Protein 7A9X (pdb70)

B-factor: mean 91.06, std 23.78, range [55.22, 206.71]

Foldseek 3Di:
DCPVPVLVVLLVCLVLLVVLLPDDVDPSVVCNLVNLVSNLVSCVVCLQPPVCAQVSLLSNLLSLLSLLVVLVVVQLQDLHHDDPPDDDPSVVSLVVSVSLVVSLVCVLVPSYAHALSSLQSSLVSCVVVVNLVVSVVSLVSLCPDPPVRRSVRSVDLLNVLVCLQSCCVPPVDCPVLVVVLVCPLPDPDDHDLSNLLSSLLSCQLVVVNVSNVSSLVVNVPDDQVGCCSNQSSLLSQQQRHLPLVSNVVSVVCQLVVVDPHDYDPQLVSLLSNLVSCCVPPVDLVVSVVSLLSVLLVPQPVDRPSSVLSNLLSNLLSLCVNCLPPVPVSVVVVVVVVVSNVVRYQDEPSNLLSNLQSCLSVQDCVSLVVSVVVCVVSVYDDDLSNLLSSLLSLLSYDPDAVVVNQVSLQVSQARCQVVQNQAQEPSSLVSLCNNALVSVLVVVVCVVVVCVVHSLLVSLQVCVVRCVRHPDNVVVCCSQVVVCVVRVVSVVVRVCSVVDHHDGDHDHDHD

Sequence (510 aa):
ASPWRHELLSFDEVSSALKYSTTPKNPSFAMFWDSMGRAMELYYSLRESPDFNAYRVSRLIHLLHNGLRSTRDQLVKLSRKPDYDSQSFHKEMMNFLNSLKDISDDILIGKVSVSGYGATHLLTSFKELSFDDDCIRIWEASKNLSDETTSQAFQEPKVVGFMLPLLYAKTRSLTEPNELYNQIIQSKEFIHPNLYSGLIKVFIKAEDYEKALSLFGQLEKAEVRNYGYLIETHLSFIGDSKNLTLAESFFDKIINDEMPYKIILQVSTVNSFLQNIWKAQNDFDHVYRIWEKAVKFYGNTVNPGILSSLNNTFFTIFFENYINDNINGFRKLQEIITFYSGVKKIDEPFFNVMLTRASIWHERSIIDFIDKNYTLYHIPRTIISYRILLKSLGSIDNTNNEEILDRWLELVKKLNELGQQYIANADLSALRDATVVWSQSKRDEKVFSASEDRIELYLKILKRYTPYFRATKQVYRYTTGCAESYPILNEYLSGYSDLSAEDIPVPQLH

Organism: Saccharomyces cerevisiae (strain ATCC 204508 / S288c) (NCBI:txid559292)

InterPro domains:
  IPR011990 Tetratricopeptide-like helical domain superfamily [G3DSA:1.25.40.10] (244-413)

Secondary structure (DSSP, 8-state):
--SSHHHHHHHH--HHHHHHHH----HHHHHHHHHHHHHHHHHHHHTTSTT--HHHHHHHHHHHHHHHHHHHHHHHHSSSPPPTTS--HHHHHHHH--HHHHHHHHHHHTSS---HHHHHHHHHHHHHTT-HHHHHHHHHHTTT-S-HHHHHHTTSHHHHHHHHHHHHHHH---HHHHHHHHHHHT--S---HHHHHHHHHHHHHTT-HHHHHHHHHH-----GGG-HHHHHHHHHHHHT-S-HHHHHHHHHHHHTT-SSS-----HHHHHHHHHHHHHHH--HHHHHHHHHHHHHHHTTSS-HHHHHHHHHHHHHHHHHHTTT-HHHHHHHHHHHHHHHHHHSPPPHHHHHHHHHHGGGT--HHHHHHHHHHHHHTT----HHHHHHHHHHGGG-SS--HHHHHHHHHHHHHHHHHTT--SB-HHHHHHHHHTTHHHHHHHHHHHHHH----HHHHHHHHHHHHGGGBS-THHHHHTTHHHHHH-GGGGGG-TTSTT------------

Nearest PDB structures (foldseek):
  7a9x-assembly1_A  TM=1.002E+00  e=9.799E-63  Saccharomyces cerevisiae S288C
  6epc-assembly1_Q  TM=2.872E-01  e=2.107E-02  Rattus norvegicus
  7z8t-assembly1_D  TM=3.199E-01  e=7.397E-02  Homo sapiens
  6epe-assembly1_Q  TM=2.657E-01  e=6.471E-01  Rattus norvegicus

Radius of gyration: 27.31 Å; Cα contacts (8 Å, |Δi|>4): 560; chains: 1; bounding box: 75×66×57 Å

GO terms:
  GO:0005739 mitochondrion (C, IDA)
  GO:0003730 mRNA 3'-UTR binding (F, IDA)
  GO:1903108 regulation of mitochondrial transcription (P, IDA)
  GO:0090615 mitochondrial mRNA processing (P, IDA)
  GO:0006413 translational initiation (P, IGI)
  GO:0005739 mitochondrion (C, HDA)
  GO:0003729 mRNA binding (F, HDA)
  GO:0043488 regulation of mRNA stability (P, IMP)
  GO:0009060 aerobic respiration (P, IMP)
  GO:0070935 3'-UTR-mediated mRNA stabilization (P, IDA)
  GO:0005743 mitochondrial inner membrane (C, EXP)

Structure (mmCIF, N/CA/C/O backbone):
data_7A9X
#
_entry.id   7A9X
#
_cell.length_a   106.250
_cell.length_b   106.250
_cell.length_c   128.520
_cell.angle_alpha   90.000
_cell.angle_beta   90.000
_cell.angle_gamma   120.000
#
_symmetry.space_group_name_H-M   'P 31 2 1'
#
loop_
_entity.id
_entity.type
_entity.pdbx_description
1 polymer 'Protein RMD9, mitochondrial'
2 polymer "RNA (5'-R(P*AP*AP*AP*UP*AP*AP*CP*AP*UP*UP*CP*UP*U)-3')"
3 non-polymer 'CHLORIDE ION'
4 water water
#
loop_
_atom_site.group_PDB
_atom_site.id
_atom_site.type_symbol
_atom_site.label_atom_id
_atom_site.label_alt_id
_atom_site.label_comp_id
_atom_site.label_asym_id
_atom_site.label_entity_id
_atom_site.label_seq_id
_atom_site.pdbx_PDB_ins_code
_atom_site.Cartn_x
_atom_site.Cartn_y
_atom_site.Cartn_z
_atom_site.occupancy
_atom_site.B_iso_or_equiv
_atom_site.auth_seq_id
_atom_site.auth_comp_id
_atom_site.auth_asym_id
_atom_site.auth_atom_id
_atom_site.pdbx_PDB_model_num
ATOM 1 N N . ALA A 1 37 ? -34.44869 97.62965 -11.98783 1.000 159.92583 80 ALA A N 1
ATOM 2 C CA . ALA A 1 37 ? -33.05623 97.91581 -12.31702 1.000 161.25159 80 ALA A CA 1
ATOM 3 C C . ALA A 1 37 ? -32.32741 96.63710 -12.71454 1.000 167.69427 80 ALA A C 1
ATOM 4 O O . ALA A 1 37 ? -32.13348 96.36064 -13.89944 1.000 160.49507 80 ALA A O 1
ATOM 6 N N . SER A 1 38 ? -31.92475 95.86890 -11.70296 1.000 177.89226 81 SER A N 1
ATOM 7 C CA . SER A 1 38 ? -31.29812 94.55828 -11.84352 1.000 185.69264 81 SER A CA 1
ATOM 8 C C . SER A 1 38 ? -30.02268 94.59665 -12.68184 1.000 188.96232 81 SER A C 1
ATOM 9 O O . SER A 1 38 ? -29.98969 94.02192 -13.77775 1.000 197.78787 81 SER A O 1
ATOM 12 N N . PRO A 1 39 ? -28.95147 95.25614 -12.21366 1.000 163.26358 82 PRO A N 1
ATOM 13 C CA . PRO A 1 39 ? -27.66194 95.13425 -12.90786 1.000 149.55671 82 PRO A CA 1
ATOM 14 C C . PRO A 1 39 ? -26.95994 93.83529 -12.54597 1.000 143.27500 82 PRO A C 1
ATOM 15 O O . PRO A 1 39 ? -26.36262 93.17711 -13.40318 1.000 139.91614 82 PRO A O 1
ATOM 19 N N . TRP A 1 40 ? -27.02889 93.46539 -11.26780 1.000 138.87741 83 TRP A N 1
ATOM 20 C CA . TRP A 1 40 ? -26.48464 92.20963 -10.75356 1.000 136.34577 83 TRP A CA 1
ATOM 21 C C . TRP A 1 40 ? -27.55907 91.13600 -10.63856 1.000 138.56867 83 TRP A C 1
ATOM 22 O O . TRP A 1 40 ? -27.55628 90.35463 -9.68393 1.000 131.98046 83 TRP A O 1
ATOM 33 N N . ARG A 1 41 ? -28.48998 91.06874 -11.59346 1.000 146.58846 84 ARG A N 1
ATOM 34 C CA . ARG A 1 41 ? -29.64188 90.18464 -11.43519 1.000 147.86988 84 ARG A CA 1
ATOM 35 C C . ARG A 1 41 ? -29.23080 88.71713 -11.42888 1.000 145.73662 84 ARG A C 1
ATOM 36 O O . ARG A 1 41 ? -29.63547 87.95666 -10.54210 1.000 142.76115 84 ARG A O 1
ATOM 44 N N . HIS A 1 42 ? -28.43819 88.29563 -12.41867 1.000 145.34657 85 HIS A N 1
ATOM 45 C CA . HIS A 1 42 ? -28.07718 86.88447 -12.51970 1.000 141.74541 85 HIS A CA 1
ATOM 46 C C . HIS A 1 42 ? -27.22940 86.44141 -11.33480 1.000 135.11775 85 HIS A C 1
ATOM 47 O O . HIS A 1 42 ? -27.37489 85.31493 -10.84671 1.000 132.27784 85 HIS A O 1
ATOM 54 N N . GLU A 1 43 ? -26.34022 87.31292 -10.85500 1.000 129.42345 86 GLU A N 1
ATOM 55 C CA . GLU A 1 43 ? -25.51790 86.95764 -9.70397 1.000 120.12878 86 GLU A CA 1
ATOM 56 C C . GLU A 1 43 ? -26.34708 86.91068 -8.42730 1.000 113.42212 86 GLU A C 1
ATOM 57 O O . GLU A 1 43 ? -26.10316 86.06927 -7.55523 1.000 101.83421 86 GLU A O 1
ATOM 63 N N . LEU A 1 44 ? -27.32963 87.80677 -8.29907 1.000 119.49781 87 LEU A N 1
ATOM 64 C CA . LEU A 1 44 ? -28.22954 87.75977 -7.15103 1.000 116.33474 87 LEU A CA 1
ATOM 65 C C . LEU A 1 44 ? -29.12492 86.52879 -7.20203 1.000 114.91645 87 LEU A C 1
ATOM 66 O O . LEU A 1 44 ? -29.37924 85.89682 -6.17002 1.000 111.73246 87 LEU A O 1
ATOM 71 N N . LEU A 1 45 ? -29.61313 86.17390 -8.39278 1.000 117.85831 88 LEU A N 1
ATOM 72 C CA . LEU A 1 45 ? -30.48293 85.00942 -8.51383 1.000 118.05857 88 LEU A CA 1
ATOM 73 C C . LEU A 1 45 ? -29.73010 83.72268 -8.20525 1.000 110.13869 88 LEU A C 1
ATOM 74 O O . LEU A 1 45 ? -30.23673 82.86297 -7.47438 1.000 106.35848 88 LEU A O 1
ATOM 79 N N . SER A 1 46 ? -28.51809 83.57471 -8.74885 1.000 108.06216 89 SER A N 1
ATOM 80 C CA . SER A 1 46 ? -27.73245 82.37478 -8.48541 1.000 110.06554 89 SER A CA 1
ATOM 81 C C . SER A 1 46 ? -27.29584 82.30351 -7.02842 1.000 108.07027 89 SER A C 1
ATOM 82 O O . SER A 1 46 ? -27.19776 81.20665 -6.46755 1.000 106.64000 89 SER A O 1
ATOM 85 N N . PHE A 1 47 ? -27.02665 83.45498 -6.40485 1.000 107.51403 90 PHE A N 1
ATOM 86 C CA . PHE A 1 47 ? -26.66216 83.46814 -4.99167 1.000 102.73180 90 PHE A CA 1
ATOM 87 C C . PHE A 1 47 ? -27.79508 82.92864 -4.13108 1.000 102.04552 90 PHE A C 1
ATOM 88 O O . PHE A 1 47 ? -27.56174 82.14445 -3.20416 1.000 103.43849 90 PHE A O 1
ATOM 96 N N . ASP A 1 48 ? -29.03180 83.33349 -4.42667 1.000 100.02704 91 ASP A N 1
ATOM 97 C CA . ASP A 1 48 ? -30.16625 82.86741 -3.63805 1.000 99.35643 91 ASP A CA 1
ATOM 98 C C . ASP A 1 48 ? -30.37416 81.36758 -3.79987 1.000 102.06527 91 ASP A C 1
ATOM 99 O O . ASP A 1 48 ? -30.66775 80.66967 -2.82356 1.000 103.43643 91 ASP A O 1
ATOM 104 N N . GLU A 1 49 ? -30.21840 80.85287 -5.01486 1.000 102.33445 92 GLU A N 1
ATOM 105 C CA . GLU A 1 49 ? -30.36736 79.42277 -5.25711 1.000 99.72698 92 GLU A CA 1
ATOM 106 C C . GLU A 1 49 ? -29.23914 78.63884 -4.59948 1.000 96.12698 92 GLU A C 1
ATOM 107 O O . GLU A 1 49 ? -29.45806 77.55747 -4.05793 1.000 92.80208 92 GLU A O 1
ATOM 122 N N . VAL A 1 51 ? -27.16622 79.50955 -1.90273 1.000 98.06023 94 VAL A N 1
ATOM 123 C CA . VAL A 1 51 ? -27.24243 79.54413 -0.44806 1.000 90.81443 94 VAL A CA 1
ATOM 124 C C . VAL A 1 51 ? -28.41055 78.71219 0.07555 1.000 89.33353 94 VAL A C 1
ATOM 125 O O . VAL A 1 51 ? -28.25858 77.95432 1.03368 1.000 90.22708 94 VAL A O 1
ATOM 129 N N . SER A 1 52 ? -29.57432 78.84938 -0.56281 1.000 88.97926 95 SER A N 1
ATOM 130 C CA . SER A 1 52 ? -30.74797 78.10543 -0.11695 1.000 92.94153 95 SER A CA 1
ATOM 131 C C . SER A 1 52 ? -30.56747 76.60639 -0.31854 1.000 93.15712 95 SER A C 1
ATOM 132 O O . SER A 1 52 ? -31.02102 75.80603 0.50792 1.000 96.25312 95 SER A O 1
ATOM 135 N N . SER A 1 53 ? -29.91345 76.20566 -1.41119 1.000 87.29337 96 SER A N 1
ATOM 136 C CA . SER A 1 53 ? -29.69891 74.78382 -1.65705 1.000 79.73369 96 SER A CA 1
ATOM 137 C C . SER A 1 53 ? -28.78437 74.17862 -0.60042 1.000 80.66489 96 SER A C 1
ATOM 138 O O . SER A 1 53 ? -29.06628 73.09794 -0.06769 1.000 82.31536 96 SER A O 1
ATOM 141 N N . ALA A 1 54 ? -27.68762 74.86639 -0.27868 1.000 73.12732 97 ALA A N 1
ATOM 142 C CA . ALA A 1 54 ? -26.74766 74.34222 0.70047 1.000 72.43355 97 ALA A CA 1
ATOM 143 C C . ALA A 1 54 ? -27.28112 74.46231 2.12422 1.000 74.90370 97 ALA A C 1
ATOM 144 O O . ALA A 1 54 ? -26.97574 73.61119 2.96704 1.000 65.91157 97 ALA A O 1
ATOM 146 N N . LEU A 1 55 ? -28.06574 75.50400 2.41730 1.000 74.46637 98 LEU A N 1
ATOM 147 C CA . LEU A 1 55 ? -28.67032 75.61024 3.74130 1.000 72.76398 98 LEU A CA 1
ATOM 148 C C . LEU A 1 55 ? -29.70301 74.51316 3.96158 1.000 77.50375 98 LEU A C 1
ATOM 149 O O . LEU A 1 55 ? -29.80777 73.96287 5.06433 1.000 76.33554 98 LEU A O 1
ATOM 154 N N . LYS A 1 56 ? -30.47468 74.18125 2.92480 1.000 76.88562 99 LYS A N 1
ATOM 155 C CA . LYS A 1 56 ? -31.44251 73.09955 3.05331 1.000 80.72789 99 LYS A CA 1
ATOM 156 C C . LYS A 1 56 ? -30.74951 71.75491 3.22307 1.000 79.08653 99 LYS A C 1
ATOM 157 O O . LYS A 1 56 ? -31.25446 70.88473 3.94078 1.000 79.27789 99 LYS A O 1
ATOM 163 N N . TYR A 1 57 ? -29.59275 71.57097 2.58230 1.000 75.71125 100 TYR A N 1
ATOM 164 C CA . TYR A 1 57 ? -28.83852 70.33388 2.75417 1.000 75.52501 100 TYR A CA 1
ATOM 165 C C . TYR A 1 57 ? -28.30876 70.20081 4.17686 1.000 75.52811 100 TYR A C 1
ATOM 166 O O . TYR A 1 57 ? -28.35436 69.11307 4.76275 1.000 76.66437 100 TYR A O 1
ATOM 175 N N . SER A 1 58 ? -27.80393 71.29428 4.74960 1.000 76.02732 101 SER A N 1
ATOM 176 C CA . SER A 1 58 ? -27.14209 71.22583 6.04646 1.000 71.72113 101 SER A CA 1
ATOM 177 C C . SER A 1 58 ? -28.11624 71.18188 7.21437 1.000 73.44385 101 SER A C 1
ATOM 178 O O . SER A 1 58 ? -27.69541 70.88952 8.33814 1.000 73.47634 101 SER A O 1
ATOM 181 N N . THR A 1 59 ? -29.39770 71.45409 6.97967 1.000 78.60390 102 THR A N 1
ATOM 182 C CA . THR A 1 59 ? -30.40536 71.42862 8.03117 1.000 82.64420 102 THR A CA 1
ATOM 183 C C . THR A 1 59 ? -31.33629 70.22859 7.93338 1.000 92.61773 102 THR A C 1
ATOM 184 O O . THR A 1 59 ? -32.22048 70.07695 8.78130 1.000 98.55531 102 THR A O 1
ATOM 188 N N . THR A 1 60 ? -31.16034 69.37409 6.92848 1.000 98.92593 103 THR A N 1
ATOM 189 C CA . THR A 1 60 ? -31.98128 68.18842 6.78322 1.000 106.54451 103 THR A CA 1
ATOM 190 C C . THR A 1 60 ? -31.11893 66.93465 6.85978 1.000 113.15075 103 THR A C 1
ATOM 191 O O . THR A 1 60 ? -30.02283 66.90111 6.29013 1.000 114.18350 103 THR A O 1
ATOM 195 N N . PRO A 1 61 ? -31.58093 65.88873 7.56104 1.000 121.15946 104 PRO A N 1
ATOM 196 C CA . PRO A 1 61 ? -30.81572 64.64843 7.72809 1.000 125.25155 104 PRO A CA 1
ATOM 197 C C . PRO A 1 61 ? -30.67521 63.86396 6.42750 1.000 128.25780 104 PRO A C 1
ATOM 198 O O . PRO A 1 61 ? -29.64860 63.21271 6.23315 1.000 128.46930 104 PRO A O 1
ATOM 202 N N . LYS A 1 76 ? -17.33759 61.83123 -2.45036 1.000 151.53492 119 LYS A N 1
ATOM 203 C CA . LYS A 1 76 ? -18.20413 61.10341 -1.53161 1.000 149.91751 119 LYS A CA 1
ATOM 204 C C . LYS A 1 76 ? -19.58457 60.88562 -2.13961 1.000 154.45955 119 LYS A C 1
ATOM 205 O O . LYS A 1 76 ? -19.93395 59.77254 -2.53272 1.000 157.30297 119 LYS A O 1
ATOM 211 N N . ASN A 1 77 ? -20.36269 61.95968 -2.21552 1.000 152.21372 120 ASN A N 1
ATOM 212 C CA . ASN A 1 77 ? -21.72576 61.91879 -2.71544 1.000 151.86304 120 ASN A CA 1
ATOM 213 C C . ASN A 1 77 ? -22.00352 63.18187 -3.52043 1.000 142.72609 120 ASN A C 1
ATOM 214 O O . ASN A 1 77 ? -21.36626 64.21571 -3.29282 1.000 141.16748 120 ASN A O 1
ATOM 219 N N . PRO A 1 78 ? -22.93548 63.11698 -4.47669 1.000 133.57623 121 PRO A N 1
ATOM 220 C CA . PRO A 1 78 ? -23.25241 64.32783 -5.25572 1.000 125.67775 121 PRO A CA 1
ATOM 221 C C . PRO A 1 78 ? -23.81790 65.45277 -4.40773 1.000 119.98236 121 PRO A C 1
ATOM 222 O O . PRO A 1 78 ? -23.44358 66.61663 -4.60122 1.000 118.66609 121 PRO A O 1
ATOM 226 N N . SER A 1 79 ? -24.71419 65.13878 -3.46797 1.000 116.80352 122 SER A N 1
ATOM 227 C CA . SER A 1 79 ? -25.22004 66.16717 -2.56582 1.000 114.05715 122 SER A CA 1
ATOM 228 C C . SER A 1 79 ? -24.11767 66.69644 -1.65820 1.000 98.25984 122 SER A C 1
ATOM 229 O O . SER A 1 79 ? -24.10042 67.88896 -1.33192 1.000 93.97387 122 SER A O 1
ATOM 232 N N . PHE A 1 80 ? -23.19010 65.82879 -1.24926 1.000 87.36567 123 PHE A N 1
ATOM 233 C CA . PHE A 1 80 ? -22.06015 66.27145 -0.44038 1.000 83.34425 123 PHE A CA 1
ATOM 234 C C . PHE A 1 80 ? -21.15794 67.21202 -1.23039 1.000 83.89824 123 PHE A C 1
ATOM 235 O O . PHE A 1 80 ? -20.71358 68.24210 -0.70930 1.000 81.96567 123 PHE A O 1
ATOM 243 N N . ALA A 1 81 ? -20.88673 66.87926 -2.49435 1.000 86.04117 124 ALA A N 1
ATOM 244 C CA . ALA A 1 81 ? -20.08171 67.75708 -3.33701 1.000 84.64415 124 ALA A CA 1
ATOM 245 C C . ALA A 1 81 ? -20.81767 69.05405 -3.64877 1.000 82.66499 124 ALA A C 1
ATOM 246 O O . ALA A 1 81 ? -20.20587 70.12860 -3.67594 1.000 82.51964 124 ALA A O 1
ATOM 248 N N . MET A 1 82 ? -22.12930 68.97229 -3.89355 1.000 84.24407 125 MET A N 1
ATOM 249 C CA . MET A 1 82 ? -22.91215 70.17640 -4.15764 1.000 86.46206 125 MET A CA 1
ATOM 250 C C . MET A 1 82 ? -22.82957 71.15393 -2.99184 1.000 77.74238 125 MET A C 1
ATOM 251 O O . MET A 1 82 ? -22.61628 72.35536 -3.19397 1.000 75.54950 125 MET A O 1
ATOM 256 N N . PHE A 1 83 ? -22.97514 70.64870 -1.76349 1.000 72.66372 126 PHE A N 1
ATOM 257 C CA . PHE A 1 83 ? -22.95908 71.50394 -0.57836 1.000 73.18393 126 PHE A CA 1
ATOM 258 C C . PHE A 1 83 ? -21.66441 72.30173 -0.48186 1.000 74.81111 126 PHE A C 1
AT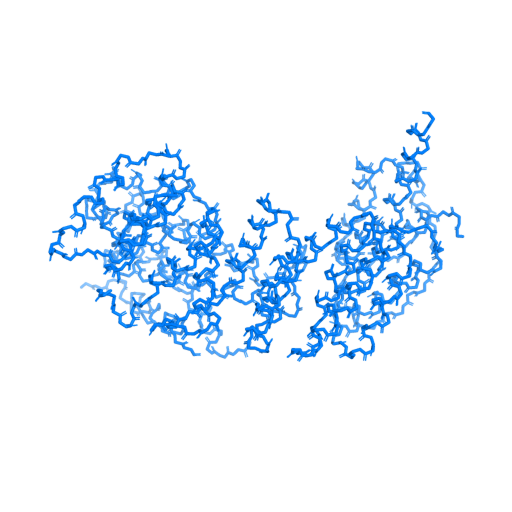OM 259 O O . PHE A 1 83 ? -21.68486 73.51820 -0.25871 1.000 77.25725 126 PHE A O 1
ATOM 267 N N . TRP A 1 84 ? -20.52354 71.63192 -0.64527 1.000 73.33822 127 TRP A N 1
ATOM 268 C CA . TRP A 1 84 ? -19.24683 72.31793 -0.49457 1.000 74.28921 127 TRP A CA 1
ATOM 269 C C . TRP A 1 84 ? -18.92970 73.21044 -1.68559 1.000 78.88516 127 TRP A C 1
ATOM 270 O O . TRP A 1 84 ? -18.29623 74.25837 -1.51683 1.000 86.18631 127 TRP A O 1
ATOM 281 N N . ASP A 1 85 ? -19.35426 72.82357 -2.88947 1.000 75.79719 128 ASP A N 1
ATOM 282 C CA . ASP A 1 85 ? -19.16013 73.70514 -4.03416 1.000 77.68278 128 ASP A CA 1
ATOM 283 C C . ASP A 1 85 ? -20.09650 74.90297 -3.97596 1.000 80.07448 128 ASP A C 1
ATOM 284 O O . ASP A 1 85 ? -19.74641 75.98545 -4.46028 1.000 81.73560 128 ASP A O 1
ATOM 289 N N . SER A 1 86 ? -21.28397 74.73188 -3.38788 1.000 80.24740 129 SER A N 1
ATOM 290 C CA . SER A 1 86 ? -22.20203 75.85494 -3.23738 1.000 82.49194 129 SER A CA 1
ATOM 291 C C . SER A 1 86 ? -21.64046 76.91286 -2.29920 1.000 78.79511 129 SER A C 1
ATOM 292 O O . SER A 1 86 ? -21.99087 78.09260 -2.41453 1.000 79.39157 129 SER A O 1
ATOM 295 N N . MET A 1 87 ? -20.77206 76.51298 -1.37041 1.000 73.98909 130 MET A N 1
ATOM 296 C CA . MET A 1 87 ? -20.19785 77.46991 -0.43331 1.000 75.57180 130 MET A CA 1
ATOM 297 C C . MET A 1 87 ? -19.16366 78.35251 -1.11894 1.000 77.06918 130 MET A C 1
ATOM 298 O O . MET A 1 87 ? -19.21547 79.58342 -1.01208 1.000 79.22674 130 MET A O 1
ATOM 303 N N . GLY A 1 88 ? -18.21461 77.73880 -1.82988 1.000 80.17183 131 GLY A N 1
ATOM 304 C CA . GLY A 1 88 ? -17.23054 78.52120 -2.56013 1.000 78.41531 131 GLY A CA 1
ATOM 305 C C . GLY A 1 88 ? -17.86148 79.41705 -3.60799 1.000 79.12187 131 GLY A C 1
ATOM 306 O O . GLY A 1 88 ? -17.45443 80.56853 -3.77963 1.000 81.82637 131 GLY A O 1
ATOM 307 N N . ARG A 1 89 ? -18.87347 78.90434 -4.31365 1.000 78.30857 132 ARG A N 1
ATOM 308 C CA . ARG A 1 89 ? -19.56646 79.70342 -5.32059 1.000 87.92330 132 ARG A CA 1
ATOM 309 C C . ARG A 1 89 ? -20.30617 80.87297 -4.68256 1.000 91.78826 132 ARG A C 1
ATOM 310 O O . ARG A 1 89 ? -20.23330 82.00687 -5.17076 1.000 95.27804 132 ARG A O 1
ATOM 318 N N . ALA A 1 90 ? -21.02813 80.61569 -3.58867 1.000 93.40524 133 ALA A N 1
ATOM 319 C CA . ALA A 1 90 ? -21.71062 81.69863 -2.88855 1.000 95.38134 133 ALA A CA 1
ATOM 320 C C . ALA A 1 90 ? -20.71494 82.72431 -2.36597 1.000 94.48666 133 ALA A C 1
ATOM 321 O O . ALA A 1 90 ? -20.96335 83.93404 -2.43187 1.000 96.17686 133 ALA A O 1
ATOM 323 N N . MET A 1 91 ? -19.57895 82.25829 -1.84448 1.000 92.60177 134 MET A N 1
ATOM 324 C CA . MET A 1 91 ? -18.55925 83.17923 -1.35826 1.000 92.01726 134 MET A CA 1
ATOM 325 C C . MET A 1 91 ? -17.93562 83.95849 -2.50701 1.000 94.10902 134 MET A C 1
ATOM 326 O O . MET A 1 91 ? -17.60967 85.14155 -2.35852 1.000 94.63874 134 MET A O 1
ATOM 331 N N . GLU A 1 92 ? -17.76168 83.30787 -3.65886 1.000 94.76775 135 GLU A N 1
ATOM 332 C CA . GLU A 1 92 ? -17.27671 84.00481 -4.84365 1.000 104.24601 135 GLU A CA 1
ATOM 333 C C . GLU A 1 92 ? -18.26461 85.07359 -5.29263 1.000 101.02971 135 GLU A C 1
ATOM 334 O O . GLU A 1 92 ? -17.86424 86.19281 -5.63227 1.000 101.25469 135 GLU A O 1
ATOM 340 N N . LEU A 1 93 ? -19.56130 84.75196 -5.28798 1.000 97.35775 136 LEU A N 1
ATOM 341 C CA . LEU A 1 93 ? -20.56915 85.73910 -5.65879 1.000 96.84094 136 LEU A CA 1
ATOM 342 C C . LEU A 1 93 ? -20.64368 86.87486 -4.64671 1.000 102.29990 136 LEU A C 1
ATOM 343 O O . LEU A 1 93 ? -21.03283 87.99259 -5.00151 1.000 106.07593 136 LEU A O 1
ATOM 348 N N . TYR A 1 94 ? -20.27161 86.61114 -3.39150 1.000 106.19670 137 TYR A N 1
ATOM 349 C CA . TYR A 1 94 ? -20.35660 87.63683 -2.35656 1.000 108.10924 137 TYR A CA 1
ATOM 350 C C . TYR A 1 94 ? -19.44600 88.82003 -2.66367 1.000 106.68313 137 TYR A C 1
ATOM 351 O O . TYR A 1 94 ? -19.84893 89.97919 -2.50798 1.000 102.25214 137 TYR A O 1
ATOM 360 N N . TYR A 1 95 ? -18.21138 88.54896 -3.09511 1.000 105.40899 138 TYR A N 1
ATOM 361 C CA . TYR A 1 95 ? -17.26888 89.63092 -3.35707 1.000 108.84805 138 TYR A CA 1
ATOM 362 C C . TYR A 1 95 ? -17.71687 90.49427 -4.52907 1.000 113.57775 138 TYR A C 1
ATOM 363 O O . TYR A 1 95 ? -17.34306 91.67014 -4.60984 1.000 115.20861 138 TYR A O 1
ATOM 372 N N . SER A 1 96 ? -18.51602 89.93546 -5.43783 1.000 112.41903 139 SER A N 1
ATOM 373 C CA . SER A 1 96 ? -19.10341 90.70131 -6.52920 1.000 109.77455 139 SER A CA 1
ATOM 374 C C . SER A 1 96 ? -20.40479 91.37718 -6.11182 1.000 110.35508 139 SER A C 1
ATOM 375 O O . SER A 1 96 ? -20.67379 92.51497 -6.51334 1.000 115.31581 139 SER A O 1
ATOM 378 N N . LEU A 1 97 ? -21.22346 90.69305 -5.31120 1.000 109.37393 140 LEU A N 1
ATOM 379 C CA . LEU A 1 97 ? -22.53338 91.21053 -4.94126 1.000 107.58666 140 LEU A CA 1
ATOM 380 C C . LEU A 1 97 ? -22.49137 92.19097 -3.77805 1.000 109.23563 140 LEU A C 1
ATOM 381 O O . LEU A 1 97 ? -23.51100 92.82901 -3.49757 1.000 112.74134 140 LEU A O 1
ATOM 386 N N . ARG A 1 98 ? -21.35504 92.32702 -3.09129 1.000 110.62853 141 ARG A N 1
ATOM 387 C CA . ARG A 1 98 ? -21.27613 93.29498 -2.00374 1.000 113.49939 141 ARG A CA 1
ATOM 388 C C . ARG A 1 98 ? -21.29783 94.73139 -2.50963 1.000 125.76059 141 ARG A C 1
ATOM 389 O O . ARG A 1 98 ? -21.57079 95.64662 -1.72551 1.000 133.66789 141 ARG A O 1
ATOM 397 N N . GLU A 1 99 ? -21.01684 94.94852 -3.79638 1.000 128.40409 142 GLU A N 1
ATOM 398 C CA . GLU A 1 99 ? -21.15400 96.27131 -4.39122 1.000 130.81072 142 GLU A CA 1
ATOM 399 C C . GLU A 1 99 ? -22.58837 96.57665 -4.79993 1.000 133.35432 142 GLU A C 1
ATOM 400 O O . GLU A 1 99 ? -22.92413 97.74628 -5.01729 1.000 136.04992 142 GLU A O 1
ATOM 406 N N . SER A 1 100 ? -23.43294 95.55666 -4.91007 1.000 130.22483 143 SER A N 1
ATOM 407 C CA . SER A 1 100 ? -24.81618 95.77253 -5.29590 1.000 130.71390 143 SER A CA 1
ATOM 408 C C . SER A 1 100 ? -25.61328 96.32769 -4.11763 1.000 128.67139 143 SER A C 1
ATOM 409 O O . SER A 1 100 ? -25.38233 95.93801 -2.96745 1.000 123.65879 143 SER A O 1
ATOM 412 N N . PRO A 1 101 ? -26.55293 97.24429 -4.36768 1.000 135.07393 144 PRO A N 1
ATOM 413 C CA . PRO A 1 101 ? -27.41744 97.71964 -3.27940 1.000 134.76901 144 PRO A CA 1
ATOM 414 C C . PRO A 1 101 ? -28.50090 96.73140 -2.88887 1.000 132.61148 144 PRO A C 1
ATOM 415 O O . PRO A 1 101 ? -28.97124 96.77938 -1.74423 1.000 135.98817 144 PRO A O 1
ATOM 419 N N . ASP A 1 102 ? -28.90850 95.84064 -3.79187 1.000 124.27697 145 ASP A N 1
ATOM 420 C CA . ASP A 1 102 ? -29.91599 94.83000 -3.49515 1.000 116.00137 145 ASP A CA 1
ATOM 421 C C . ASP A 1 102 ? -29.36453 93.66419 -2.68406 1.000 111.44114 145 ASP A C 1
ATOM 422 O O . ASP A 1 102 ? -30.06601 92.66169 -2.50535 1.000 105.36295 145 ASP A O 1
ATOM 427 N N . PHE A 1 103 ? -28.12735 93.76750 -2.20236 1.000 110.82192 146 PHE A N 1
ATOM 428 C CA . PHE A 1 103 ? -27.53681 92.74071 -1.34610 1.000 107.45910 146 PHE A CA 1
ATOM 429 C C . PHE A 1 103 ? -27.92787 93.02863 0.10422 1.000 101.84753 146 PHE A C 1
ATOM 430 O O . PHE A 1 103 ? -27.12776 93.45861 0.93804 1.000 99.68353 146 PHE A O 1
ATOM 438 N N . ASN A 1 104 ? -29.20436 92.77516 0.38696 1.000 100.29370 147 ASN A N 1
ATOM 439 C CA . ASN A 1 104 ? -29.81826 93.15594 1.64888 1.000 100.41665 147 ASN A CA 1
ATOM 440 C C . ASN A 1 104 ? -29.19081 92.39943 2.82082 1.000 98.03965 147 ASN A C 1
ATOM 441 O O . ASN A 1 104 ? -28.34387 91.51668 2.65626 1.000 94.63426 147 ASN A O 1
ATOM 446 N N . ALA A 1 105 ? -29.62943 92.76261 4.02846 1.000 97.60047 148 ALA A N 1
ATOM 447 C CA . ALA A 1 105 ? -29.13571 92.09333 5.22610 1.000 90.49988 148 ALA A CA 1
ATOM 448 C C . ALA A 1 105 ? -29.54635 90.62848 5.25715 1.000 88.87482 148 ALA A C 1
ATOM 449 O O . ALA A 1 105 ? -28.85967 89.80408 5.87147 1.000 87.52113 148 ALA A O 1
ATOM 451 N N . TYR A 1 106 ? -30.65774 90.28738 4.60203 1.000 88.18536 149 TYR A N 1
ATOM 452 C CA . TYR A 1 106 ? -31.11313 88.90167 4.57088 1.000 86.51163 149 TYR A CA 1
ATOM 453 C C . TYR A 1 106 ? -30.12223 88.01319 3.82851 1.000 92.19564 149 TYR A C 1
ATOM 454 O O . TYR A 1 106 ? -29.73744 86.94823 4.32419 1.000 92.16186 149 TYR A O 1
ATOM 463 N N . ARG A 1 107 ? -29.69595 88.43726 2.63558 1.000 96.00191 150 ARG A N 1
ATOM 464 C CA . ARG A 1 107 ? -28.76808 87.62874 1.84987 1.000 95.88862 150 ARG A CA 1
ATOM 465 C C . ARG A 1 107 ? -27.43790 87.44872 2.57063 1.000 90.63447 150 ARG A C 1
ATOM 466 O O . ARG A 1 107 ? -26.86345 86.35366 2.56312 1.000 87.66530 150 ARG A O 1
ATOM 474 N N . VAL A 1 108 ? -26.93169 88.51211 3.19770 1.000 84.36741 151 VAL A N 1
ATOM 475 C CA . VAL A 1 108 ? -25.68953 88.40183 3.95519 1.000 79.16477 151 VAL A CA 1
ATOM 476 C C . VAL A 1 108 ? -25.87535 87.46795 5.14336 1.000 78.39184 151 VAL A C 1
ATOM 477 O O . VAL A 1 108 ? -25.00628 86.64021 5.44403 1.000 73.66332 151 VAL A O 1
ATOM 481 N N . SER A 1 109 ? -27.01590 87.57749 5.82895 1.000 81.58057 152 SER A N 1
ATOM 482 C CA . SER A 1 109 ? -27.27156 86.73846 6.99509 1.000 77.47699 152 SER A CA 1
ATOM 483 C C . SER A 1 109 ? -27.38247 85.26815 6.61027 1.000 75.06339 152 SER A C 1
ATOM 484 O O . SER A 1 109 ? -26.87913 84.39371 7.32622 1.000 69.11151 152 SER A O 1
ATOM 487 N N . ARG A 1 110 ? -28.04378 84.97473 5.48764 1.000 76.76310 153 ARG A N 1
ATOM 488 C CA . ARG A 1 110 ? -28.13872 83.59299 5.02864 1.000 73.41862 153 ARG A CA 1
ATOM 489 C C . ARG A 1 110 ? -26.76828 83.02937 4.67725 1.000 75.82034 153 ARG A C 1
ATOM 490 O O . ARG A 1 110 ? -26.51758 81.83486 4.87551 1.000 74.94960 153 ARG A O 1
ATOM 498 N N . LEU A 1 111 ? -25.86819 83.87175 4.16372 1.000 76.77517 154 LEU A N 1
ATOM 499 C CA . LEU A 1 111 ? -24.51543 83.41477 3.86319 1.000 74.83934 154 LEU A CA 1
ATOM 500 C C . LEU A 1 111 ? -23.73411 83.12255 5.13774 1.000 72.56232 154 LEU A C 1
ATOM 501 O O . LEU A 1 111 ? -23.03225 82.10733 5.22104 1.000 66.76157 154 LEU A O 1
ATOM 506 N N . ILE A 1 112 ? -23.84064 84.00187 6.13892 1.000 71.38273 155 ILE A N 1
ATOM 507 C CA . ILE A 1 112 ? -23.13572 83.78720 7.40079 1.000 65.10352 155 ILE A CA 1
ATOM 508 C C . ILE A 1 112 ? -23.60529 82.49756 8.06035 1.000 67.39219 155 ILE A C 1
ATOM 509 O O . ILE A 1 112 ? -22.79424 81.69802 8.54479 1.000 66.72222 155 ILE A O 1
ATOM 514 N N . HIS A 1 113 ? -24.92213 82.27911 8.09527 1.000 67.95162 156 HIS A N 1
ATOM 515 C CA . HIS A 1 113 ? -25.45821 81.02778 8.62112 1.000 66.02977 156 HIS A CA 1
ATOM 516 C C . HIS A 1 113 ? -24.88465 79.83293 7.86871 1.000 69.88615 156 HIS A C 1
ATOM 517 O O . HIS A 1 113 ? -24.50211 78.82596 8.47907 1.000 66.13163 156 HIS A O 1
ATOM 524 N N . LEU A 1 114 ? -24.79512 79.93924 6.54081 1.000 68.40546 157 LEU A N 1
ATOM 525 C CA . LEU A 1 114 ? -24.27732 78.83691 5.73699 1.000 66.54066 157 LEU A CA 1
ATOM 526 C C . LEU A 1 114 ? -22.82686 78.53124 6.08638 1.000 66.01876 157 LEU A C 1
ATOM 527 O O . LEU A 1 114 ? -22.45105 77.36343 6.23727 1.000 59.49104 157 LEU A O 1
ATOM 532 N N . LEU A 1 115 ? -21.99563 79.56932 6.21493 1.000 62.62979 158 LEU A N 1
ATOM 533 C CA . LEU A 1 115 ? -20.61560 79.36165 6.63743 1.000 60.31103 158 LEU A CA 1
ATOM 534 C C . LEU A 1 115 ? -20.54892 78.77030 8.03940 1.000 63.84631 158 LEU A C 1
ATOM 535 O O . LEU A 1 115 ? -19.64236 77.98490 8.34089 1.000 62.97621 158 LEU A O 1
ATOM 540 N N . HIS A 1 116 ? -21.49626 79.13279 8.90737 1.000 63.55391 159 HIS A N 1
ATOM 541 C CA . HIS A 1 116 ? -21.55552 78.51830 10.22808 1.000 62.96922 159 HIS A CA 1
ATOM 542 C C . HIS A 1 116 ? -21.82612 77.02376 10.11771 1.000 67.09736 159 HIS A C 1
ATOM 543 O O . HIS A 1 116 ? -21.14633 76.21491 10.75977 1.000 56.06298 159 HIS A O 1
ATOM 550 N N . ASN A 1 117 ? -22.80695 76.63557 9.29885 1.000 56.92642 160 ASN A N 1
ATOM 551 C CA . ASN A 1 117 ? -23.07951 75.21509 9.11050 1.000 61.56573 160 ASN A CA 1
ATOM 552 C C . ASN A 1 117 ? -21.91337 74.50315 8.43820 1.000 66.62640 160 ASN A C 1
ATOM 553 O O . ASN A 1 117 ? -21.73127 73.29679 8.63689 1.000 69.35107 160 ASN A O 1
ATOM 558 N N . GLY A 1 118 ? -21.11570 75.22458 7.64776 1.000 65.46584 161 GLY A N 1
ATOM 559 C CA . GLY A 1 118 ? -19.91006 74.62922 7.09551 1.000 63.53293 161 GLY A CA 1
ATOM 560 C C . GLY A 1 118 ? -18.90492 74.26827 8.17202 1.000 62.61334 161 GLY A C 1
ATOM 561 O O . GLY A 1 118 ? -18.30993 73.18666 8.14265 1.000 61.90310 161 GLY A O 1
ATOM 562 N N . LEU A 1 119 ? -18.69863 75.17067 9.13492 1.000 57.04616 162 LEU A N 1
ATOM 563 C CA . LEU A 1 119 ? -17.85615 74.85128 10.28277 1.000 60.02342 162 LEU A CA 1
ATOM 564 C C . LEU A 1 119 ? -18.38809 73.63401 11.02455 1.000 61.20576 162 LEU A C 1
ATOM 565 O O . LEU A 1 119 ? -17.62579 72.72476 11.37463 1.000 61.02321 162 LEU A O 1
ATOM 570 N N . ARG A 1 120 ? -19.70056 73.59981 11.26503 1.000 61.94174 163 ARG A N 1
ATOM 571 C CA . ARG A 1 120 ? -20.31063 72.46045 11.94150 1.000 62.65096 163 ARG A CA 1
ATOM 572 C C . ARG A 1 120 ? -20.08097 71.16939 11.16652 1.000 61.13564 163 ARG A C 1
ATOM 573 O O . ARG A 1 120 ? -19.72930 70.13912 11.75247 1.000 58.87899 163 ARG A O 1
ATOM 581 N N . SER A 1 121 ? -20.25599 71.21140 9.84370 1.000 63.85887 164 SER A N 1
ATOM 582 C CA . SER A 1 121 ? -20.07552 70.01138 9.03346 1.000 59.81637 164 SER A CA 1
ATOM 583 C C . SER A 1 121 ? -18.60962 69.59920 8.96379 1.000 59.59478 164 SER A C 1
ATOM 584 O O . SER A 1 121 ? -18.29542 68.40342 9.00030 1.000 61.22460 164 SER A O 1
ATOM 587 N N . THR A 1 122 ? -17.69682 70.56932 8.86259 1.000 57.58384 165 THR A N 1
ATOM 588 C CA . THR A 1 122 ? -16.27667 70.23107 8.82478 1.000 63.04346 165 THR A CA 1
ATOM 589 C C . THR A 1 122 ? -15.84863 69.51398 10.10104 1.000 63.56028 165 THR A C 1
ATOM 590 O O . THR A 1 122 ? -15.14730 68.49612 10.04395 1.000 63.83788 165 THR A O 1
ATOM 594 N N . ARG A 1 123 ? -16.26970 70.02364 11.26310 1.000 60.33130 166 ARG A N 1
ATOM 595 C CA . ARG A 1 123 ? -15.95517 69.35026 12.52159 1.000 57.24791 166 ARG A CA 1
ATOM 596 C C . ARG A 1 123 ? -16.54101 67.94429 12.55568 1.000 62.10147 166 ARG A C 1
ATOM 597 O O . ARG A 1 123 ? -15.88481 67.00009 13.01242 1.000 58.37162 166 ARG A O 1
ATOM 605 N N . ASP A 1 124 ? -17.77831 67.78794 12.07756 1.000 57.43020 167 ASP A N 1
ATOM 606 C CA . ASP A 1 124 ? -18.40156 66.46956 12.03725 1.000 66.04735 167 ASP A CA 1
ATOM 607 C C . ASP A 1 124 ? -17.62280 65.51527 11.13894 1.000 69.66336 167 ASP A C 1
ATOM 608 O O . ASP A 1 124 ? -17.46495 64.33329 11.46740 1.000 74.14664 167 ASP A O 1
ATOM 613 N N . GLN A 1 125 ? -17.12482 66.00880 10.00259 1.000 61.07201 168 GLN A N 1
ATOM 614 C CA . GLN A 1 125 ? -16.37225 65.14663 9.09803 1.000 60.21961 168 GLN A CA 1
ATOM 615 C C . GLN A 1 125 ? -15.04757 64.71174 9.70809 1.000 60.72912 168 GLN A C 1
ATOM 616 O O . GLN A 1 125 ? -14.58772 63.59319 9.45523 1.000 69.25808 168 GLN A O 1
ATOM 622 N N . LEU A 1 126 ? -14.42122 65.57925 10.50426 1.000 64.07332 169 LEU A N 1
ATOM 623 C CA . LEU A 1 126 ? -13.16438 65.22222 11.15073 1.000 66.09791 169 LEU A CA 1
ATOM 624 C C . LEU A 1 126 ? -13.35096 64.04936 12.10555 1.000 61.64201 169 LEU A C 1
ATOM 625 O O . LEU A 1 126 ? -12.49070 63.16454 12.18585 1.000 62.88880 169 LEU A O 1
ATOM 630 N N . VAL A 1 127 ? -14.46974 64.01944 12.83260 1.000 63.54754 170 VAL A N 1
ATOM 631 C CA . VAL A 1 127 ? -14.67244 62.96796 13.82323 1.000 66.83105 170 VAL A CA 1
ATOM 632 C C . VAL A 1 127 ? -15.12658 61.65931 13.18538 1.000 72.28743 170 VAL A C 1
ATOM 633 O O . VAL A 1 127 ? -14.94874 60.59324 13.78910 1.000 72.35751 170 VAL A O 1
ATOM 637 N N . LYS A 1 128 ? -15.68417 61.70449 11.97137 1.000 71.13097 171 LYS A N 1
ATOM 638 C CA . LYS A 1 128 ? -16.15585 60.50324 11.29301 1.000 64.59795 171 LYS A CA 1
ATOM 639 C C . LYS A 1 128 ? -15.03972 59.71636 10.61951 1.000 65.77452 171 LYS A C 1
ATOM 640 O O . LYS A 1 128 ? -15.25975 58.55686 10.25305 1.000 68.32411 171 LYS A O 1
ATOM 646 N N . LEU A 1 129 ? -13.86119 60.30819 10.44698 1.000 67.47670 172 LEU A N 1
ATOM 647 C CA . LEU A 1 129 ? -12.74738 59.61229 9.81997 1.000 68.08829 172 LEU A CA 1
ATOM 648 C C . LEU A 1 129 ? -12.26217 58.46100 10.69659 1.000 70.49689 172 LEU A C 1
ATOM 649 O O . LEU A 1 129 ? -12.44655 58.44993 11.91653 1.000 73.63169 172 LEU A O 1
ATOM 654 N N . SER A 1 130 ? -11.62002 57.48320 10.05200 1.000 71.44924 173 SER A N 1
ATOM 655 C CA . SER A 1 130 ? -11.04204 56.36515 10.79116 1.000 77.40802 173 SER A CA 1
ATOM 656 C C . SER A 1 130 ? -9.91890 56.82338 11.71160 1.000 78.29242 173 SER A C 1
ATOM 657 O O . SER A 1 130 ? -9.63461 56.16572 12.71893 1.000 89.26984 173 SER A O 1
ATOM 660 N N . ARG A 1 131 ? -9.27471 57.93826 11.38334 1.000 72.09913 174 ARG A N 1
ATOM 661 C CA . ARG A 1 131 ? -8.24908 58.52214 12.23138 1.000 71.04223 174 ARG A CA 1
ATOM 662 C C . ARG A 1 131 ? -8.12475 59.99408 11.87552 1.000 73.57041 174 ARG A C 1
ATOM 663 O O . ARG A 1 131 ? -8.52882 60.42496 10.79275 1.000 68.47374 174 ARG A O 1
ATOM 671 N N . LYS A 1 132 ? -7.57485 60.76277 12.80723 1.000 80.32907 175 LYS A N 1
ATOM 672 C CA . LYS A 1 132 ? -7.27607 62.15425 12.51523 1.000 72.85644 175 LYS A CA 1
ATOM 673 C C . LYS A 1 132 ? -6.15563 62.23129 11.48121 1.000 70.71115 175 LYS A C 1
ATOM 674 O O . LYS A 1 132 ? -5.20839 61.43910 11.53039 1.000 71.79835 175 LYS A O 1
ATOM 680 N N . PRO A 1 133 ? -6.24293 63.15015 10.52489 1.000 70.85096 176 PRO A N 1
ATOM 681 C CA . PRO A 1 133 ? -5.14584 63.31111 9.56808 1.000 69.69306 176 PRO A CA 1
ATOM 682 C C . PRO A 1 133 ? -3.90843 63.87788 10.24134 1.000 70.92742 176 PRO A C 1
ATOM 683 O O . PRO A 1 133 ? -3.98710 64.59935 11.23918 1.000 75.89981 176 PRO A O 1
ATOM 687 N N . ASP A 1 134 ? -2.75327 63.52834 9.68208 1.000 72.83941 177 ASP A N 1
ATOM 688 C CA . ASP A 1 134 ? -1.48849 64.04726 10.18002 1.000 74.51798 177 ASP A CA 1
ATOM 689 C C . ASP A 1 134 ? -1.43137 65.56205 10.01980 1.000 80.01794 177 ASP A C 1
ATOM 690 O O . ASP A 1 134 ? -1.92778 66.12720 9.04192 1.000 85.89703 177 ASP A O 1
ATOM 695 N N . TYR A 1 135 ? -0.80992 66.22067 11.00001 1.000 78.43947 178 TYR A N 1
ATOM 696 C CA . TYR A 1 135 ? -0.74790 67.67886 10.99836 1.000 78.05009 178 TYR A CA 1
ATOM 697 C C . TYR A 1 135 ? 0.09730 68.21685 9.85184 1.000 83.97755 178 TYR A C 1
ATOM 698 O O . TYR A 1 135 ? -0.14126 69.33527 9.38330 1.000 85.48445 178 TYR A O 1
ATOM 707 N N . ASP A 1 136 ? 1.09001 67.45470 9.40216 1.000 78.35055 179 ASP A N 1
ATOM 708 C CA . ASP A 1 136 ? 2.02832 67.93037 8.39708 1.000 89.03035 179 ASP A CA 1
ATOM 709 C C . ASP A 1 136 ? 1.59828 67.61129 6.97011 1.000 86.94832 179 ASP A C 1
ATOM 710 O O . ASP A 1 136 ? 2.28770 68.01927 6.02869 1.000 89.24911 179 ASP A O 1
ATOM 715 N N . SER A 1 137 ? 0.49091 66.89846 6.78322 1.000 78.60270 180 SER A N 1
ATOM 716 C CA . SER A 1 137 ? 0.01182 66.52171 5.46233 1.000 78.11443 180 SER A CA 1
ATOM 717 C C . SER A 1 137 ? -1.23389 67.32347 5.10652 1.000 75.62460 180 SER A C 1
ATOM 718 O O . SER A 1 137 ? -1.87191 67.93508 5.96674 1.000 74.07431 180 SER A O 1
ATOM 721 N N . GLN A 1 138 ? -1.56408 67.32418 3.81606 1.000 75.91057 181 GLN A N 1
ATOM 722 C CA . GLN A 1 138 ? -2.75222 68.02221 3.34321 1.000 74.37756 181 GLN A CA 1
ATOM 723 C C . GLN A 1 138 ? -4.00640 67.32088 3.84509 1.000 72.19875 181 GLN A C 1
ATOM 724 O O . GLN A 1 138 ? -4.08458 66.08964 3.86385 1.000 77.83395 181 GLN A O 1
ATOM 730 N N . SER A 1 139 ? -4.99991 68.11060 4.24120 1.000 70.48903 182 SER A N 1
ATOM 731 C CA . SER A 1 139 ? -6.24585 67.54626 4.73433 1.000 73.74446 182 SER A CA 1
ATOM 732 C C . SER A 1 139 ? -7.40003 68.46641 4.37245 1.000 73.41105 182 SER A C 1
ATOM 733 O O . SER A 1 139 ? -7.27375 69.69184 4.44750 1.000 72.34619 182 SER A O 1
ATOM 736 N N . PHE A 1 140 ? -8.52146 67.85989 3.97522 1.000 72.99990 183 PHE A N 1
ATOM 737 C CA . PHE A 1 140 ? -9.74104 68.62427 3.73610 1.000 77.33063 183 PHE A CA 1
ATOM 738 C C . PHE A 1 140 ? -10.13404 69.43570 4.96562 1.000 73.86249 183 PHE A C 1
ATOM 739 O O . PHE A 1 140 ? -10.55050 70.59361 4.84679 1.000 67.05859 183 PHE A O 1
ATOM 747 N N . HIS A 1 141 ? -9.99455 68.84451 6.15526 1.000 78.73791 184 HIS A N 1
ATOM 748 C CA . HIS A 1 141 ? -10.42110 69.50347 7.38735 1.000 78.68604 184 HIS A CA 1
ATOM 749 C C . HIS A 1 141 ? -9.69538 70.82535 7.59915 1.000 73.43529 184 HIS A C 1
ATOM 750 O O . HIS A 1 141 ? -10.32206 71.84063 7.92362 1.000 68.27241 184 HIS A O 1
ATOM 757 N N . LYS A 1 142 ? -8.37570 70.83498 7.41370 1.000 75.70644 185 LYS A N 1
ATOM 758 C CA . LYS A 1 142 ? -7.59819 72.03174 7.70901 1.000 76.55159 185 LYS A CA 1
ATOM 759 C C . LYS A 1 142 ? -7.88895 73.14555 6.70826 1.000 80.57798 185 LYS A C 1
ATOM 760 O O . LYS A 1 142 ? -8.12399 74.29501 7.09840 1.000 85.73940 185 LYS A O 1
ATOM 766 N N . GLU A 1 143 ? -7.87814 72.82624 5.41008 1.000 71.99254 186 GLU A N 1
ATOM 767 C CA . GLU A 1 143 ? -8.07591 73.86522 4.40325 1.000 72.94238 186 GLU A CA 1
ATOM 768 C C . GLU A 1 143 ? -9.50325 74.39494 4.41864 1.000 71.33744 186 GLU A C 1
ATOM 769 O O . GLU A 1 143 ? -9.71863 75.60514 4.28585 1.000 71.63843 186 GLU A O 1
ATOM 775 N N . MET A 1 144 ? -10.49451 73.51190 4.56748 1.000 68.32154 187 MET A N 1
ATOM 776 C CA . MET A 1 144 ? -11.87601 73.98357 4.59556 1.000 69.36651 187 MET A CA 1
ATOM 777 C C . MET A 1 144 ? -12.12782 74.86313 5.81178 1.000 69.62946 187 MET A C 1
ATOM 778 O O . MET A 1 144 ? -12.86609 75.85107 5.73058 1.000 67.54177 187 MET A O 1
ATOM 783 N N . MET A 1 145 ? -11.51266 74.52630 6.94669 1.000 67.54063 188 MET A N 1
ATOM 784 C CA . MET A 1 145 ? -11.66948 75.35349 8.13664 1.000 71.86705 188 MET A CA 1
ATOM 785 C C . MET A 1 145 ? -11.07758 76.74045 7.91973 1.000 72.46452 188 MET A C 1
ATOM 786 O O . MET A 1 145 ? -11.68828 77.74862 8.29448 1.000 70.12006 188 MET A O 1
ATOM 791 N N . ASN A 1 146 ? -9.89364 76.81145 7.30591 1.000 70.15876 189 ASN A N 1
ATOM 792 C CA . ASN A 1 146 ? -9.27744 78.10670 7.03724 1.000 75.94343 189 ASN A CA 1
ATOM 793 C C . ASN A 1 146 ? -10.10460 78.91766 6.04896 1.000 73.36253 189 ASN A C 1
ATOM 794 O O . ASN A 1 146 ? -10.21728 80.14133 6.18536 1.000 71.50336 189 ASN A O 1
ATOM 799 N N . PHE A 1 147 ? -10.69972 78.25360 5.05532 1.000 67.01220 190 PHE A N 1
ATOM 800 C CA . PHE A 1 147 ? -11.49610 78.96653 4.06185 1.000 69.53346 190 PHE A CA 1
ATOM 801 C C . PHE A 1 147 ? -12.72922 79.60127 4.69385 1.000 70.77267 190 PHE A C 1
ATOM 802 O O . PHE A 1 147 ? -13.05584 80.76023 4.41297 1.000 67.68532 190 PHE A O 1
ATOM 810 N N . LEU A 1 148 ? -13.42771 78.85440 5.54293 1.000 67.84106 191 LEU A N 1
ATOM 811 C CA . LEU A 1 148 ? -14.62354 79.34942 6.21317 1.000 67.32298 191 LEU A CA 1
ATOM 812 C C . LEU A 1 148 ? -14.28199 80.48548 7.16307 1.000 71.06763 191 LEU A C 1
ATOM 813 O O . LEU A 1 148 ? -14.97530 81.49896 7.21297 1.000 69.42997 191 LEU A O 1
ATOM 827 N N . ASN A 1 150 ? -11.62753 82.49381 7.07882 1.000 79.94256 193 ASN A N 1
ATOM 828 C CA . ASN A 1 150 ? -11.22065 83.67112 6.31947 1.000 83.41366 193 ASN A CA 1
ATOM 829 C C . ASN A 1 150 ? -12.42283 84.32248 5.64612 1.000 81.73638 193 ASN A C 1
ATOM 830 O O . ASN A 1 150 ? -12.50770 85.54991 5.55554 1.000 83.36817 193 ASN A O 1
ATOM 835 N N . SER A 1 151 ? -13.35202 83.48799 5.17396 1.000 75.31598 194 SER A N 1
ATOM 836 C CA . SER A 1 151 ? -14.58294 84.01205 4.59323 1.000 76.83027 194 SER A CA 1
ATOM 837 C C . SER A 1 151 ? -15.39126 84.77892 5.63087 1.000 78.77120 194 SER A C 1
ATOM 838 O O . SER A 1 151 ? -15.97086 85.82855 5.32803 1.000 82.93846 194 SER A O 1
ATOM 841 N N . LEU A 1 152 ? -15.43163 84.27342 6.86596 1.000 82.07828 195 LEU A N 1
ATOM 842 C CA . LEU A 1 152 ? -16.14454 84.96932 7.93037 1.000 81.35611 195 LEU A CA 1
ATOM 843 C C . LEU A 1 152 ? -15.43309 86.25240 8.33915 1.000 86.83285 195 LEU A C 1
ATOM 844 O O . LEU A 1 152 ? -16.09063 87.22197 8.73362 1.000 90.81073 195 LEU A O 1
ATOM 849 N N . LYS A 1 153 ? -14.10019 86.28218 8.25512 1.000 86.31781 196 LYS A N 1
ATOM 850 C CA . LYS A 1 153 ? -13.38078 87.51553 8.55492 1.000 88.13599 196 LYS A CA 1
ATOM 851 C C . LYS A 1 153 ? -13.70863 88.60223 7.53917 1.000 86.03454 196 LYS A C 1
ATOM 852 O O . LYS A 1 153 ? -13.91900 89.76304 7.91004 1.000 86.50430 196 LYS A O 1
ATOM 858 N N . ASP A 1 154 ? -13.76411 88.24334 6.25400 1.000 82.92127 197 ASP A N 1
ATOM 859 C CA . ASP A 1 154 ? -14.05439 89.23314 5.22164 1.000 87.00529 197 ASP A CA 1
ATOM 860 C C . ASP A 1 154 ? -15.44979 89.82014 5.39209 1.000 90.35603 197 ASP A C 1
ATOM 861 O O . ASP A 1 154 ? -15.66302 91.01405 5.15027 1.000 95.10353 197 ASP A O 1
ATOM 866 N N . ILE A 1 155 ? -16.41488 88.99793 5.80679 1.000 86.24759 198 ILE A N 1
ATOM 867 C CA . ILE A 1 155 ? -17.77445 89.49604 5.98595 1.000 88.40110 198 ILE A CA 1
ATOM 868 C C . ILE A 1 155 ? -17.85892 90.38410 7.22035 1.000 86.51308 198 ILE A C 1
ATOM 869 O O . ILE A 1 155 ? -18.51413 91.43292 7.20194 1.000 81.88637 198 ILE A O 1
ATOM 874 N N . SER A 1 156 ? -17.19232 89.98590 8.30771 1.000 86.57775 199 SER A N 1
ATOM 875 C CA . SER A 1 156 ? -17.20000 90.79737 9.52087 1.000 92.26732 199 SER A CA 1
ATOM 876 C C . SER A 1 156 ? -16.57282 92.16361 9.27419 1.000 97.29344 199 SER A C 1
ATOM 877 O O . SER A 1 156 ? -17.04803 93.17743 9.79846 1.000 101.47952 199 SER A O 1
ATOM 880 N N . ASP A 1 157 ? -15.50535 92.21146 8.47416 1.000 96.53620 200 ASP A N 1
ATOM 881 C CA . ASP A 1 157 ? -14.85072 93.48596 8.19731 1.000 100.16978 200 ASP A CA 1
ATOM 882 C C . ASP A 1 157 ? -15.70004 94.35878 7.28096 1.000 102.07537 200 ASP A C 1
ATOM 883 O O . ASP A 1 157 ? -15.72377 95.58572 7.43191 1.000 105.42465 200 ASP A O 1
ATOM 888 N N . ASP A 1 158 ? -16.40401 93.74675 6.32500 1.000 98.41348 201 ASP A N 1
ATOM 889 C CA . ASP A 1 158 ? -17.28653 94.51550 5.45337 1.000 101.60465 201 ASP A CA 1
ATOM 890 C C . ASP A 1 158 ? -18.46518 95.10109 6.21900 1.000 99.85539 201 ASP A C 1
ATOM 891 O O . ASP A 1 158 ? -18.97860 96.16182 5.84574 1.000 96.17794 201 ASP A O 1
ATOM 896 N N . ILE A 1 159 ? -18.90836 94.42787 7.28111 1.000 97.74230 202 ILE A N 1
ATOM 897 C CA . ILE A 1 159 ? -19.97722 94.96595 8.11452 1.000 97.93357 202 ILE A CA 1
ATOM 898 C C . ILE A 1 159 ? -19.45188 96.07817 9.01198 1.000 102.37020 202 ILE A C 1
ATOM 899 O O . ILE A 1 159 ? -20.10235 97.11611 9.17684 1.000 108.99817 202 ILE A O 1
ATOM 904 N N . LEU A 1 160 ? -18.27085 95.88497 9.60526 1.000 99.39328 203 LEU A N 1
ATOM 905 C CA . LEU A 1 160 ? -17.69564 96.91984 10.45565 1.000 99.15777 203 LEU A CA 1
ATOM 906 C C . LEU A 1 160 ? -17.30886 98.15966 9.66101 1.000 106.85154 203 LEU A C 1
ATOM 907 O O . LEU A 1 160 ? -17.22914 99.25154 10.23397 1.000 112.64898 203 LEU A O 1
ATOM 912 N N . ILE A 1 161 ? -17.07019 98.01608 8.36062 1.000 109.18613 204 ILE A N 1
ATOM 913 C CA . ILE A 1 161 ? -16.81460 99.16253 7.49468 1.000 116.93241 204 ILE A CA 1
ATOM 914 C C . ILE A 1 161 ? -18.11611 99.77274 6.98884 1.000 114.94483 204 ILE A C 1
ATOM 915 O O . ILE A 1 161 ? -18.27591 100.99616 6.99163 1.000 121.31812 204 ILE A O 1
ATOM 920 N N . GLY A 1 162 ? -19.06407 98.93885 6.56321 1.000 108.17808 205 GLY A N 1
ATOM 921 C CA . GLY A 1 162 ? -20.36305 99.42941 6.14584 1.000 103.35082 205 GLY A CA 1
ATOM 922 C C . GLY A 1 162 ? -20.73634 99.06956 4.72310 1.000 108.60365 205 GLY A C 1
ATOM 923 O O . GLY A 1 162 ? -21.69596 99.61755 4.16834 1.000 112.95373 205 GLY A O 1
ATOM 924 N N . LYS A 1 163 ? -19.98138 98.14709 4.12082 1.000 107.30384 206 LYS A N 1
ATOM 925 C CA . LYS A 1 163 ? -20.27189 97.73329 2.75177 1.000 106.64283 206 LYS A CA 1
ATOM 926 C C . LYS A 1 163 ? -21.58753 96.97080 2.67604 1.000 102.15773 206 LYS A C 1
ATOM 927 O O . LYS A 1 163 ? -22.40574 97.21219 1.78091 1.000 98.46286 206 LYS A O 1
ATOM 933 N N . VAL A 1 164 ? -21.80860 96.04667 3.60735 1.000 102.69283 207 VAL A N 1
ATOM 934 C CA . VAL A 1 164 ? -23.00144 95.21207 3.61927 1.000 101.69819 207 VAL A CA 1
ATOM 935 C C . VAL A 1 164 ? -23.66701 95.32591 4.98145 1.000 99.53617 207 VAL A C 1
ATOM 936 O O . VAL A 1 164 ? -23.01977 95.62739 5.98935 1.000 94.58288 207 VAL A O 1
ATOM 940 N N . SER A 1 165 ? -24.97316 95.09122 5.00236 1.000 104.41754 208 SER A N 1
ATOM 941 C CA . SER A 1 165 ? -25.75938 95.11260 6.22490 1.000 108.58067 208 SER A CA 1
ATOM 942 C C . SER A 1 165 ? -26.04937 93.69174 6.69171 1.000 109.74375 208 SER A C 1
ATOM 943 O O . SER A 1 165 ? -25.95955 92.72924 5.92740 1.000 112.56798 208 SER A O 1
ATOM 946 N N . VAL A 1 166 ? -26.40625 93.57029 7.96853 1.000 104.01577 209 VAL A N 1
ATOM 947 C CA . VAL A 1 166 ? -26.71832 92.27468 8.55671 1.000 93.74378 209 VAL A CA 1
ATOM 948 C C . VAL A 1 166 ? -27.81790 92.46156 9.59318 1.000 85.40570 209 VAL A C 1
ATOM 949 O O . VAL A 1 166 ? -27.96943 93.53601 10.18235 1.000 89.99119 209 VAL A O 1
ATOM 953 N N . SER A 1 167 ? -28.60026 91.40647 9.79793 1.000 78.62112 210 SER A N 1
ATOM 954 C CA . SER A 1 167 ? -29.68326 91.39966 10.76487 1.000 75.14678 210 SER A CA 1
ATOM 955 C C . SER A 1 167 ? -29.20867 90.76020 12.06749 1.000 76.27521 210 SER A C 1
ATOM 956 O O . SER A 1 167 ? -28.06780 90.30891 12.19065 1.000 81.00063 210 SER A O 1
ATOM 959 N N . GLY A 1 168 ? -30.10308 90.72219 13.05810 1.000 78.55885 211 GLY A N 1
ATOM 960 C CA . GLY A 1 168 ? -29.77977 90.04809 14.30408 1.000 78.22514 211 GLY A CA 1
ATOM 961 C C . GLY A 1 168 ? -29.61136 88.55260 14.13718 1.000 76.44650 211 GLY A C 1
ATOM 962 O O . GLY A 1 168 ? -28.84343 87.92335 14.87213 1.000 67.57920 211 GLY A O 1
ATOM 963 N N . TYR A 1 169 ? -30.32682 87.96446 13.17708 1.000 75.90339 212 TYR A N 1
ATOM 964 C CA . TYR A 1 169 ? -30.14153 86.55331 12.85929 1.000 68.34823 212 TYR A CA 1
ATOM 965 C C . TYR A 1 169 ? -28.75616 86.303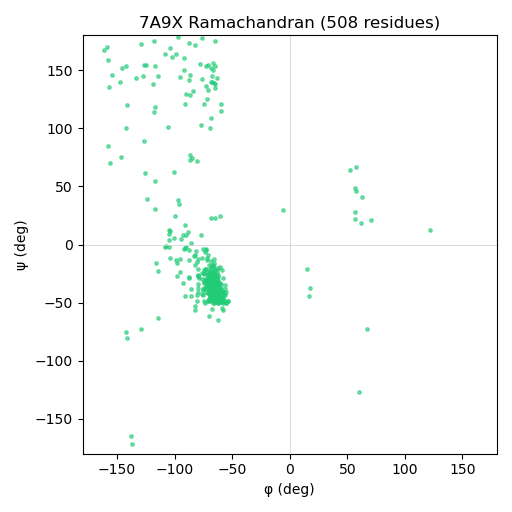29 12.27220 1.000 70.91762 212 TYR A C 1
ATOM 966 O O . TYR A 1 169 ? -28.06947 85.35298 12.66724 1.000 71.82188 212 TYR A O 1
ATOM 975 N N . GLY A 1 170 ? -28.31129 87.16656 11.35576 1.000 74.97178 213 GLY A N 1
ATOM 976 C CA . GLY A 1 170 ? -26.96515 87.04095 10.82469 1.000 71.42422 213 GLY A CA 1
ATOM 977 C C . GLY A 1 170 ? -25.88527 87.41442 11.81710 1.000 73.94283 213 GLY A C 1
ATOM 978 O O . GLY A 1 170 ? -24.78008 86.86295 11.77129 1.000 70.95349 213 GLY A O 1
ATOM 979 N N . ALA A 1 171 ? -26.18190 88.34494 12.72680 1.000 75.29272 214 ALA A N 1
ATOM 980 C CA . ALA A 1 171 ? -25.19662 88.74539 13.72539 1.000 73.14609 214 ALA A CA 1
ATOM 981 C C . ALA A 1 171 ? -24.89026 87.60663 14.68979 1.000 72.07796 214 ALA A C 1
ATOM 982 O O . ALA A 1 171 ? -23.73742 87.43027 15.10145 1.000 75.35902 214 ALA A O 1
ATOM 984 N N . THR A 1 172 ? -25.90710 86.82009 15.05814 1.000 62.16839 215 THR A N 1
ATOM 985 C CA . THR A 1 172 ? -25.68771 85.72303 15.99669 1.000 71.53981 215 THR A CA 1
ATOM 986 C C . THR A 1 172 ? -24.84364 84.61729 15.37555 1.000 70.12159 215 THR A C 1
ATOM 987 O O . THR A 1 172 ? -23.96079 84.05959 16.03781 1.000 68.54296 215 THR A O 1
ATOM 991 N N . HIS A 1 173 ? -25.11121 84.26698 14.11530 1.000 59.64443 216 HIS A N 1
ATOM 992 C CA . HIS A 1 173 ? -24.30826 83.23261 13.47265 1.000 60.06782 216 HIS A CA 1
ATOM 993 C C . HIS A 1 173 ? -22.87322 83.69494 13.24819 1.000 64.85908 216 HIS A C 1
ATOM 994 O O . HIS A 1 173 ? -21.95087 82.87240 13.27572 1.000 67.76237 216 HIS A O 1
ATOM 1001 N N . LEU A 1 174 ? -22.66144 84.99627 13.03417 1.000 66.61700 217 LEU A N 1
ATOM 1002 C CA . LEU A 1 174 ? -21.30377 85.50372 12.85552 1.000 68.72817 217 LEU A CA 1
ATOM 1003 C C . LEU A 1 174 ? -20.50280 85.37630 14.14363 1.000 72.15823 217 LEU A C 1
ATOM 1004 O O . LEU A 1 174 ? -19.38173 84.85212 14.14347 1.000 68.97528 217 LEU A O 1
ATOM 1009 N N . LEU A 1 175 ? -21.07304 85.85247 15.25510 1.000 72.81632 218 LEU A N 1
ATOM 1010 C CA . LEU A 1 175 ? -20.40832 85.80522 16.55059 1.000 70.77749 218 LEU A CA 1
ATOM 1011 C C . LEU A 1 175 ? -20.30889 84.38963 17.10167 1.000 70.04924 218 LEU A C 1
ATOM 1012 O O . LEU A 1 175 ? -19.30843 84.05889 17.74660 1.000 68.92389 218 LEU A O 1
ATOM 1017 N N . THR A 1 176 ? -21.32600 83.55163 16.88092 1.000 61.74148 219 THR A N 1
ATOM 1018 C CA . THR A 1 176 ? -21.23044 82.16106 17.31081 1.000 59.17015 219 THR A CA 1
ATOM 1019 C C . THR A 1 176 ? -20.12421 81.43564 16.56057 1.000 61.56139 219 THR A C 1
ATOM 1020 O O . THR A 1 176 ? -19.39594 80.62502 17.14490 1.000 63.11983 219 THR A O 1
ATOM 1024 N N . SER A 1 177 ? -19.96856 81.73314 15.26834 1.000 63.64077 220 SER A N 1
ATOM 1025 C CA . SER A 1 177 ? -18.90428 81.11384 14.48668 1.000 65.61580 220 SER A CA 1
ATOM 1026 C C . SER A 1 177 ? -17.53885 81.48205 15.04469 1.000 64.28726 220 SER A C 1
ATOM 1027 O O . SER A 1 177 ? -16.69206 80.61015 15.26609 1.000 65.71744 220 SER A O 1
ATOM 1030 N N . PHE A 1 178 ? -17.31282 82.77511 15.29467 1.000 66.03046 221 PHE A N 1
ATOM 1031 C CA . PHE A 1 178 ? -16.03635 83.20367 15.85722 1.000 69.04640 221 PHE A CA 1
ATOM 1032 C C . PHE A 1 178 ? -15.81086 82.62053 17.24563 1.000 64.00092 221 PHE A C 1
ATOM 1033 O O . PHE A 1 178 ? -14.66348 82.37466 17.63540 1.000 68.60602 221 PHE A O 1
ATOM 1041 N N . LYS A 1 179 ? -16.88537 82.39005 18.00440 1.000 66.37146 222 LYS A N 1
ATOM 1042 C CA . LYS A 1 179 ? -16.74202 81.71412 19.29044 1.000 67.00304 222 LYS A CA 1
ATOM 1043 C C . LYS A 1 179 ? -16.30721 80.26604 19.10076 1.000 68.85773 222 LYS A C 1
ATOM 1044 O O . LYS A 1 179 ? -15.39714 79.78991 19.78958 1.000 71.79360 222 LYS A O 1
ATOM 1050 N N . GLU A 1 180 ? -16.93719 79.55430 18.16186 1.000 63.72924 223 GLU A N 1
ATOM 1051 C CA . GLU A 1 180 ? -16.54557 78.17880 17.87542 1.000 68.46982 223 GLU A CA 1
ATOM 1052 C C . GLU A 1 180 ? -15.12496 78.08182 17.33610 1.000 71.03658 223 GLU A C 1
ATOM 1053 O O . GLU A 1 180 ? -14.51294 77.01257 17.42495 1.000 73.04549 223 GLU A O 1
ATOM 1059 N N . LEU A 1 181 ? -14.59114 79.16620 16.78131 1.000 66.85785 224 LEU A N 1
ATOM 1060 C CA . LEU A 1 181 ? -13.20277 79.22545 16.35066 1.000 71.23044 224 LEU A CA 1
ATOM 1061 C C . LEU A 1 181 ? -12.26690 79.68360 17.46329 1.000 73.64965 224 LEU A C 1
ATOM 1062 O O . LEU A 1 181 ? -11.09716 79.97645 17.18948 1.000 74.94306 224 LEU A O 1
ATOM 1067 N N . SER A 1 182 ? -12.76356 79.75967 18.70325 1.000 72.48853 225 SER A N 1
ATOM 1068 C CA . SER A 1 182 ? -11.97148 80.16216 19.87068 1.000 75.41868 225 SER A CA 1
ATOM 1069 C C . SER A 1 182 ? -11.46140 81.59800 19.74450 1.000 77.93096 225 SER A C 1
ATOM 1070 O O . SER A 1 182 ? -10.32125 81.90435 20.09792 1.000 81.70592 225 SER A O 1
ATOM 1073 N N . PHE A 1 183 ? -12.31601 82.49195 19.24759 1.000 73.57850 226 PHE A N 1
ATOM 1074 C CA . PHE A 1 183 ? -11.95621 83.90101 19.13534 1.000 75.58914 226 PHE A CA 1
ATOM 1075 C C . PHE A 1 183 ? -12.87043 84.74998 20.00673 1.000 79.49270 226 PHE A C 1
ATOM 1076 O O . PHE A 1 183 ? -13.49483 85.69942 19.52050 1.000 80.64513 226 PHE A O 1
ATOM 1084 N N . ASP A 1 184 ? -12.94454 84.41216 21.29836 1.000 82.82296 227 ASP A N 1
ATOM 1085 C CA . ASP A 1 184 ? -13.88224 85.07904 22.19773 1.000 85.34485 227 ASP A CA 1
ATOM 1086 C C . ASP A 1 184 ? -13.61537 86.57711 22.27577 1.000 83.98439 227 ASP A C 1
ATOM 1087 O O . ASP A 1 184 ? -14.55038 87.38379 22.21117 1.000 80.08138 227 ASP A O 1
ATOM 1092 N N . ASP A 1 185 ? -12.34589 86.97074 22.41179 1.000 81.82527 228 ASP A N 1
ATOM 1093 C CA . ASP A 1 185 ? -12.02717 88.39166 22.51354 1.000 88.36945 228 ASP A CA 1
ATOM 1094 C C . ASP A 1 185 ? -12.40615 89.14387 21.24556 1.000 91.15456 228 ASP A C 1
ATOM 1095 O O . ASP A 1 185 ? -12.84828 90.29697 21.31669 1.000 94.55126 228 ASP A O 1
ATOM 1100 N N . ASP A 1 186 ? -12.25479 88.50869 20.08195 1.000 86.30613 229 ASP A N 1
ATOM 1101 C CA . ASP A 1 186 ? -12.67392 89.14586 18.83971 1.000 91.85160 229 ASP A CA 1
ATOM 1102 C C . ASP A 1 186 ? -14.18666 89.30860 18.77792 1.000 90.04387 229 ASP A C 1
ATOM 1103 O O . ASP A 1 186 ? -14.67899 90.27255 18.17959 1.000 90.82804 229 ASP A O 1
ATOM 1108 N N . CYS A 1 187 ? -14.93506 88.38705 19.39303 1.000 81.75940 230 CYS A N 1
ATOM 1109 C CA . CYS A 1 187 ? -16.38806 88.52008 19.43645 1.000 84.39296 230 CYS A CA 1
ATOM 1110 C C . CYS A 1 187 ? -16.80626 89.77432 20.19245 1.000 86.34700 230 CYS A C 1
ATOM 1111 O O . CYS A 1 187 ? -17.76160 90.45333 19.79976 1.000 86.02338 230 CYS A O 1
ATOM 1114 N N . ILE A 1 188 ? -16.10612 90.09357 21.28199 1.000 87.03343 231 ILE A N 1
ATOM 1115 C CA . ILE A 1 188 ? -16.44689 91.27635 22.06321 1.000 85.52299 231 ILE A CA 1
ATOM 1116 C C . ILE A 1 188 ? -16.09846 92.54266 21.29182 1.000 87.42935 231 ILE A C 1
ATOM 1117 O O . ILE A 1 188 ? -16.85412 93.52123 21.30743 1.000 91.26411 231 ILE A O 1
ATOM 1122 N N . ARG A 1 189 ? -14.96081 92.54024 20.59195 1.000 85.10415 232 ARG A N 1
ATOM 1123 C CA . ARG A 1 189 ? -14.56802 93.70643 19.80575 1.000 86.63188 232 ARG A CA 1
ATOM 1124 C C . ARG A 1 189 ? -15.56965 93.97880 18.69068 1.000 93.31803 232 ARG A C 1
ATOM 1125 O O . ARG A 1 189 ? -16.00935 95.11807 18.50068 1.000 98.61408 232 ARG A O 1
ATOM 1133 N N . ILE A 1 190 ? -15.93644 92.93928 17.93561 1.000 92.70072 233 ILE A N 1
ATOM 1134 C CA . ILE A 1 190 ? -16.88855 93.10937 16.83979 1.000 92.49842 233 ILE A CA 1
ATOM 1135 C C . ILE A 1 190 ? -18.23113 93.59773 17.36694 1.000 96.73229 233 ILE A C 1
ATOM 1136 O O . ILE A 1 190 ? -18.85661 94.49296 16.78414 1.000 99.07359 233 ILE A O 1
ATOM 1141 N N . TRP A 1 191 ? -18.69179 93.02375 18.47991 1.000 93.00895 234 TRP A N 1
ATOM 1142 C CA . TRP A 1 191 ? -19.99251 93.39827 19.02276 1.000 88.17361 234 TRP A CA 1
ATOM 1143 C C . TRP A 1 191 ? -19.99057 94.84550 19.49766 1.000 91.69245 234 TRP A C 1
ATOM 1144 O O . TRP A 1 191 ? -20.89489 95.62103 19.16463 1.000 93.55192 234 TRP A O 1
ATOM 1155 N N . GLU A 1 192 ? -18.97260 95.23287 20.26749 1.000 91.80560 235 GLU A N 1
ATOM 1156 C CA . GLU A 1 192 ? -18.93837 96.58723 20.79972 1.000 96.78264 235 GLU A CA 1
ATOM 1157 C C . GLU A 1 192 ? -18.57935 97.60828 19.72770 1.000 99.95141 235 GLU A C 1
ATOM 1158 O O . GLU A 1 192 ? -18.94742 98.78218 19.85072 1.000 107.23765 235 GLU A O 1
ATOM 1164 N N . ALA A 1 193 ? -17.87133 97.19246 18.67354 1.000 98.16020 236 ALA A N 1
ATOM 1165 C CA . ALA A 1 193 ? -17.63010 98.10416 17.56244 1.000 98.90505 236 ALA A CA 1
ATOM 1166 C C . ALA A 1 193 ? -18.88838 98.33220 16.73747 1.000 101.67395 236 ALA A C 1
ATOM 1167 O O . ALA A 1 193 ? -18.98108 99.34331 16.03214 1.000 109.25455 236 ALA A O 1
ATOM 1169 N N . SER A 1 194 ? -19.85745 97.41620 16.81175 1.000 96.68029 237 SER A N 1
ATOM 1170 C CA . SER A 1 194 ? -21.12416 97.61234 16.12008 1.000 104.93166 237 SER A CA 1
ATOM 1171 C C . SER A 1 194 ? -21.93551 98.74970 16.72275 1.000 115.58769 237 SER A C 1
ATOM 1172 O O . SER A 1 194 ? -22.83430 99.27126 16.05633 1.000 119.70791 237 SER A O 1
ATOM 1175 N N . LYS A 1 195 ? -21.64544 99.13984 17.96648 1.000 119.79395 238 LYS A N 1
ATOM 1176 C CA . LYS A 1 195 ? -22.35918 100.25872 18.57261 1.000 123.55834 238 LYS A CA 1
ATOM 1177 C C . LYS A 1 195 ? -22.09646 101.55321 17.81252 1.000 123.09070 238 LYS A C 1
ATOM 1178 O O . LYS A 1 195 ? -23.01857 102.34318 17.57585 1.000 127.52625 238 LYS A O 1
ATOM 1184 N N . ASN A 1 196 ? -20.85022 101.78099 17.41113 1.000 121.36076 239 ASN A N 1
ATOM 1185 C CA . ASN A 1 196 ? -20.46921 103.00901 16.71389 1.000 128.28390 239 ASN A CA 1
ATOM 1186 C C . ASN A 1 196 ? -20.37229 102.76891 15.20819 1.000 127.38389 239 ASN A C 1
ATOM 1187 O O . ASN A 1 196 ? -19.31874 102.91541 14.58922 1.000 130.53442 239 ASN A O 1
ATOM 1192 N N . LEU A 1 197 ? -21.50457 102.39854 14.61924 1.000 120.81868 240 LEU A N 1
ATOM 1193 C CA . LEU A 1 197 ? -21.61624 102.20515 13.18234 1.000 117.65193 240 LEU A CA 1
ATOM 1194 C C . LEU A 1 197 ? -22.55673 103.24616 12.59105 1.000 123.62804 240 LEU A C 1
ATOM 1195 O O . LEU A 1 197 ? -23.54673 103.63456 13.21764 1.000 122.19779 240 LEU A O 1
ATOM 1200 N N . SER A 1 198 ? -22.24290 103.68512 11.36823 1.000 130.32092 241 SER A N 1
ATOM 1201 C CA . SER A 1 198 ? -23.07147 104.68623 10.70229 1.000 134.65413 241 SER A CA 1
ATOM 1202 C C . SER A 1 198 ? -24.46932 104.14711 10.42466 1.000 135.78161 241 SER A C 1
ATOM 1203 O O . SER A 1 198 ? -25.47396 104.80105 10.73152 1.000 138.16738 241 SER A O 1
ATOM 1206 N N . ASP A 1 199 ? -24.55202 102.95305 9.84399 1.000 132.92628 242 ASP A N 1
ATOM 1207 C CA . ASP A 1 199 ? -25.83588 102.31821 9.56192 1.000 130.07744 242 ASP A CA 1
ATOM 1208 C C . ASP A 1 199 ? -26.47009 101.91033 10.88305 1.000 132.62562 242 ASP A C 1
ATOM 1209 O O . ASP A 1 199 ? -26.10806 100.88997 11.47180 1.000 132.69143 242 ASP A O 1
ATOM 1214 N N . GLU A 1 200 ? -27.42084 102.71864 11.35777 1.000 134.17995 243 GLU A N 1
ATOM 1215 C CA . GLU A 1 200 ? -28.04014 102.45400 12.65158 1.000 132.05487 243 GLU A CA 1
ATOM 1216 C C . GLU A 1 200 ? -28.80511 101.13704 12.64995 1.000 118.21796 243 GLU A C 1
ATOM 1217 O O . GLU A 1 200 ? -28.94995 100.50206 13.70071 1.000 106.80921 243 GLU A O 1
ATOM 1223 N N . THR A 1 201 ? -29.28635 100.70611 11.48204 1.000 113.85452 244 THR A N 1
ATOM 1224 C CA . THR A 1 201 ? -30.06704 99.47578 11.40059 1.000 106.85143 244 THR A CA 1
ATOM 1225 C C . THR A 1 201 ? -29.23746 98.26620 11.81828 1.000 107.92804 244 THR A C 1
ATOM 1226 O O . THR A 1 201 ? -29.66977 97.46139 12.65198 1.000 109.41983 244 THR A O 1
ATOM 1230 N N . THR A 1 202 ? -28.03764 98.11941 11.24766 1.000 105.67167 245 THR A N 1
ATOM 1231 C CA . THR A 1 202 ? -27.16878 97.01882 11.65396 1.000 107.05512 245 THR A CA 1
ATOM 1232 C C . THR A 1 202 ? -26.68077 97.19549 13.08391 1.000 107.51681 245 THR A C 1
ATOM 1233 O O . THR A 1 202 ? -26.46980 96.20465 13.79311 1.000 109.12266 245 THR A O 1
ATOM 1237 N N . SER A 1 203 ? -26.48754 98.44215 13.51972 1.000 105.75569 246 SER A N 1
ATOM 1238 C CA . SER A 1 203 ? -26.09383 98.68532 14.90224 1.000 99.96463 246 SER A CA 1
ATOM 1239 C C . SER A 1 203 ? -27.19023 98.25108 15.86477 1.000 93.94513 246 SER A C 1
ATOM 1240 O O . SER A 1 203 ? -26.90359 97.72274 16.94547 1.000 91.10412 246 SER A O 1
ATOM 1243 N N . GLN A 1 204 ? -28.45271 98.45838 15.48377 1.000 94.77380 247 GLN A N 1
ATOM 1244 C CA . GLN A 1 204 ? -29.56207 97.99686 16.30969 1.000 98.48676 247 GLN A CA 1
ATOM 1245 C C . GLN A 1 204 ? -29.69455 96.48218 16.27767 1.000 94.77875 247 GLN A C 1
ATOM 1246 O O . GLN A 1 204 ? -30.14231 95.88122 17.26069 1.000 98.67683 247 GLN A O 1
ATOM 1252 N N . ALA A 1 205 ? -29.32258 95.85094 15.16177 1.000 88.88873 248 ALA A N 1
ATOM 1253 C CA . ALA A 1 205 ? -29.42415 94.39862 15.07115 1.000 88.75476 248 ALA A CA 1
ATOM 1254 C C . ALA A 1 205 ? -28.48328 93.71881 16.05697 1.000 86.22518 248 ALA A C 1
ATOM 1255 O O . ALA A 1 205 ? -28.83765 92.69912 16.65924 1.000 81.97788 248 ALA A O 1
ATOM 1257 N N . PHE A 1 206 ? -27.28340 94.27434 16.24279 1.000 86.00377 249 PHE A N 1
ATOM 1258 C CA . PHE A 1 206 ? -26.32711 93.71294 17.18998 1.000 83.00364 249 PHE A CA 1
ATOM 1259 C C . PHE A 1 206 ? -26.73302 93.92689 18.64232 1.000 84.01254 249 PHE A C 1
ATOM 1260 O O . PHE A 1 206 ? -26.09402 93.35756 19.53333 1.000 84.64956 249 PHE A O 1
ATOM 1268 N N . GLN A 1 207 ? -27.76446 94.72764 18.90324 1.000 83.06434 250 GLN A N 1
ATOM 1269 C CA . GLN A 1 207 ? -28.26236 94.95266 20.25299 1.000 83.82455 250 GLN A CA 1
ATOM 1270 C C . GLN A 1 207 ? -29.56605 94.21544 20.52582 1.000 80.70924 250 GLN A C 1
ATOM 1271 O O . GLN A 1 207 ? -30.14339 94.37690 21.60558 1.000 88.64203 250 GLN A O 1
ATOM 1277 N N . GLU A 1 208 ? -30.03835 93.41486 19.57418 1.000 74.13199 251 GLU A N 1
ATOM 1278 C CA . GLU A 1 208 ? -31.25752 92.65012 19.76720 1.000 76.45387 251 GLU A CA 1
ATOM 1279 C C . GLU A 1 208 ? -31.07020 91.61420 20.87729 1.000 81.60371 251 GLU A C 1
ATOM 1280 O O . GLU A 1 208 ? -29.94813 91.17422 21.14188 1.000 81.74508 251 GLU A O 1
ATOM 1286 N N . PRO A 1 209 ? -32.16082 91.21384 21.54437 1.000 82.54563 252 PRO A N 1
ATOM 1287 C CA . PRO A 1 209 ? -32.02642 90.30356 22.69775 1.000 83.70353 252 PRO A CA 1
ATOM 1288 C C . PRO A 1 209 ? -31.29647 89.00506 22.39612 1.000 79.33387 252 PRO A C 1
ATOM 1289 O O . PRO A 1 209 ? -30.53147 88.52749 23.24423 1.000 75.66739 252 PRO A O 1
ATOM 1293 N N . LYS A 1 210 ? -31.50669 88.41068 21.21880 1.000 78.02406 253 LYS A N 1
ATOM 1294 C CA . LYS A 1 210 ? -30.84958 87.13809 20.93707 1.000 78.48146 253 LYS A CA 1
ATOM 1295 C C . LYS A 1 210 ? -29.35036 87.31219 20.73835 1.000 76.35535 253 LYS A C 1
ATOM 1296 O O . LYS A 1 210 ? -28.58231 86.37807 20.99468 1.000 72.55589 253 LYS A O 1
ATOM 1302 N N . VAL A 1 211 ? -28.91517 88.49227 20.29278 1.000 75.30954 254 VAL A N 1
ATOM 1303 C CA . VAL A 1 211 ? -27.48434 88.76283 20.20672 1.000 74.74719 254 VAL A CA 1
ATOM 1304 C C . VAL A 1 211 ? -26.91245 89.02538 21.59434 1.000 75.46980 254 VAL A C 1
ATOM 1305 O O . VAL A 1 211 ? -25.79717 88.59504 21.91393 1.000 76.35976 254 VAL A O 1
ATOM 1309 N N . VAL A 1 212 ? -27.66271 89.73792 22.43897 1.000 76.07300 255 VAL A N 1
ATOM 1310 C CA . VAL A 1 212 ? -27.23094 89.95102 23.81812 1.000 76.30748 255 VAL A CA 1
ATOM 1311 C C . VAL A 1 212 ? -27.11717 88.62030 24.54820 1.000 73.78979 255 VAL A C 1
ATOM 1312 O O . VAL A 1 212 ? -26.18994 88.40664 25.33916 1.000 71.22748 255 VAL A O 1
ATOM 1316 N N . GLY A 1 213 ? -28.05304 87.70354 24.28683 1.000 71.99962 256 GLY A N 1
ATOM 1317 C CA . GLY A 1 213 ? -27.99562 86.39557 24.91636 1.000 72.96645 256 GLY A CA 1
ATOM 1318 C C . GLY A 1 213 ? -26.70780 85.65495 24.61533 1.000 73.81158 256 GLY A C 1
ATOM 1319 O O . GLY A 1 213 ? -26.10941 85.05056 25.50668 1.000 73.25090 256 GLY A O 1
ATOM 1320 N N . PHE A 1 214 ? -26.25994 85.69074 23.35702 1.000 72.66462 257 PHE A N 1
ATOM 1321 C CA . PHE A 1 214 ? -24.97195 85.08538 23.03862 1.000 70.15686 257 PHE A CA 1
ATOM 1322 C C . PHE A 1 214 ? -23.83823 85.78546 23.76733 1.000 70.46274 257 PHE A C 1
ATOM 1323 O O . PHE A 1 214 ? -22.85528 85.13901 24.14759 1.000 71.98022 257 PHE A O 1
ATOM 1331 N N . MET A 1 215 ? -23.95220 87.10133 23.96054 1.000 75.15412 258 MET A N 1
ATOM 1332 C CA . MET A 1 215 ? -22.83380 87.87766 24.48108 1.000 74.34877 258 MET A CA 1
ATOM 1333 C C . MET A 1 215 ? -22.67475 87.74206 25.98860 1.000 73.16531 258 MET A C 1
ATOM 1334 O O . MET A 1 215 ? -21.55162 87.85187 26.49432 1.000 74.66767 258 MET A O 1
ATOM 1339 N N . LEU A 1 216 ? -23.77018 87.49662 26.71102 1.000 74.00564 259 LEU A N 1
ATOM 1340 C CA . LEU A 1 216 ? -23.71286 87.45562 28.17072 1.000 77.87748 259 LEU A CA 1
ATOM 1341 C C . LEU A 1 216 ? -22.65937 86.49146 28.70732 1.000 79.10930 259 LEU A C 1
ATOM 1342 O O . LEU A 1 216 ? -21.88327 86.89784 29.58623 1.000 85.94481 259 LEU A O 1
ATOM 1347 N N . PRO A 1 217 ? -22.56738 85.23561 28.24826 1.000 76.93558 260 PRO A N 1
ATOM 1348 C CA . PRO A 1 217 ? -21.50681 84.36122 28.78070 1.000 79.02507 260 PRO A CA 1
ATOM 1349 C C . PRO A 1 217 ? -20.10265 84.87718 28.51898 1.000 80.98894 260 PRO A C 1
ATOM 1350 O O . PRO A 1 217 ? -19.21016 84.65925 29.34827 1.000 82.36684 260 PRO A O 1
ATOM 1354 N N . LEU A 1 218 ? -19.87450 85.55445 27.39146 1.000 84.73965 261 LEU A N 1
ATOM 1355 C CA . LEU A 1 218 ? -18.55206 86.11384 27.12910 1.000 83.66515 261 LEU A CA 1
ATOM 1356 C C . LEU A 1 218 ? -18.27741 87.31813 28.01980 1.000 87.61486 261 LEU A C 1
ATOM 1357 O O . LEU A 1 218 ? -17.14171 87.52208 28.46476 1.000 88.20310 261 LEU A O 1
ATOM 1362 N N . LEU A 1 219 ? -19.30500 88.12708 28.29054 1.000 88.13855 262 LEU A N 1
ATOM 1363 C CA . LEU A 1 219 ? -19.11915 89.30135 29.13708 1.000 84.75730 262 LEU A CA 1
ATOM 1364 C C . LEU A 1 219 ? -18.88339 88.90525 30.58871 1.000 87.28036 262 LEU A C 1
ATOM 1365 O O . LEU A 1 219 ? -18.07021 89.52694 31.28301 1.000 96.58247 262 LEU A O 1
ATOM 1370 N N . TYR A 1 220 ? -19.58594 87.87611 31.06825 1.000 80.15605 263 TYR A N 1
ATOM 1371 C CA . TYR A 1 220 ? -19.36625 87.42385 32.43662 1.000 88.44982 263 TYR A CA 1
ATOM 1372 C C . TYR A 1 220 ? -17.99232 86.79056 32.60268 1.000 94.16367 263 TYR A C 1
ATOM 1373 O O . TYR A 1 220 ? -17.39039 86.89272 33.67757 1.000 97.50253 263 TYR A O 1
ATOM 1382 N N . ALA A 1 221 ? -17.48674 86.12837 31.56042 1.000 92.04547 264 ALA A N 1
ATOM 1383 C CA . ALA A 1 221 ? -16.13707 85.58017 31.62055 1.000 88.18783 264 ALA A CA 1
ATOM 1384 C C . ALA A 1 221 ? -15.10526 86.68643 31.79134 1.000 97.87111 264 ALA A C 1
ATOM 1385 O O . ALA A 1 221 ? -14.12652 86.52692 32.53087 1.000 103.29897 264 ALA A O 1
ATOM 1387 N N . LYS A 1 222 ? -15.31567 87.82219 31.12463 1.000 98.50131 265 LYS A N 1
ATOM 1388 C CA . LYS A 1 222 ? -14.35421 88.91601 31.18634 1.000 102.10691 265 LYS A CA 1
ATOM 1389 C C . LYS A 1 222 ? -14.55506 89.76736 32.43455 1.000 104.13974 265 LYS A C 1
ATOM 1390 O O . LYS A 1 222 ? -13.61076 89.99289 33.19943 1.000 108.40638 265 LYS A O 1
ATOM 1396 N N . THR A 1 223 ? -15.77896 90.24489 32.65914 1.000 97.89393 266 THR A N 1
ATOM 1397 C CA . THR A 1 223 ? -16.02502 91.21151 33.72031 1.000 96.60189 266 THR A CA 1
ATOM 1398 C C . THR A 1 223 ? -16.30119 90.56459 35.07057 1.000 97.27967 266 THR A C 1
ATOM 1399 O O . THR A 1 223 ? -16.02110 91.17821 36.10620 1.000 107.09730 266 THR A O 1
ATOM 1403 N N . ARG A 1 224 ? -16.83834 89.34381 35.08456 1.000 99.35557 267 ARG A N 1
ATOM 1404 C CA . ARG A 1 224 ? -17.31651 88.67991 36.29783 1.000 99.48986 267 ARG A CA 1
ATOM 1405 C C . ARG A 1 224 ? -18.37545 89.50165 37.02440 1.000 100.10219 267 ARG A C 1
ATOM 1406 O O . ARG A 1 224 ? -18.60189 89.30694 38.22273 1.000 95.97126 267 ARG A O 1
ATOM 1414 N N . SER A 1 225 ? -19.03568 90.41411 36.31532 1.000 102.90310 268 SER A N 1
ATOM 1415 C CA . SER A 1 225 ? -20.04997 91.27444 36.90580 1.000 105.54219 268 SER A CA 1
ATOM 1416 C C . SER A 1 225 ? -21.41730 90.61300 36.81013 1.000 103.21071 268 SER A C 1
ATOM 1417 O O . SER A 1 225 ? -21.82213 90.15984 35.73494 1.000 101.68250 268 SER A O 1
ATOM 1420 N N . LEU A 1 226 ? -22.12194 90.55748 37.93727 1.000 103.72036 269 LEU A N 1
ATOM 1421 C CA . LEU A 1 226 ? -23.48878 90.06186 37.98018 1.000 102.45400 269 LEU A CA 1
ATOM 1422 C C . LEU A 1 226 ? -24.50904 91.18946 38.01960 1.000 107.01338 269 LEU A C 1
ATOM 1423 O O . LEU A 1 226 ? -25.70678 90.92266 38.15009 1.000 108.26466 269 LEU A O 1
ATOM 1428 N N . THR A 1 227 ? -24.06197 92.43972 37.90275 1.000 108.56874 270 THR A N 1
ATOM 1429 C CA . THR A 1 227 ? -24.95191 93.59279 37.96342 1.000 105.52284 270 THR A CA 1
ATOM 1430 C C . THR A 1 227 ? -25.95808 93.57150 36.82054 1.000 104.72756 270 THR A C 1
ATOM 1431 O O . THR A 1 227 ? -27.16509 93.44667 37.05057 1.000 102.15948 270 THR A O 1
ATOM 1435 N N . GLU A 1 228 ? -25.46773 93.69863 35.58860 1.000 106.04901 271 GLU A N 1
ATOM 1436 C CA . GLU A 1 228 ? -26.35372 93.62715 34.43019 1.000 108.23282 271 GLU A CA 1
ATOM 1437 C C . GLU A 1 228 ? -27.10986 92.30436 34.33405 1.000 104.90673 271 GLU A C 1
ATOM 1438 O O . GLU A 1 228 ? -28.30305 92.33825 33.98622 1.000 103.95025 271 GLU A O 1
ATOM 1444 N N . PRO A 1 229 ? -26.51128 91.13490 34.60486 1.000 103.13259 272 PRO A N 1
ATOM 1445 C CA . PRO A 1 229 ? -27.32662 89.90412 34.62661 1.000 95.53440 272 PRO A CA 1
ATOM 1446 C C . PRO A 1 229 ? -28.47051 89.94016 35.63027 1.000 98.52198 272 PRO A C 1
ATOM 1447 O O . PRO A 1 229 ? -29.61163 89.62096 35.26977 1.000 95.45114 272 PRO A O 1
ATOM 1451 N N . ASN A 1 230 ? -28.20157 90.31487 36.88689 1.000 101.55774 273 ASN A N 1
ATOM 1452 C CA . ASN A 1 230 ? -29.25815 90.30818 37.89763 1.000 98.35442 273 ASN A CA 1
ATOM 1453 C C . ASN A 1 230 ? -30.36192 91.30639 37.57256 1.000 95.24057 273 ASN A C 1
ATOM 1454 O O . ASN A 1 230 ? -31.53249 91.05779 37.88407 1.000 94.12775 273 ASN A O 1
ATOM 1459 N N . GLU A 1 231 ? -30.01493 92.43912 36.95719 1.000 96.43873 274 GLU A N 1
ATOM 1460 C CA . GLU A 1 231 ? -31.04287 93.37420 36.51230 1.000 101.40717 274 GLU A CA 1
ATOM 1461 C C . GLU A 1 231 ? -31.89646 92.75892 35.41088 1.000 99.18943 274 GLU A C 1
ATOM 1462 O O . GLU A 1 231 ? -33.12668 92.88883 35.42083 1.000 94.67375 274 GLU A O 1
ATOM 1468 N N . LEU A 1 232 ? -31.25942 92.07943 34.45256 1.000 99.42363 275 LEU A N 1
ATOM 1469 C CA . LEU A 1 232 ? -32.01167 91.36518 33.42640 1.000 95.76659 275 LEU A CA 1
ATOM 1470 C C . LEU A 1 232 ? -32.84366 90.23655 34.02191 1.000 88.73779 275 LEU A C 1
ATOM 1471 O O . LEU A 1 232 ? -33.94535 89.95917 33.53440 1.000 80.18654 275 LEU A O 1
ATOM 1476 N N . TYR A 1 233 ? -32.34252 89.57880 35.07099 1.000 91.04105 276 TYR A N 1
ATOM 1477 C CA . TYR A 1 233 ? -33.12232 88.52653 35.71451 1.000 95.01181 276 TYR A CA 1
ATOM 1478 C C . TYR A 1 233 ? -34.41256 89.08264 36.30678 1.000 99.78622 276 TYR A C 1
ATOM 1479 O O . TYR A 1 233 ? -35.47281 88.45450 36.19941 1.000 101.70758 276 TYR A O 1
ATOM 1488 N N . ASN A 1 234 ? -34.34611 90.26572 36.92789 1.000 98.11021 277 ASN A N 1
ATOM 1489 C CA . ASN A 1 234 ? -35.54361 90.85053 37.52364 1.000 99.46539 277 ASN A CA 1
ATOM 1490 C C . ASN A 1 234 ? -36.57449 91.22325 36.46433 1.000 101.71377 277 ASN A C 1
ATOM 1491 O O . ASN A 1 234 ? -37.78137 91.10932 36.70633 1.000 102.82705 277 ASN A O 1
ATOM 1496 N N . GLN A 1 235 ? -36.12402 91.66629 35.28956 1.000 101.90282 278 GLN A N 1
ATOM 1497 C CA . GLN A 1 235 ? -37.06266 92.04913 34.24088 1.000 106.91078 278 GLN A CA 1
ATOM 1498 C C . GLN A 1 235 ? -37.69285 90.82598 33.58845 1.000 109.96178 278 GLN A C 1
ATOM 1499 O O . GLN A 1 235 ? -38.88252 90.83766 33.25501 1.000 113.49087 278 GLN A O 1
ATOM 1505 N N . ILE A 1 236 ? -36.91527 89.75797 33.41263 1.000 109.69872 279 ILE A N 1
ATOM 1506 C CA . ILE A 1 236 ? -37.36508 88.62544 32.61099 1.000 105.28770 279 ILE A CA 1
ATOM 1507 C C . ILE A 1 236 ? -38.30770 87.72585 33.40242 1.000 99.77377 279 ILE A C 1
ATOM 1508 O O . ILE A 1 236 ? -39.28833 87.20844 32.85529 1.000 101.58980 279 ILE A O 1
ATOM 1513 N N . ILE A 1 237 ? -38.03961 87.53873 34.69777 1.000 97.23626 280 ILE A N 1
ATOM 1514 C CA . ILE A 1 237 ? -38.81110 86.58930 35.49983 1.000 101.09908 280 ILE A CA 1
ATOM 1515 C C . ILE A 1 237 ? -40.29214 86.94970 35.50207 1.000 101.38694 280 ILE A C 1
ATOM 1516 O O . ILE A 1 237 ? -41.15922 86.07409 35.39016 1.000 101.80274 280 ILE A O 1
ATOM 1521 N N . GLN A 1 238 ? -40.60832 88.23739 35.61131 1.000 102.01265 281 GLN A N 1
ATOM 1522 C CA . GLN A 1 238 ? -41.98918 88.68595 35.73071 1.000 109.72835 281 GLN A CA 1
ATOM 1523 C C . GLN A 1 238 ? -42.53119 89.30311 34.44715 1.000 108.39822 281 GLN A C 1
ATOM 1524 O O . GLN A 1 238 ? -43.60517 89.91316 34.47315 1.000 111.68836 281 GLN A O 1
ATOM 1530 N N . SER A 1 239 ? -41.82775 89.15345 33.32749 1.000 101.13948 282 SER A N 1
ATOM 1531 C CA . SER A 1 239 ? -42.24118 89.78512 32.08216 1.000 98.69367 282 SER A CA 1
ATOM 1532 C C . SER A 1 239 ? -43.28305 88.93569 31.36714 1.000 101.57124 282 SER A C 1
ATOM 1533 O O . SER A 1 239 ? -43.11171 87.72224 31.21353 1.000 105.84292 282 SER A O 1
ATOM 1536 N N . LYS A 1 240 ? -44.36206 89.57813 30.92956 1.000 101.93580 283 LYS A N 1
ATOM 1537 C CA . LYS A 1 240 ? -45.35921 88.93985 30.08290 1.000 101.23666 283 LYS A CA 1
ATOM 1538 C C . LYS A 1 240 ? -45.07171 89.12539 28.60046 1.000 101.54567 283 LYS A C 1
ATOM 1539 O O . LYS A 1 240 ? -45.80314 88.57918 27.76811 1.000 104.10048 283 LYS A O 1
ATOM 1545 N N . GLU A 1 241 ? -44.03451 89.88205 28.25422 1.000 101.86946 284 GLU A N 1
ATOM 1546 C CA . GLU A 1 241 ? -43.67829 90.10552 26.86452 1.000 104.59723 284 GLU A CA 1
ATOM 1547 C C . GLU A 1 241 ? -42.84400 88.94101 26.33527 1.000 97.07492 284 GLU A C 1
ATOM 1548 O O . GLU A 1 241 ? -42.43262 88.04481 27.07717 1.000 89.79214 284 GLU A O 1
ATOM 1554 N N . PHE A 1 242 ? -42.59901 88.95927 25.02693 1.000 94.28948 285 PHE A N 1
ATOM 1555 C CA . PHE A 1 242 ? -41.80793 87.91013 24.39680 1.000 88.94914 285 PHE A CA 1
ATOM 1556 C C . PHE A 1 242 ? -40.34404 88.05495 24.79337 1.000 94.07797 285 PHE A C 1
ATOM 1557 O O . PHE A 1 242 ? -39.74557 89.12121 24.61581 1.000 96.02914 285 PHE A O 1
ATOM 1565 N N . ILE A 1 243 ? -39.77088 86.98204 25.33002 1.000 90.89156 286 ILE A N 1
ATOM 1566 C CA . ILE A 1 243 ? -38.37398 86.94358 25.74575 1.000 86.68016 286 ILE A CA 1
ATOM 1567 C C . ILE A 1 243 ? -37.66770 85.89997 24.89373 1.000 80.11323 286 ILE A C 1
ATOM 1568 O O . ILE A 1 243 ? -38.02274 84.71520 24.93194 1.000 77.26685 286 ILE A O 1
ATOM 1573 N N . HIS A 1 244 ? -36.67152 86.33513 24.12939 1.000 78.83140 287 HIS A N 1
ATOM 1574 C CA . HIS A 1 244 ? -36.05393 85.44266 23.16285 1.000 79.59881 287 HIS A CA 1
ATOM 1575 C C . HIS A 1 244 ? -35.35797 84.28861 23.87872 1.000 75.41404 287 HIS A C 1
ATOM 1576 O O . HIS A 1 244 ? -34.65150 84.50680 24.87080 1.000 74.37084 287 HIS A O 1
ATOM 1583 N N . PRO A 1 245 ? -35.53754 83.05280 23.40562 1.000 71.44975 288 PRO A N 1
ATOM 1584 C CA . PRO A 1 245 ? -34.90518 81.90384 24.07464 1.000 69.39945 288 PRO A CA 1
ATOM 1585 C C . PRO A 1 245 ? -33.39846 82.02415 24.21216 1.000 71.05645 288 PRO A C 1
ATOM 1586 O O . PRO A 1 245 ? -32.84033 81.55716 25.21190 1.000 74.37349 288 PRO A O 1
ATOM 1590 N N . ASN A 1 246 ? -32.71737 82.63416 23.24082 1.000 69.19360 289 ASN A N 1
ATOM 1591 C CA . ASN A 1 246 ? -31.26972 82.77504 23.34775 1.000 65.40710 289 ASN A CA 1
ATOM 1592 C C . ASN A 1 246 ? -30.88296 83.74539 24.45743 1.000 73.22878 289 ASN A C 1
ATOM 1593 O O . ASN A 1 246 ? -29.76846 83.66509 24.98691 1.000 70.84726 289 ASN A O 1
ATOM 1598 N N . LEU A 1 247 ? -31.77717 84.67194 24.81505 1.000 75.27519 290 LEU A N 1
ATOM 1599 C CA . LEU A 1 247 ? -31.53116 85.51489 25.98058 1.000 71.98289 290 LEU A CA 1
ATOM 1600 C C . LEU A 1 247 ? -31.65648 84.70646 27.26565 1.000 74.21391 290 LEU A C 1
ATOM 1601 O O . LEU A 1 247 ? -30.84807 84.86511 28.18780 1.000 72.69375 290 LEU A O 1
ATOM 1606 N N . TYR A 1 248 ? -32.66521 83.83462 27.34199 1.000 72.31024 291 TYR A N 1
ATOM 1607 C CA . TYR A 1 248 ? -32.72709 82.85978 28.42648 1.000 74.44261 291 TYR A CA 1
ATOM 1608 C C . TYR A 1 248 ? -31.43719 82.05431 28.51032 1.000 76.75628 291 TYR A C 1
ATOM 1609 O O . TYR A 1 248 ? -30.84710 81.91388 29.58742 1.000 81.60596 291 TYR A O 1
ATOM 1618 N N . SER A 1 249 ? -30.97994 81.52765 27.37051 1.000 77.40505 292 SER A N 1
ATOM 1619 C CA . SER A 1 249 ? -29.86557 80.58454 27.36752 1.000 73.68352 292 SER A CA 1
ATOM 1620 C C . SER A 1 249 ? -28.59271 81.22658 27.90362 1.000 74.63914 292 SER A C 1
ATOM 1621 O O . SER A 1 249 ? -27.92277 80.66814 28.78000 1.000 75.13931 292 SER A O 1
ATOM 1624 N N . GLY A 1 250 ? -28.23813 82.40151 27.38221 1.000 63.52014 293 GLY A N 1
ATOM 1625 C CA . GLY A 1 250 ? -27.04202 83.07679 27.86103 1.000 75.07291 293 GLY A CA 1
ATOM 1626 C C . GLY A 1 250 ? -27.12102 83.43432 29.33323 1.000 79.47193 293 GLY A C 1
ATOM 1627 O O . GLY A 1 250 ? -26.13278 83.32668 30.06515 1.000 80.24134 293 GLY A O 1
ATOM 1628 N N . LEU A 1 251 ? -28.30129 83.85553 29.78914 1.000 79.20231 294 LEU A N 1
ATOM 1629 C CA . LEU A 1 251 ? -28.45951 84.22277 31.19274 1.000 81.74251 294 LEU A CA 1
ATOM 1630 C C . LEU A 1 251 ? -28.37442 82.99856 32.09900 1.000 80.28808 294 LEU A C 1
ATOM 1631 O O . LEU A 1 251 ? -27.80657 83.06842 33.19610 1.000 78.05870 294 LEU A O 1
ATOM 1636 N N . ILE A 1 252 ? -28.92441 81.86594 31.65517 1.000 76.81860 295 ILE A N 1
ATOM 1637 C CA . ILE A 1 252 ? -28.79238 80.62879 32.41932 1.000 72.40357 295 ILE A CA 1
ATOM 1638 C C . ILE A 1 252 ? -27.32904 80.21853 32.52555 1.000 70.49465 295 ILE A C 1
ATOM 1639 O O . ILE A 1 252 ? -26.85601 79.83475 33.60203 1.000 77.55465 295 ILE A O 1
ATOM 1644 N N . LYS A 1 253 ? -26.58735 80.30275 31.41747 1.000 67.60494 296 LYS A N 1
ATOM 1645 C CA . LYS A 1 253 ? -25.18441 79.89909 31.43033 1.000 74.72479 296 LYS A CA 1
ATOM 1646 C C . LYS A 1 253 ? -24.36659 80.76059 32.38462 1.000 78.26289 296 LYS A C 1
ATOM 1647 O O . LYS A 1 253 ? -23.49966 80.24944 33.10405 1.000 81.11750 296 LYS A O 1
ATOM 1653 N N . VAL A 1 254 ? -24.62454 82.07094 32.40060 1.000 77.95417 297 VAL A N 1
ATOM 1654 C CA . VAL A 1 254 ? -23.92211 82.96058 33.32237 1.000 77.90795 297 VAL A CA 1
ATOM 1655 C C . VAL A 1 254 ? -24.16977 82.52933 34.76218 1.000 81.37493 297 VAL A C 1
ATOM 1656 O O . VAL A 1 254 ? -23.23494 82.39208 35.56068 1.000 90.15721 297 VAL A O 1
ATOM 1660 N N . PHE A 1 255 ? -25.43693 82.29456 35.10891 1.000 77.78861 298 PHE A N 1
ATOM 1661 C CA . PHE A 1 255 ? -25.79054 81.92850 36.47439 1.000 82.59026 298 PHE A CA 1
ATOM 1662 C C . PHE A 1 255 ? -25.28095 80.54493 36.85762 1.000 86.79833 298 PHE A C 1
ATOM 1663 O O . PHE A 1 255 ? -25.06160 80.28652 38.04619 1.000 90.57091 298 PHE A O 1
ATOM 1671 N N . ILE A 1 256 ? -25.09001 79.65388 35.88402 1.000 83.00035 299 ILE A N 1
ATOM 1672 C CA . ILE A 1 256 ? -24.46947 78.36321 36.16691 1.000 81.68705 299 ILE A CA 1
ATOM 1673 C C . ILE A 1 256 ? -23.00663 78.55509 36.54612 1.000 84.64271 299 ILE A C 1
ATOM 1674 O O . ILE A 1 256 ? -22.52654 77.99950 37.54148 1.000 81.18125 299 ILE A O 1
ATOM 1679 N N . LYS A 1 257 ? -22.27606 79.34411 35.75266 1.000 84.04532 300 LYS A N 1
ATOM 1680 C CA . LYS A 1 257 ? -20.89628 79.67353 36.09553 1.000 84.62586 300 LYS A CA 1
ATOM 1681 C C . LYS A 1 257 ? -20.81900 80.41278 37.42547 1.000 89.07760 300 LYS A C 1
ATOM 1682 O O . LYS A 1 257 ? -19.92256 80.15362 38.23597 1.000 86.78500 300 LYS A O 1
ATOM 1688 N N . ALA A 1 258 ? -21.74760 81.33983 37.66916 1.000 83.28715 301 ALA A N 1
ATOM 1689 C CA . ALA A 1 258 ? -21.75684 82.06237 38.93495 1.000 86.52595 301 ALA A CA 1
ATOM 1690 C C . ALA A 1 258 ? -22.28092 81.21973 40.08819 1.000 91.96004 301 ALA A C 1
ATOM 1691 O O . ALA A 1 258 ? -22.26906 81.69134 41.22992 1.000 95.53154 301 ALA A O 1
ATOM 1693 N N . GLU A 1 259 ? -22.73643 79.99809 39.81402 1.000 90.43506 302 GLU A N 1
ATOM 1694 C CA . GLU A 1 259 ? -23.25852 79.06839 40.81238 1.000 91.18992 302 GLU A CA 1
ATOM 1695 C C . GLU A 1 259 ? -24.50045 79.60330 41.51572 1.000 91.72931 302 GLU A C 1
ATOM 1696 O O . GLU A 1 259 ? -24.85913 79.12427 42.59717 1.000 93.02925 302 GLU A O 1
ATOM 1702 N N . ASP A 1 260 ? -25.16721 80.59514 40.92122 1.000 86.81776 303 ASP A N 1
ATOM 1703 C CA . ASP A 1 260 ? -26.49968 81.00463 41.36308 1.000 86.89745 303 ASP A CA 1
ATOM 1704 C C . ASP A 1 260 ? -27.51275 80.09059 40.67333 1.000 88.91468 303 ASP A C 1
ATOM 1705 O O . ASP A 1 260 ? -28.23590 80.47012 39.74922 1.000 89.67945 303 ASP A O 1
ATOM 1710 N N . TYR A 1 261 ? -27.56217 78.85255 41.16702 1.000 87.71473 304 TYR A N 1
ATOM 1711 C CA . TYR A 1 261 ? -28.30744 77.80487 40.47932 1.000 88.67435 304 TYR A CA 1
ATOM 1712 C C . TYR A 1 261 ? -29.81372 78.02661 40.54410 1.000 94.97169 304 TYR A C 1
ATOM 1713 O O . TYR A 1 261 ? -30.52973 77.64480 39.61105 1.000 94.05666 304 TYR A O 1
ATOM 1722 N N . GLU A 1 262 ? -30.31493 78.63346 41.62375 1.000 102.02861 305 GLU A N 1
ATOM 1723 C CA . GLU A 1 262 ? -31.75255 78.86496 41.72726 1.000 104.93902 305 GLU A CA 1
ATOM 1724 C C . GLU A 1 262 ? -32.23880 79.80821 40.63527 1.000 98.94219 305 GLU A C 1
ATOM 1725 O O . GLU A 1 262 ? -33.31708 79.60524 40.06642 1.000 92.41026 305 GLU A O 1
ATOM 1731 N N . LYS A 1 263 ? -31.45776 80.84487 40.32509 1.000 97.78461 306 LYS A N 1
ATOM 1732 C CA . LYS A 1 263 ? -31.81469 81.71652 39.21213 1.000 97.76300 306 LYS A CA 1
ATOM 1733 C C . LYS A 1 263 ? -31.61715 81.01837 37.87280 1.000 91.20607 306 LYS A C 1
ATOM 1734 O O . LYS A 1 263 ? -32.36044 81.28318 36.92104 1.000 86.47978 306 LYS A O 1
ATOM 1740 N N . ALA A 1 264 ? -30.62889 80.12546 37.78033 1.000 87.57980 307 ALA A N 1
ATOM 1741 C CA . ALA A 1 264 ? -30.42042 79.37891 36.54402 1.000 84.64320 307 ALA A CA 1
ATOM 1742 C C . ALA A 1 264 ? -31.54986 78.38531 36.30101 1.000 86.78159 307 ALA A C 1
ATOM 1743 O O . ALA A 1 264 ? -32.02454 78.24116 35.16853 1.000 86.66897 307 ALA A O 1
ATOM 1745 N N . LEU A 1 265 ? -31.99562 77.69310 37.35177 1.000 85.64309 308 LEU A N 1
ATOM 1746 C CA . LEU A 1 265 ? -33.08059 76.72919 37.19787 1.000 81.83037 308 LEU A CA 1
ATOM 1747 C C . LEU A 1 265 ? -34.42646 77.41593 37.00744 1.000 82.81998 308 LEU A C 1
ATOM 1748 O O . LEU A 1 265 ? -35.30472 76.87603 36.32428 1.000 83.90756 308 LEU A O 1
ATOM 1753 N N . SER A 1 266 ? -34.61057 78.59566 37.60216 1.000 84.57498 309 SER A N 1
ATOM 1754 C CA . SER A 1 266 ? -35.86827 79.31795 37.43815 1.000 88.80335 309 SER A CA 1
ATOM 1755 C C . SER A 1 266 ? -36.04609 79.78705 35.99971 1.000 89.21372 309 SER A C 1
ATOM 1756 O O . SER A 1 266 ? -37.11948 79.61840 35.40881 1.000 91.14761 309 SER A O 1
ATOM 1759 N N . LEU A 1 267 ? -35.00113 80.38413 35.41982 1.000 84.93040 310 LEU A N 1
ATOM 1760 C CA . LEU A 1 267 ? -35.06197 80.77421 34.01590 1.000 82.89792 310 LEU A CA 1
ATOM 1761 C C . LEU A 1 267 ? -35.16869 79.55900 33.10436 1.000 79.58725 310 LEU A C 1
ATOM 1762 O O . LEU A 1 267 ? -35.80902 79.63193 32.04874 1.000 78.39868 310 LEU A O 1
ATOM 1767 N N . PHE A 1 268 ? -34.55143 78.43962 33.49345 1.000 76.05290 311 PHE A N 1
ATOM 1768 C CA . PHE A 1 268 ? -34.62353 77.22959 32.68155 1.000 77.90885 311 PHE A CA 1
ATOM 1769 C C . PHE A 1 268 ? -36.05253 76.71084 32.59273 1.000 77.69533 311 PHE A C 1
ATOM 1770 O O . PHE A 1 268 ? -36.48732 76.25230 31.52957 1.000 77.11935 311 PHE A O 1
ATOM 1778 N N . GLY A 1 269 ? -36.79976 76.78658 33.69577 1.000 80.56622 312 GLY A N 1
ATOM 1779 C CA . GLY A 1 269 ? -38.19163 76.36994 33.66530 1.000 77.90939 312 GLY A CA 1
ATOM 1780 C C . GLY A 1 269 ? -39.04183 77.23156 32.75171 1.000 83.59949 312 GLY A C 1
ATOM 1781 O O . GLY A 1 269 ? -39.89681 76.71983 32.02373 1.000 83.10809 312 GLY A O 1
ATOM 1782 N N . GLN A 1 270 ? -38.82100 78.54973 32.77414 1.000 83.59604 313 GLN A N 1
ATOM 1783 C CA . GLN A 1 270 ? -39.56478 79.43372 31.88164 1.000 88.53886 313 GLN A CA 1
ATOM 1784 C C . GLN A 1 270 ? -39.18787 79.19031 30.42612 1.000 84.81534 313 GLN A C 1
ATOM 1785 O O . GLN A 1 270 ? -40.04603 79.25042 29.53762 1.000 86.16460 313 GLN A O 1
ATOM 1791 N N . LEU A 1 271 ? -37.91291 78.92353 30.16314 1.000 81.74396 314 LEU A N 1
ATOM 1792 C CA . LEU A 1 271 ? -37.45270 78.63933 28.81045 1.000 82.61369 314 LEU A CA 1
ATOM 1793 C C . LEU A 1 271 ? -38.14774 77.40200 28.25492 1.000 84.69182 314 LEU A C 1
ATOM 1794 O O . LEU A 1 271 ? -38.51602 77.35701 27.08280 1.000 84.60074 314 LEU A O 1
ATOM 1808 N N . GLU A 1 273 ? -41.18529 75.98013 29.10939 1.000 88.15770 316 GLU A N 1
ATOM 1809 C CA . GLU A 1 273 ? -42.62377 76.08658 28.87052 1.000 93.70721 316 GLU A CA 1
ATOM 1810 C C . GLU A 1 273 ? -42.94350 76.95366 27.65650 1.000 95.11805 316 GLU A C 1
ATOM 1811 O O . GLU A 1 273 ? -44.02267 76.84521 27.07298 1.000 101.75092 316 GLU A O 1
ATOM 1817 N N . LYS A 1 274 ? -41.99764 77.81283 27.27863 1.000 89.57784 317 LYS A N 1
ATOM 1818 C CA . LYS A 1 274 ? -42.16892 78.71310 26.14709 1.000 89.07023 317 LYS A CA 1
ATOM 1819 C C . LYS A 1 274 ? -41.53383 78.19597 24.86404 1.000 86.27011 317 LYS A C 1
ATOM 1820 O O . LYS A 1 274 ? -41.85935 78.70512 23.78581 1.000 84.87588 317 LYS A O 1
ATOM 1826 N N . ALA A 1 275 ? -40.64653 77.20697 24.95350 1.000 85.37272 318 ALA A N 1
ATOM 1827 C CA . ALA A 1 275 ? -39.86539 76.78004 23.79988 1.000 81.58585 318 ALA A CA 1
ATOM 1828 C C . ALA A 1 275 ? -40.74506 76.12497 22.74087 1.000 85.17853 318 ALA A C 1
ATOM 1829 O O . ALA A 1 275 ? -41.71860 75.43294 23.05359 1.000 89.54172 318 ALA A O 1
ATOM 1831 N N . GLU A 1 276 ? -40.38749 76.34410 21.47891 1.000 83.63466 319 GLU A N 1
ATOM 1832 C CA . GLU A 1 276 ? -41.10058 75.75863 20.35395 1.000 92.37614 319 GLU A CA 1
ATOM 1833 C C . GLU A 1 276 ? -40.42681 74.46675 19.90914 1.000 82.47536 319 GLU A C 1
ATOM 1834 O O . GLU A 1 276 ? -39.19932 74.34327 19.93507 1.000 78.12577 319 GLU A O 1
ATOM 1840 N N . VAL A 1 277 ? -41.25185 73.50397 19.48837 1.000 78.89115 320 VAL A N 1
ATOM 1841 C CA . VAL A 1 277 ? -40.74842 72.17733 19.13719 1.000 79.06751 320 VAL A CA 1
ATOM 1842 C C . VAL A 1 277 ? -39.72606 72.26296 18.01069 1.000 83.76104 320 VAL A C 1
ATOM 1843 O O . VAL A 1 277 ? -38.68049 71.60282 18.05096 1.000 86.87847 320 VAL A O 1
ATOM 1847 N N . ARG A 1 278 ? -40.00234 73.08031 16.99297 1.000 86.28918 321 ARG A N 1
ATOM 1848 C CA . ARG A 1 278 ? -39.11472 73.13066 15.83560 1.000 99.36475 321 ARG A CA 1
ATOM 1849 C C . ARG A 1 278 ? -37.75995 73.73702 16.18007 1.000 97.21304 321 ARG A C 1
ATOM 1850 O O . ARG A 1 278 ? -36.75450 73.40315 15.54277 1.000 93.81687 321 ARG A O 1
ATOM 1858 N N . ASN A 1 279 ? -37.70629 74.61382 17.18309 1.000 92.59850 322 ASN A N 1
ATOM 1859 C CA . ASN A 1 279 ? -36.47700 75.30370 17.56666 1.000 85.19591 322 ASN A CA 1
ATOM 1860 C C . ASN A 1 279 ? -36.22261 75.06725 19.05870 1.000 84.79261 322 ASN A C 1
ATOM 1861 O O . ASN A 1 279 ? -36.18394 76.00587 19.85755 1.000 86.86841 322 ASN A O 1
ATOM 1866 N N . TYR A 1 280 ? -36.03708 73.79973 19.42383 1.000 80.53145 323 TYR A N 1
ATOM 1867 C CA . TYR A 1 280 ? -35.83278 73.39339 20.80811 1.000 74.93369 323 TYR A CA 1
ATOM 1868 C C . TYR A 1 280 ? -34.36720 73.38389 21.22279 1.000 73.41613 323 TYR A C 1
ATOM 1869 O O . TYR A 1 280 ? -34.07361 73.09345 22.38774 1.000 75.14662 323 TYR A O 1
ATOM 1878 N N . GLY A 1 281 ? -33.44637 73.69211 20.30601 1.000 69.31299 324 GLY A N 1
ATOM 1879 C CA . GLY A 1 281 ? -32.02566 73.56247 20.58911 1.000 61.72492 324 GLY A CA 1
ATOM 1880 C C . GLY A 1 281 ? -31.53824 74.39325 21.75854 1.000 64.57987 324 GLY A C 1
ATOM 1881 O O . GLY A 1 281 ? -30.49169 74.08001 22.33841 1.000 60.36069 324 GLY A O 1
ATOM 1882 N N . TYR A 1 282 ? -32.26860 75.45146 22.11578 1.000 61.93669 325 TYR A N 1
ATOM 1883 C CA . TYR A 1 282 ? -31.89601 76.25190 23.27573 1.000 61.86373 325 TYR A CA 1
ATOM 1884 C C . TYR A 1 282 ? -31.93546 75.42802 24.55660 1.000 69.55628 325 TYR A C 1
ATOM 1885 O O . TYR A 1 282 ? -31.12979 75.65362 25.46670 1.000 69.68310 325 TYR A O 1
ATOM 1894 N N . LEU A 1 283 ? -32.86053 74.46938 24.64182 1.000 63.29749 326 LEU A N 1
ATOM 1895 C CA . LEU A 1 283 ? -32.92412 73.58911 25.80164 1.000 63.94654 326 LEU A CA 1
ATOM 1896 C C . LEU A 1 283 ? -31.76480 72.60468 25.82716 1.000 69.79978 326 LEU A C 1
ATOM 1897 O O . LEU A 1 283 ? -31.38120 72.13468 26.90356 1.000 68.92970 326 LEU A O 1
ATOM 1902 N N . ILE A 1 284 ? -31.19823 72.27898 24.66381 1.000 66.57304 327 ILE A N 1
ATOM 1903 C CA . ILE A 1 284 ? -30.05945 71.36710 24.62689 1.000 67.27775 327 ILE A CA 1
ATOM 1904 C C . ILE A 1 284 ? -28.81673 72.04810 25.18341 1.000 64.62015 327 ILE A C 1
ATOM 1905 O O . ILE A 1 284 ? -28.10292 71.48193 26.01955 1.000 69.45532 327 ILE A O 1
ATOM 1910 N N . GLU A 1 285 ? -28.53435 73.26942 24.71731 1.000 61.30054 328 GLU A N 1
ATOM 1911 C CA . GLU A 1 285 ? -27.35496 73.99345 25.18463 1.000 63.69678 328 GLU A CA 1
ATOM 1912 C C . GLU A 1 285 ? -27.39965 74.20577 26.69164 1.000 62.70786 328 GLU A C 1
ATOM 1913 O O . GLU A 1 285 ? -26.41236 73.95896 27.39227 1.000 64.52196 328 GLU A O 1
ATOM 1919 N N . THR A 1 286 ? -28.54190 74.66567 27.21082 1.000 62.78358 329 THR A N 1
ATOM 1920 C CA . THR A 1 286 ? -28.63858 74.92366 28.64368 1.000 71.57293 329 THR A CA 1
ATOM 1921 C C . THR A 1 286 ? -28.53544 73.63198 29.44407 1.000 67.48916 329 THR A C 1
ATOM 1922 O O . THR A 1 286 ? -27.78271 73.56561 30.42265 1.000 62.23462 329 THR A O 1
ATOM 1926 N N . HIS A 1 287 ? -29.27068 72.59323 29.03525 1.000 62.41626 330 HIS A N 1
ATOM 1927 C CA . HIS A 1 287 ? -29.19548 71.30846 29.72597 1.000 67.14097 330 HIS A CA 1
ATOM 1928 C C . HIS A 1 287 ? -27.75760 70.80863 29.79175 1.000 65.50074 330 HIS A C 1
ATOM 1929 O O . HIS A 1 287 ? -27.26406 70.44492 30.86555 1.000 62.08586 330 HIS A O 1
ATOM 1936 N N . LEU A 1 288 ? -27.06348 70.79701 28.64976 1.000 60.23628 331 LEU A N 1
ATOM 1937 C CA . LEU A 1 288 ? -25.66625 70.37549 28.64271 1.000 65.33543 331 LEU A CA 1
ATOM 1938 C C . LEU A 1 288 ? -24.79735 71.29604 29.48969 1.000 66.77621 331 LEU A C 1
ATOM 1939 O O . LEU A 1 288 ? -23.80515 70.84630 30.07252 1.000 69.91543 331 LEU A O 1
ATOM 1944 N N . SER A 1 289 ? -25.15079 72.58084 29.57439 1.000 65.78916 332 SER A N 1
ATOM 1945 C CA . SER A 1 289 ? -24.39528 73.49600 30.42353 1.000 69.86765 332 SER A CA 1
ATOM 1946 C C . SER A 1 289 ? -24.49415 73.09795 31.89373 1.000 69.41725 332 SER A C 1
ATOM 1947 O O . SER A 1 289 ? -23.51147 73.20737 32.63750 1.000 62.22760 332 SER A O 1
ATOM 1950 N N . PHE A 1 290 ? -25.66633 72.62335 32.33090 1.000 62.39655 333 PHE A N 1
ATOM 1951 C CA . PHE A 1 290 ? -25.79394 72.14935 33.70711 1.000 72.44462 333 PHE A CA 1
ATOM 1952 C C . PHE A 1 290 ? -24.88930 70.95433 33.97247 1.000 73.77886 333 PHE A C 1
ATOM 1953 O O . PHE A 1 290 ? -24.43823 70.75509 35.10626 1.000 75.82874 333 PHE A O 1
ATOM 1961 N N . ILE A 1 291 ? -24.61368 70.15315 32.94546 1.000 64.94616 334 ILE A N 1
ATOM 1962 C CA . ILE A 1 291 ? -23.81226 68.94966 33.12688 1.000 67.79978 334 ILE A CA 1
ATOM 1963 C C . ILE A 1 291 ? -22.32843 69.28604 33.15305 1.000 72.20289 334 ILE A C 1
ATOM 1964 O O . ILE A 1 291 ? -21.59325 68.84704 34.04445 1.000 75.58964 334 ILE A O 1
ATOM 1969 N N . GLY A 1 292 ? -21.86765 70.07069 32.18234 1.000 69.02086 335 GLY A N 1
ATOM 1970 C CA . GLY A 1 292 ? -20.44668 70.29920 32.01142 1.000 64.70478 335 GLY A CA 1
ATOM 1971 C C . GLY A 1 292 ? -19.89924 71.55518 32.65867 1.000 68.27156 335 GLY A C 1
ATOM 1972 O O . GLY A 1 292 ? -18.67911 71.70807 32.76944 1.000 72.65825 335 GLY A O 1
ATOM 1973 N N . ASP A 1 293 ? -20.77472 72.46434 33.09580 1.000 69.11143 336 ASP A N 1
ATOM 1974 C CA . ASP A 1 293 ? -20.33020 73.73331 33.65566 1.000 72.24092 336 ASP A CA 1
ATOM 1975 C C . ASP A 1 293 ? -20.68803 73.94412 35.11887 1.000 83.76245 336 ASP A C 1
ATOM 1976 O O . ASP A 1 293 ? -20.10801 74.83577 35.74862 1.000 87.88293 336 ASP A O 1
ATOM 1981 N N . SER A 1 294 ? -21.61436 73.16884 35.67614 1.000 86.65964 337 SER A N 1
ATOM 1982 C CA . SER A 1 294 ? -21.98896 73.34207 37.07458 1.000 85.51145 337 SER A CA 1
ATOM 1983 C C . SER A 1 294 ? -20.89192 72.78805 37.97346 1.000 84.62254 337 SER A C 1
ATOM 1984 O O . SER A 1 294 ? -20.54375 71.60461 37.88587 1.000 79.66233 337 SER A O 1
ATOM 1987 N N . LYS A 1 295 ? -20.34112 73.64909 38.83291 1.000 83.21178 338 LYS A N 1
ATOM 1988 C CA . LYS A 1 295 ? -19.37793 73.18511 39.81973 1.000 81.29962 338 LYS A CA 1
ATOM 1989 C C . LYS A 1 295 ? -20.03335 72.31780 40.88505 1.000 76.94295 338 LYS A C 1
ATOM 1990 O O . LYS A 1 295 ? -19.33955 71.52764 41.53245 1.000 79.57113 338 LYS A O 1
ATOM 1996 N N . ASN A 1 296 ? -21.34376 72.44929 41.08691 1.000 76.93123 339 ASN A N 1
ATOM 1997 C CA . ASN A 1 296 ? -22.07658 71.55493 41.97947 1.000 80.19886 339 ASN A CA 1
ATOM 1998 C C . ASN A 1 296 ? -22.29779 70.23823 41.24858 1.000 80.27687 339 ASN A C 1
ATOM 1999 O O . ASN A 1 296 ? -23.16023 70.13160 40.37345 1.000 81.15801 339 ASN A O 1
ATOM 2004 N N . LEU A 1 297 ? -21.50140 69.23070 41.60587 1.000 84.22049 340 LEU A N 1
ATOM 2005 C CA . LEU A 1 297 ? -21.52687 67.96219 40.88810 1.000 81.03466 340 LEU A CA 1
ATOM 2006 C C . LEU A 1 297 ? -22.83981 67.21649 41.08545 1.000 81.49262 340 LEU A C 1
ATOM 2007 O O . LEU A 1 297 ? -23.22088 66.40439 40.23440 1.000 90.51153 340 LEU A O 1
ATOM 2012 N N . THR A 1 298 ? -23.53973 67.46554 42.19355 1.000 79.92223 341 THR A N 1
ATOM 2013 C CA . THR A 1 298 ? -24.81669 66.79456 42.41694 1.000 84.34822 341 THR A CA 1
ATOM 2014 C C . THR A 1 298 ? -25.87858 67.29115 41.44227 1.000 82.60301 341 THR A C 1
ATOM 2015 O O . THR A 1 298 ? -26.70030 66.50508 40.95622 1.000 79.82872 341 THR A O 1
ATOM 2019 N N . LEU A 1 299 ? -25.87928 68.59314 41.14735 1.000 84.73178 342 LEU A N 1
ATOM 2020 C CA . LEU A 1 299 ? -26.79088 69.12374 40.13885 1.000 80.34454 342 LEU A CA 1
ATOM 2021 C C . LEU A 1 299 ? -26.37910 68.68272 38.74009 1.000 83.09019 342 LEU A C 1
ATOM 2022 O O . LEU A 1 299 ? -27.23453 68.41597 37.88738 1.000 79.27626 342 LEU A O 1
ATOM 2027 N N . ALA A 1 300 ? -25.07257 68.59976 38.48643 1.000 80.77996 343 ALA A N 1
ATOM 2028 C CA . ALA A 1 300 ? -24.60277 68.16882 37.17582 1.000 77.21526 343 ALA A CA 1
ATOM 2029 C C . ALA A 1 300 ? -24.97871 66.71766 36.90518 1.000 80.98580 343 ALA A C 1
ATOM 2030 O O . ALA A 1 300 ? -25.38369 66.37314 35.78781 1.000 70.12501 343 ALA A O 1
ATOM 2032 N N . GLU A 1 301 ? -24.86060 65.85305 37.91764 1.000 83.96823 344 GLU A N 1
ATOM 2033 C CA . GLU A 1 301 ? -25.16782 64.44189 37.71120 1.000 76.72949 344 GLU A CA 1
ATOM 2034 C C . GLU A 1 301 ? -26.66269 64.20702 37.53510 1.000 73.87343 344 GLU A C 1
ATOM 2035 O O . GLU A 1 301 ? -27.05889 63.30036 36.79252 1.000 72.83209 344 GLU A O 1
ATOM 2041 N N . SER A 1 302 ? -27.50572 65.00146 38.19945 1.000 71.66219 345 SER A N 1
ATOM 2042 C CA . SER A 1 302 ? -28.94542 64.85026 38.01444 1.000 84.12838 345 SER A CA 1
ATOM 2043 C C . SER A 1 302 ? -29.33363 65.12098 36.56628 1.000 76.62494 345 SER A C 1
ATOM 2044 O O . SER A 1 302 ? -30.08209 64.34813 35.95660 1.000 85.12391 345 SER A O 1
ATOM 2047 N N . PHE A 1 303 ? -28.81303 66.20788 35.99110 1.000 70.70425 346 PHE A N 1
ATOM 2048 C CA . PHE A 1 303 ? -29.06561 66.48641 34.58224 1.000 75.86457 346 PHE A CA 1
ATOM 2049 C C . PHE A 1 303 ? -28.43405 65.43554 33.67949 1.000 75.09829 346 PHE A C 1
ATOM 2050 O O . PHE A 1 303 ? -28.96990 65.14215 32.60363 1.000 72.96793 346 PHE A O 1
ATOM 2058 N N . PHE A 1 304 ? -27.30400 64.86016 34.09722 1.000 73.20240 347 PHE A N 1
ATOM 2059 C CA . PHE A 1 304 ? -26.69674 63.77908 33.32869 1.000 70.69635 347 PHE A CA 1
ATOM 2060 C C . PHE A 1 304 ? -27.58725 62.54339 33.32521 1.000 77.21714 347 PHE A C 1
ATOM 2061 O O . PHE A 1 304 ? -27.72146 61.87011 32.29645 1.000 76.95920 347 PHE A O 1
ATOM 2069 N N . ASP A 1 305 ? -28.20330 62.22991 34.46825 1.000 77.75148 348 ASP A N 1
ATOM 2070 C CA . ASP A 1 305 ? -29.11966 61.09686 34.52839 1.000 79.67839 348 ASP A CA 1
ATOM 2071 C C . ASP A 1 305 ? -30.38082 61.35470 33.71631 1.000 76.32207 348 ASP A C 1
ATOM 2072 O O . ASP A 1 305 ? -30.97750 60.41076 33.18534 1.000 72.31784 348 ASP A O 1
ATOM 2077 N N . LYS A 1 306 ? -30.80155 62.61814 33.61005 1.000 76.45648 349 LYS A N 1
ATOM 2078 C CA . LYS A 1 306 ? -31.97606 62.94622 32.81096 1.000 77.80235 349 LYS A CA 1
ATOM 2079 C C . LYS A 1 306 ? -31.78047 62.60330 31.33998 1.000 75.47340 349 LYS A C 1
ATOM 2080 O O . LYS A 1 306 ? -32.76159 62.31809 30.64461 1.000 79.51151 349 LYS A O 1
ATOM 2086 N N . ILE A 1 307 ? -30.53921 62.61450 30.85397 1.000 71.41040 350 ILE A N 1
ATOM 2087 C CA . ILE A 1 307 ? -30.26973 62.14218 29.50088 1.000 72.45018 350 ILE A CA 1
ATOM 2088 C C . ILE A 1 307 ? -30.19755 60.62124 29.46956 1.000 81.41681 350 ILE A C 1
ATOM 2089 O O . ILE A 1 307 ? -30.74730 59.98162 28.56596 1.000 86.86663 350 ILE A O 1
ATOM 2094 N N . ILE A 1 308 ? -29.52522 60.02151 30.45658 1.000 79.01431 351 ILE A N 1
ATOM 2095 C CA . ILE A 1 308 ? -29.36667 58.56940 30.48821 1.000 74.97449 351 ILE A CA 1
ATOM 2096 C C . ILE A 1 308 ? -30.72077 57.88368 30.61756 1.000 77.14207 351 ILE A C 1
ATOM 2097 O O . ILE A 1 308 ? -30.99957 56.89202 29.93147 1.000 80.55913 351 ILE A O 1
ATOM 2102 N N . ASN A 1 309 ? -31.58286 58.39752 31.49212 1.000 79.77158 352 ASN A N 1
ATOM 2103 C CA . ASN A 1 309 ? -32.89763 57.81105 31.71946 1.000 87.54987 352 ASN A CA 1
ATOM 2104 C C . ASN A 1 309 ? -33.95359 58.30226 30.73719 1.000 92.93067 352 ASN A C 1
ATOM 2105 O O . ASN A 1 309 ? -35.11531 57.89838 30.85315 1.000 96.16401 352 ASN A O 1
ATOM 2110 N N . ASP A 1 310 ? -33.58326 59.16289 29.78641 1.000 96.44239 353 ASP A N 1
ATOM 2111 C CA . ASP A 1 310 ? -34.49964 59.64756 28.75156 1.000 100.18767 353 ASP A CA 1
ATOM 2112 C C . ASP A 1 310 ? -35.72227 60.32480 29.37410 1.000 92.71392 353 ASP A C 1
ATOM 2113 O O . ASP A 1 310 ? -36.86649 60.08471 28.98118 1.000 90.47303 353 ASP A O 1
ATOM 2118 N N . GLU A 1 311 ? -35.46481 61.18737 30.35856 1.000 88.13665 354 GLU A N 1
ATOM 2119 C CA . GLU A 1 311 ? -36.51820 61.83839 31.12695 1.000 86.05097 354 GLU A CA 1
ATOM 2120 C C . GLU A 1 311 ? -37.01691 63.13649 30.50589 1.000 83.20211 354 GLU A C 1
ATOM 2121 O O . GLU A 1 311 ? -38.06397 63.64114 30.92667 1.000 85.89941 354 GLU A O 1
ATOM 2127 N N . MET A 1 312 ? -36.31455 63.68172 29.54282 1.000 81.86703 355 MET A N 1
ATOM 2128 C CA . MET A 1 312 ? -36.74657 65.00226 29.11456 1.000 82.75254 355 MET A CA 1
ATOM 2129 C C . MET A 1 312 ? -37.73080 64.90484 27.95540 1.000 83.48479 355 MET A C 1
ATOM 2130 O O . MET A 1 312 ? -37.67351 63.96135 27.16309 1.000 87.48563 355 MET A O 1
ATOM 2135 N N . PRO A 1 313 ? -38.65558 65.86435 27.84492 1.000 83.16725 356 PRO A N 1
ATOM 2136 C CA . PRO A 1 313 ? -39.60409 65.85300 26.72148 1.000 80.95136 356 PRO A CA 1
ATOM 2137 C C . PRO A 1 313 ? -38.99030 66.24108 25.38572 1.000 79.12044 356 PRO A C 1
ATOM 2138 O O . PRO A 1 313 ? -39.68675 66.17793 24.36628 1.000 80.82853 356 PRO A O 1
ATOM 2142 N N . TYR A 1 314 ? -37.72065 66.63572 25.35152 1.000 73.14878 357 TYR A N 1
ATOM 2143 C CA . TYR A 1 314 ? -37.03690 66.99225 24.11877 1.000 73.97747 357 TYR A CA 1
ATOM 2144 C C . TYR A 1 314 ? -35.87340 66.04058 23.88008 1.000 75.11799 357 TYR A C 1
ATOM 2145 O O . TYR A 1 314 ? -35.31319 65.47086 24.82218 1.000 78.01597 357 TYR A O 1
ATOM 2154 N N . LYS A 1 315 ? -35.51643 65.87286 22.60948 1.000 73.80202 358 LYS A N 1
ATOM 2155 C CA . LYS A 1 315 ? -34.32832 65.10814 22.26401 1.000 70.13598 358 LYS A CA 1
ATOM 2156 C C . LYS A 1 315 ? -33.08175 65.83411 22.75012 1.000 69.65986 358 LYS A C 1
ATOM 2157 O O . LYS A 1 315 ? -33.04436 67.06449 22.83522 1.000 78.79921 358 LYS A O 1
ATOM 2163 N N . ILE A 1 316 ? -32.05174 65.06029 23.07274 1.000 68.67337 359 ILE A N 1
ATOM 2164 C CA . ILE A 1 316 ? -30.79072 65.64062 23.51124 1.000 69.00129 359 ILE A CA 1
ATOM 2165 C C . ILE A 1 316 ? -29.68411 64.62965 23.25644 1.000 71.52825 359 ILE A C 1
ATOM 2166 O O . ILE A 1 316 ? -29.83797 63.43339 23.51967 1.000 81.69198 359 ILE A O 1
ATOM 2171 N N . ILE A 1 317 ? -28.58160 65.11739 22.72327 1.000 70.41928 360 ILE A N 1
ATOM 2172 C CA . ILE A 1 317 ? -27.38838 64.31048 22.51459 1.000 70.82463 360 ILE A CA 1
ATOM 2173 C C . ILE A 1 317 ? -26.56171 64.33393 23.78991 1.000 71.48190 360 ILE A C 1
ATOM 2174 O O . ILE A 1 317 ? -26.53944 65.32716 24.52520 1.000 71.66432 360 ILE A O 1
ATOM 2179 N N . LEU A 1 318 ? -25.88866 63.21978 24.07166 1.000 72.05973 361 LEU A N 1
ATOM 2180 C CA . LEU A 1 318 ? -24.91873 63.17083 25.16236 1.000 70.51280 361 LEU A CA 1
ATOM 2181 C C . LEU A 1 318 ? -23.58278 63.63662 24.59317 1.000 63.31064 361 LEU A C 1
ATOM 2182 O O . LEU A 1 318 ? -22.68959 62.84567 24.28382 1.000 62.86187 361 LEU A O 1
ATOM 2187 N N . GLN A 1 319 ? -23.46889 64.95563 24.42839 1.000 58.02048 362 GLN A N 1
ATOM 2188 C CA . GLN A 1 319 ? -22.30111 65.55382 23.78976 1.000 59.89177 362 GLN A CA 1
ATOM 2189 C C . GLN A 1 319 ? -21.04101 65.19765 24.56601 1.000 64.67883 362 GLN A C 1
ATOM 2190 O O . GLN A 1 319 ? -20.92998 65.50586 25.75634 1.000 57.48960 362 GLN A O 1
ATOM 2196 N N . VAL A 1 320 ? -20.09186 64.54237 23.89006 1.000 55.74147 363 VAL A N 1
ATOM 2197 C CA . VAL A 1 320 ? -18.94364 63.98185 24.59669 1.000 64.59055 363 VAL A CA 1
ATOM 2198 C C . VAL A 1 320 ? -18.09338 65.08160 25.22318 1.000 60.76653 363 VAL A C 1
ATOM 2199 O O . VAL A 1 320 ? -17.50490 64.87937 26.29154 1.000 59.13800 363 VAL A O 1
ATOM 2203 N N . SER A 1 321 ? -18.02493 66.25963 24.59480 1.000 61.03305 364 SER A N 1
ATOM 2204 C CA . SER A 1 321 ? -17.32219 67.38074 25.21196 1.000 62.99322 364 SER A CA 1
ATOM 2205 C C . SER A 1 321 ? -17.93789 67.73068 26.56021 1.000 65.83953 364 SER A C 1
ATOM 2206 O O . SER A 1 321 ? -17.22208 68.02999 27.52291 1.000 55.44503 364 SER A O 1
ATOM 2209 N N . THR A 1 322 ? -19.26886 67.68633 26.64557 1.000 62.74135 365 THR A N 1
ATOM 2210 C CA . THR A 1 322 ? -19.95459 67.91457 27.91160 1.000 56.35326 365 THR A CA 1
ATOM 2211 C C . THR A 1 322 ? -19.64213 66.81197 28.91643 1.000 68.60657 365 THR A C 1
ATOM 2212 O O . THR A 1 322 ? -19.44328 67.08451 30.10732 1.000 64.16884 365 THR A O 1
ATOM 2216 N N . VAL A 1 323 ? -19.59243 65.56089 28.45421 1.000 56.53198 366 VAL A N 1
ATOM 2217 C CA . VAL A 1 323 ? -19.27871 64.45057 29.34719 1.000 65.73212 366 VAL A CA 1
ATOM 2218 C C . VAL A 1 323 ? -17.83619 64.54171 29.83304 1.000 70.32470 366 VAL A C 1
ATOM 2219 O O . VAL A 1 323 ? -17.55431 64.34020 31.02151 1.000 69.52302 366 VAL A O 1
ATOM 2223 N N . ASN A 1 324 ? -16.90340 64.85311 28.92663 1.000 63.63440 367 ASN A N 1
ATOM 2224 C CA . ASN A 1 324 ? -15.49752 64.96786 29.30718 1.000 61.56519 367 ASN A CA 1
ATOM 2225 C C . ASN A 1 324 ? -15.29676 66.03616 30.37396 1.000 64.84547 367 ASN A C 1
ATOM 2226 O O . ASN A 1 324 ? -14.56094 65.82389 31.34524 1.000 65.88258 367 ASN A O 1
ATOM 2231 N N . SER A 1 325 ? -15.93568 67.19604 30.20438 1.000 59.02747 368 SER A N 1
ATOM 2232 C CA . SER A 1 325 ? -15.82201 68.25587 31.20024 1.000 62.02909 368 SER A CA 1
ATOM 2233 C C . SER A 1 325 ? -16.40854 67.81970 32.53678 1.000 65.65023 368 SER A C 1
ATOM 2234 O O . SER A 1 325 ? -15.86591 68.14992 33.59743 1.000 63.98147 368 SER A O 1
ATOM 2237 N N . PHE A 1 326 ? -17.51674 67.07638 32.50233 1.000 69.58876 369 PHE A N 1
ATOM 2238 C CA . PHE A 1 326 ? -18.12044 66.57085 33.73117 1.000 64.53620 369 PHE A CA 1
ATOM 2239 C C . PHE A 1 326 ? -17.20024 65.57491 34.42877 1.000 66.72281 369 PHE A C 1
ATOM 2240 O O . PHE A 1 326 ? -17.02802 65.63244 35.65235 1.000 66.90859 369 PHE A O 1
ATOM 2248 N N . LEU A 1 327 ? -16.59348 64.66259 33.66464 1.000 63.25973 370 LEU A N 1
ATOM 2249 C CA . LEU A 1 327 ? -15.64252 63.71854 34.24229 1.000 63.59114 370 LEU A CA 1
ATOM 2250 C C . LEU A 1 327 ? -14.44614 64.43844 34.85068 1.000 71.11009 370 LEU A C 1
ATOM 2251 O O . LEU A 1 327 ? -13.95855 64.05547 35.91990 1.000 75.03000 370 LEU A O 1
ATOM 2256 N N . GLN A 1 328 ? -13.95522 65.48106 34.18052 1.000 70.06682 371 GLN A N 1
ATOM 2257 C CA . GLN A 1 328 ? -12.78743 66.19612 34.68193 1.000 69.02894 371 GLN A CA 1
ATOM 2258 C C . GLN A 1 328 ? -13.11460 66.97162 35.95158 1.000 68.42971 371 GLN A C 1
ATOM 2259 O O . GLN A 1 328 ? -12.28208 67.05762 36.86165 1.000 68.88912 371 GLN A O 1
ATOM 2265 N N . ASN A 1 329 ? -14.32439 67.53272 36.03609 1.000 67.19936 372 ASN A N 1
ATOM 2266 C CA . ASN A 1 329 ? -14.72030 68.26305 37.23584 1.000 65.87306 372 ASN A CA 1
ATOM 2267 C C . ASN A 1 329 ? -14.85537 67.33150 38.43364 1.000 71.23312 372 ASN A C 1
ATOM 2268 O O . ASN A 1 329 ? -14.50910 67.70691 39.55990 1.000 74.62180 372 ASN A O 1
ATOM 2273 N N . ILE A 1 330 ? -15.36791 66.11877 38.21278 1.000 70.29692 373 ILE A N 1
ATOM 2274 C CA . ILE A 1 330 ? -15.45100 65.13696 39.29090 1.000 71.99541 373 ILE A CA 1
ATOM 2275 C C . ILE A 1 330 ? -14.05758 64.77447 39.78703 1.000 70.75912 373 ILE A C 1
ATOM 2276 O O . ILE A 1 330 ? -13.81462 64.68200 40.99667 1.000 71.70722 373 ILE A O 1
ATOM 2281 N N . TRP A 1 331 ? -13.11943 64.56851 38.86063 1.000 70.65079 374 TRP A N 1
ATOM 2282 C CA . TRP A 1 331 ? -11.76701 64.18148 39.24610 1.000 75.72239 374 TRP A CA 1
ATOM 2283 C C . TRP A 1 331 ? -11.04745 65.31799 39.96307 1.000 80.97007 374 TRP A C 1
ATOM 2284 O O . TRP A 1 331 ? -10.34733 65.08869 40.95675 1.000 87.28498 374 TRP A O 1
ATOM 2295 N N . LYS A 1 332 ? -11.21238 66.55186 39.48175 1.000 79.01725 375 LYS A N 1
ATOM 2296 C CA . LYS A 1 332 ? -10.55378 67.68241 40.12859 1.000 83.46991 375 LYS A CA 1
ATOM 2297 C C . LYS A 1 332 ? -11.12950 67.96188 41.51120 1.000 82.94939 375 LYS A C 1
ATOM 2298 O O . LYS A 1 332 ? -10.38668 68.34061 42.42437 1.000 82.68700 375 LYS A O 1
ATOM 2304 N N . ALA A 1 333 ? -12.43354 67.76734 41.69349 1.000 81.08430 376 ALA A N 1
ATOM 2305 C CA . ALA A 1 333 ? -13.08076 68.16044 42.93808 1.000 84.01017 376 ALA A CA 1
ATOM 2306 C C . ALA A 1 333 ? -13.14012 67.04761 43.97411 1.000 93.28469 376 ALA A C 1
ATOM 2307 O O . ALA A 1 333 ? -13.06229 67.32958 45.17670 1.000 95.02467 376 ALA A O 1
ATOM 2309 N N . GLN A 1 334 ? -13.26992 65.79298 43.54330 1.000 92.21561 377 GLN A N 1
ATOM 2310 C CA . GLN A 1 334 ? -13.51236 64.68900 44.45869 1.000 88.02574 377 GLN A CA 1
ATOM 2311 C C . GLN A 1 334 ? -12.37968 63.67947 44.54625 1.000 89.11085 377 GLN A C 1
ATOM 2312 O O . GLN A 1 334 ? -12.29354 62.97505 45.55843 1.000 91.93702 377 GLN A O 1
ATOM 2318 N N . ASN A 1 335 ? -11.52241 63.57946 43.52706 1.000 91.04333 378 ASN A N 1
ATOM 2319 C CA . ASN A 1 335 ? -10.44096 62.59251 43.49706 1.000 93.81498 378 ASN A CA 1
ATOM 2320 C C . ASN A 1 335 ? -10.98334 61.17183 43.65400 1.000 89.06201 378 ASN A C 1
ATOM 2321 O O . ASN A 1 335 ? -10.29782 60.27578 44.15072 1.000 92.21861 378 ASN A O 1
ATOM 2326 N N . ASP A 1 336 ? -12.22388 60.95955 43.22799 1.000 82.69469 379 ASP A N 1
ATOM 2327 C CA . ASP A 1 336 ? -12.92962 59.69211 43.39395 1.000 80.06112 379 ASP A CA 1
ATOM 2328 C C . ASP A 1 336 ? -12.96672 58.99869 42.03511 1.000 82.49259 379 ASP A C 1
ATOM 2329 O O . ASP A 1 336 ? -13.78763 59.33760 41.17802 1.000 79.69008 379 ASP A O 1
ATOM 2334 N N . PHE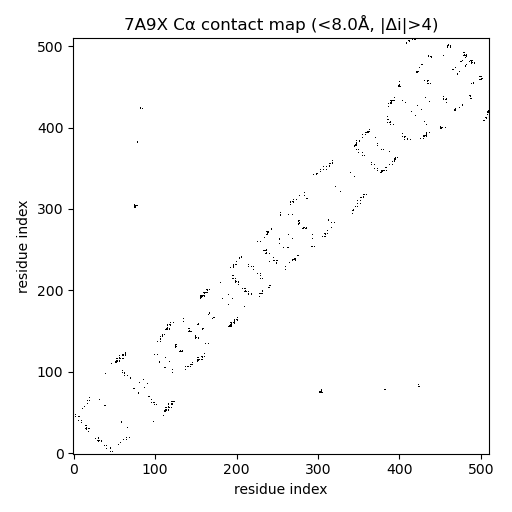 A 1 337 ? -12.08116 58.01769 41.84540 1.000 69.77052 380 PHE A N 1
ATOM 2335 C CA . PHE A 1 337 ? -12.02276 57.32922 40.56159 1.000 70.78607 380 PHE A CA 1
ATOM 2336 C C . PHE A 1 337 ? -13.27766 56.50331 40.31372 1.000 74.22291 380 PHE A C 1
ATOM 2337 O O . PHE A 1 337 ? -13.73794 56.39494 39.17069 1.000 73.39818 380 PHE A O 1
ATOM 2345 N N . ASP A 1 338 ? -13.83706 55.90083 41.36545 1.000 76.85199 381 ASP A N 1
ATOM 2346 C CA . ASP A 1 338 ? -15.05774 55.11986 41.19496 1.000 82.36680 381 ASP A CA 1
ATOM 2347 C C . ASP A 1 338 ? -16.19713 55.98458 40.67365 1.000 79.07382 381 ASP A C 1
ATOM 2348 O O . ASP A 1 338 ? -16.99243 55.53453 39.84193 1.000 75.57258 381 ASP A O 1
ATOM 2353 N N . HIS A 1 339 ? -16.28926 57.23205 41.14216 1.000 77.73010 382 HIS A N 1
ATOM 2354 C CA . HIS A 1 339 ? -17.31036 58.13193 40.61777 1.000 76.48535 382 HIS A CA 1
ATOM 2355 C C . HIS A 1 339 ? -17.06454 58.43563 39.14509 1.000 78.13177 382 HIS A C 1
ATOM 2356 O O . HIS A 1 339 ? -18.00507 58.44957 38.34296 1.000 66.59307 382 HIS A O 1
ATOM 2363 N N . VAL A 1 340 ? -15.80561 58.67903 38.77444 1.000 72.93097 383 VAL A N 1
ATOM 2364 C CA . VAL A 1 340 ? -15.45621 58.85980 37.36931 1.000 68.61526 383 VAL A CA 1
ATOM 2365 C C . VAL A 1 340 ? -15.74115 57.58732 36.58235 1.000 68.74042 383 VAL A C 1
ATOM 2366 O O . VAL A 1 340 ? -16.23791 57.63726 35.45056 1.000 68.57720 383 VAL A O 1
ATOM 2370 N N . TYR A 1 341 ? -15.44235 56.42806 37.17397 1.000 70.20926 384 TYR A N 1
ATOM 2371 C CA . TYR A 1 341 ? -15.63797 55.16011 36.48024 1.000 68.90753 384 TYR A CA 1
ATOM 2372 C C . TYR A 1 341 ? -17.11873 54.85853 36.28012 1.000 73.29500 384 TYR A C 1
ATOM 2373 O O . TYR A 1 341 ? -17.51121 54.31702 35.23975 1.000 76.51469 384 TYR A O 1
ATOM 2382 N N . ARG A 1 342 ? -17.95762 55.21239 37.25711 1.000 66.95838 385 ARG A N 1
ATOM 2383 C CA . ARG A 1 342 ? -19.38776 54.94706 37.13160 1.000 70.03518 385 ARG A CA 1
ATOM 2384 C C . ARG A 1 342 ? -20.02430 55.81543 36.05249 1.000 71.63979 385 ARG A C 1
ATOM 2385 O O . ARG A 1 342 ? -20.89167 55.34801 35.30514 1.000 74.41277 385 ARG A O 1
ATOM 2393 N N . ILE A 1 343 ? -19.61421 57.08149 35.95563 1.000 72.89851 386 ILE A N 1
ATOM 2394 C CA . ILE A 1 343 ? -20.16017 57.94964 34.91656 1.000 70.07584 386 ILE A CA 1
ATOM 2395 C C . ILE A 1 343 ? -19.68446 57.49494 33.54228 1.000 68.10588 386 ILE A C 1
ATOM 2396 O O . ILE A 1 343 ? -20.45357 57.48806 32.57261 1.000 67.83059 386 ILE A O 1
ATOM 2401 N N . TRP A 1 344 ? -18.41474 57.09435 33.44098 1.000 67.52881 387 TRP A N 1
ATOM 2402 C CA . TRP A 1 344 ? -17.88932 56.59406 32.17572 1.000 66.63466 387 TRP A CA 1
ATOM 2403 C C . TRP A 1 344 ? -18.63636 55.34677 31.72106 1.000 72.94284 387 TRP A C 1
ATOM 2404 O O . TRP A 1 344 ? -18.90417 55.17711 30.52589 1.000 77.41324 387 TRP A O 1
ATOM 2415 N N . GLU A 1 345 ? -18.98487 54.46333 32.66125 1.000 70.21908 388 GLU A N 1
ATOM 2416 C CA . GLU A 1 345 ? -19.73305 53.26122 32.30440 1.000 72.69674 388 GLU A CA 1
ATOM 2417 C C . GLU A 1 345 ? -21.10275 53.61126 31.74002 1.000 73.22909 388 GLU A C 1
ATOM 2418 O O . GLU A 1 345 ? -21.54689 53.01228 30.75383 1.000 72.40423 388 GLU A O 1
ATOM 2424 N N . LYS A 1 346 ? -21.78867 54.57871 32.35260 1.000 67.82812 389 LYS A N 1
ATOM 2425 C CA . LYS A 1 346 ? -23.09891 54.97917 31.85211 1.000 71.44153 389 LYS A CA 1
ATOM 2426 C C . LYS A 1 346 ? -22.98848 55.63906 30.48298 1.000 71.61755 389 LYS A C 1
ATOM 2427 O O . LYS A 1 346 ? -23.85404 55.44276 29.62218 1.000 73.71030 389 LYS A O 1
ATOM 2433 N N . ALA A 1 347 ? -21.92944 56.41888 30.25915 1.000 66.61692 390 ALA A N 1
ATOM 2434 C CA . ALA A 1 347 ? -21.75251 57.05578 28.95839 1.000 65.44336 390 ALA A CA 1
ATOM 2435 C C . ALA A 1 347 ? -21.46891 56.02442 27.87204 1.000 69.84570 390 ALA A C 1
ATOM 2436 O O . ALA A 1 347 ? -21.99802 56.12656 26.75877 1.000 70.25796 390 ALA A O 1
ATOM 2438 N N . VAL A 1 348 ? -20.64382 55.02006 28.17960 1.000 67.92505 391 VAL A N 1
ATOM 2439 C CA . VAL A 1 348 ? -20.32490 53.98654 27.19852 1.000 67.00387 391 VAL A CA 1
ATOM 2440 C C . VAL A 1 348 ? -21.57148 53.19111 26.83058 1.000 73.55959 391 VAL A C 1
ATOM 2441 O O . VAL A 1 348 ? -21.80124 52.88221 25.65438 1.000 76.14583 391 VAL A O 1
ATOM 2445 N N . LYS A 1 349 ? -22.39869 52.84980 27.82276 1.000 74.23618 392 LYS A N 1
ATOM 2446 C CA . LYS A 1 349 ? -23.63187 52.12866 27.52586 1.000 72.79473 392 LYS A CA 1
ATOM 2447 C C . LYS A 1 349 ? -24.61264 52.99116 26.74310 1.000 69.54092 392 LYS A C 1
ATOM 2448 O O . LYS A 1 349 ? -25.32736 52.47865 25.87478 1.000 71.69560 392 LYS A O 1
ATOM 2454 N N . PHE A 1 350 ? -24.66036 54.29445 27.03084 1.000 70.03544 393 PHE A N 1
ATOM 2455 C CA . PHE A 1 350 ? -25.53816 55.18470 26.27807 1.000 68.60358 393 PHE A CA 1
ATOM 2456 C C . PHE A 1 350 ? -25.11486 55.26769 24.81764 1.000 72.82127 393 PHE A C 1
ATOM 2457 O O . PHE A 1 350 ? -25.95657 55.18950 23.91539 1.000 77.99676 393 PHE A O 1
ATOM 2465 N N . TYR A 1 351 ? -23.81552 55.42647 24.56511 1.000 72.76242 394 TYR A N 1
ATOM 2466 C CA . TYR A 1 351 ? -23.33754 55.54887 23.19246 1.000 75.23466 394 TYR A CA 1
ATOM 2467 C C . TYR A 1 351 ? -23.52254 54.24336 22.42825 1.000 82.51957 394 TYR A C 1
ATOM 2468 O O . TYR A 1 351 ? -24.15797 54.21635 21.36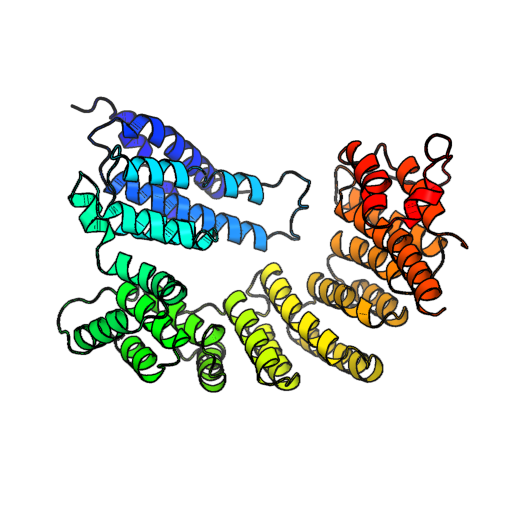781 1.000 85.01317 394 TYR A O 1
ATOM 2477 N N . GLY A 1 352 ? -22.97763 53.14912 22.95597 1.000 83.82129 395 GLY A N 1
ATOM 2478 C CA . GLY A 1 352 ? -23.08072 51.87201 22.26687 1.000 81.26397 395 GLY A CA 1
ATOM 2479 C C . GLY A 1 352 ? -22.44385 51.94202 20.89397 1.000 83.72838 395 GLY A C 1
ATOM 2480 O O . GLY A 1 352 ? -21.28693 52.34915 20.74043 1.000 83.40442 395 GLY A O 1
ATOM 2481 N N . ASN A 1 353 ? -23.21047 51.54999 19.87580 1.000 94.41815 396 ASN A N 1
ATOM 2482 C CA . ASN A 1 353 ? -22.77857 51.62202 18.48587 1.000 101.23509 396 ASN A CA 1
ATOM 2483 C C . ASN A 1 353 ? -23.44834 52.76354 17.73217 1.000 94.35873 396 ASN A C 1
ATOM 2484 O O . ASN A 1 353 ? -23.30920 52.85136 16.50826 1.000 97.53302 396 ASN A O 1
ATOM 2489 N N . THR A 1 354 ? -24.17300 53.63719 18.43488 1.000 92.97151 397 THR A N 1
ATOM 2490 C CA . THR A 1 354 ? -24.94869 54.68370 17.77968 1.000 100.23861 397 THR A CA 1
ATOM 2491 C C . THR A 1 354 ? -24.07104 55.82455 17.27827 1.000 98.13492 397 THR A C 1
ATOM 2492 O O . THR A 1 354 ? -24.41147 56.46767 16.27813 1.000 98.97470 397 THR A O 1
ATOM 2496 N N . VAL A 1 355 ? -22.95012 56.08349 17.94060 1.000 93.69854 398 VAL A N 1
ATOM 2497 C CA . VAL A 1 355 ? -22.13700 57.24721 17.65499 1.000 87.13293 398 VAL A CA 1
ATOM 2498 C C . VAL A 1 355 ? -20.90625 56.83593 16.85780 1.000 89.11866 398 VAL A C 1
ATOM 2499 O O . VAL A 1 355 ? -20.58728 55.65603 16.71866 1.000 85.83242 398 VAL A O 1
ATOM 2503 N N . ASN A 1 356 ? -20.19607 57.83151 16.33336 1.000 97.00492 399 ASN A N 1
ATOM 2504 C CA . ASN A 1 356 ? -18.98657 57.57775 15.57934 1.000 102.26198 399 ASN A CA 1
ATOM 2505 C C . ASN A 1 356 ? -17.87172 57.09941 16.50945 1.000 102.23356 399 ASN A C 1
ATOM 2506 O O . ASN A 1 356 ? -17.87972 57.39182 17.70875 1.000 101.71071 399 ASN A O 1
ATOM 2511 N N . PRO A 1 357 ? -16.90353 56.35109 15.97953 1.000 97.07862 400 PRO A N 1
ATOM 2512 C CA . PRO A 1 357 ? -15.77233 55.92512 16.81907 1.000 89.18485 400 PRO A CA 1
ATOM 2513 C C . PRO A 1 357 ? -14.93219 57.08073 17.33741 1.00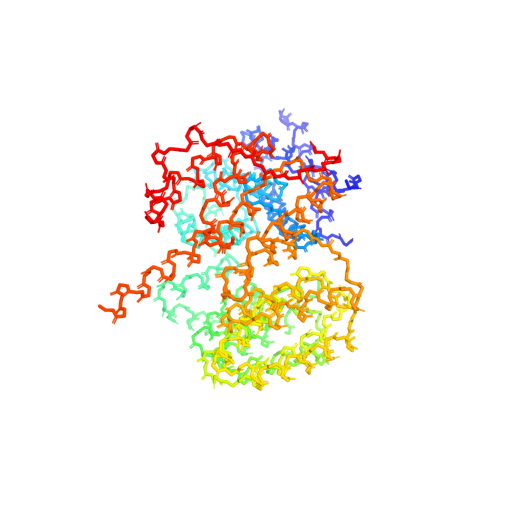0 79.77715 400 PRO A C 1
ATOM 2514 O O . PRO A 1 357 ? -14.26649 56.93545 18.37001 1.000 76.57804 400 PRO A O 1
ATOM 2518 N N . GLY A 1 358 ? -14.93623 58.22622 16.65225 1.000 78.49091 401 GLY A N 1
ATOM 2519 C CA . GLY A 1 358 ? -14.21518 59.38481 17.14769 1.000 59.17689 401 GLY A CA 1
ATOM 2520 C C . GLY A 1 358 ? -14.79751 59.96375 18.42040 1.000 71.27442 401 GLY A C 1
ATOM 2521 O O . GLY A 1 358 ? -14.07780 60.62445 19.17506 1.000 66.12170 401 GLY A O 1
ATOM 2522 N N . ILE A 1 359 ? -16.08495 59.72737 18.67583 1.000 67.17428 402 ILE A N 1
ATOM 2523 C CA . ILE A 1 359 ? -16.71902 60.21775 19.89491 1.000 64.14885 402 ILE A CA 1
ATOM 2524 C C . ILE A 1 359 ? -16.27455 59.39625 21.09791 1.000 66.85378 402 ILE A C 1
ATOM 2525 O O . ILE A 1 359 ? -15.87666 59.94538 22.13168 1.000 66.09124 402 ILE A O 1
ATOM 2530 N N . LEU A 1 360 ? -16.33311 58.06712 20.98120 1.000 62.66134 403 LEU A N 1
ATOM 2531 C CA . LEU A 1 360 ? -15.86133 57.20662 22.06037 1.000 64.81703 403 LEU A CA 1
ATOM 2532 C C . LEU A 1 360 ? -14.36172 57.35265 22.27647 1.000 68.99122 403 LEU A C 1
ATOM 2533 O O . LEU A 1 360 ? -13.88008 57.20057 23.40550 1.000 64.70797 403 LEU A O 1
ATOM 2538 N N . SER A 1 361 ? -13.61402 57.64641 21.21107 1.000 65.87250 404 SER A N 1
ATOM 2539 C CA . SER A 1 361 ? -12.18646 57.90968 21.35140 1.000 65.49761 404 SER A CA 1
ATOM 2540 C C . SER A 1 361 ? -11.93421 59.11175 22.25183 1.000 64.48963 404 SER A C 1
ATOM 2541 O O . SER A 1 361 ? -11.04900 59.07588 23.11506 1.000 64.69252 404 SER A O 1
ATOM 2544 N N . SER A 1 362 ? -12.70416 60.18683 22.06604 1.000 58.84705 405 SER A N 1
ATOM 2545 C CA . SER A 1 362 ? -12.54588 61.36278 22.91444 1.000 60.84342 405 SER A CA 1
ATOM 2546 C C . SER A 1 362 ? -12.93362 61.05778 24.35684 1.000 64.67292 405 SER A C 1
ATOM 2547 O O . SER A 1 362 ? -12.28517 61.53933 25.29366 1.000 62.74773 405 SER A O 1
ATOM 2550 N N . LEU A 1 363 ? -13.98735 60.25887 24.55395 1.000 62.95253 406 LEU A N 1
ATOM 2551 C CA . LEU A 1 363 ? -14.39237 59.87586 25.90375 1.000 59.71603 406 LEU A CA 1
ATOM 2552 C C . LEU A 1 363 ? -13.32450 59.01961 26.57072 1.000 63.45951 406 LEU A C 1
ATOM 2553 O O . LEU A 1 363 ? -12.94067 59.26927 27.71988 1.000 56.82579 406 LEU A O 1
ATOM 2558 N N . ASN A 1 364 ? -12.83228 58.00177 25.86049 1.000 59.54602 407 ASN A N 1
ATOM 2559 C CA . ASN A 1 364 ? -11.81793 57.12245 26.42930 1.000 63.60475 407 ASN A CA 1
ATOM 2560 C C . ASN A 1 364 ? -10.51598 57.86561 26.69945 1.000 71.16810 407 ASN A C 1
ATOM 2561 O O . ASN A 1 364 ? -9.77486 57.49866 27.61937 1.000 68.54438 407 ASN A O 1
ATOM 2566 N N . ASN A 1 365 ? -10.22703 58.91158 25.92170 1.000 70.55075 408 ASN A N 1
ATOM 2567 C CA . ASN A 1 365 ? -9.05084 59.73272 26.19032 1.000 65.26171 408 ASN A CA 1
ATOM 2568 C C . ASN A 1 365 ? -9.13562 60.36633 27.57266 1.000 60.88077 408 ASN A C 1
ATOM 2569 O O . ASN A 1 365 ? -8.18861 60.29159 28.36444 1.000 59.76324 408 ASN A O 1
ATOM 2574 N N . THR A 1 366 ? -10.27225 60.99532 27.87918 1.000 60.14142 409 THR A N 1
ATOM 2575 C CA . THR A 1 366 ? -10.46285 61.59587 29.19471 1.000 56.98938 409 THR A CA 1
ATOM 2576 C C . THR A 1 366 ? -10.42015 60.54275 30.29586 1.000 60.10013 409 THR A C 1
ATOM 2577 O O . THR A 1 366 ? -9.80854 60.76127 31.34758 1.000 69.02814 409 THR A O 1
ATOM 2581 N N . PHE A 1 367 ? -11.04588 59.38692 30.06005 1.000 58.90531 410 PHE A N 1
ATOM 2582 C CA . PHE A 1 367 ? -11.16826 58.36893 31.09865 1.000 59.49813 410 PHE A CA 1
ATOM 2583 C C . PHE A 1 367 ? -9.82078 57.73295 31.42384 1.000 63.48530 410 PHE A C 1
ATOM 2584 O O . PHE A 1 367 ? -9.45279 57.60247 32.59708 1.000 60.71236 410 PHE A O 1
ATOM 2592 N N . PHE A 1 368 ? -9.07098 57.32122 30.39958 1.000 61.12966 411 PHE A N 1
ATOM 2593 C CA . PHE A 1 368 ? -7.80223 56.64998 30.65476 1.000 62.37597 411 PHE A CA 1
ATOM 2594 C C . PHE A 1 368 ? -6.71897 57.61552 31.11396 1.000 67.61079 411 PHE A C 1
ATOM 2595 O O . PHE A 1 368 ? -5.77105 57.19012 31.78369 1.000 64.00597 411 PHE A O 1
ATOM 2603 N N . THR A 1 369 ? -6.83608 58.90018 30.77305 1.000 69.55664 412 THR A N 1
ATOM 2604 C CA . THR A 1 369 ? -5.94542 59.89585 31.35703 1.000 66.20226 412 THR A CA 1
ATOM 2605 C C . THR A 1 369 ? -6.15490 59.97694 32.86223 1.000 68.01133 412 THR A C 1
ATOM 2606 O O . THR A 1 369 ? -5.18945 60.00303 33.63558 1.000 66.35003 412 THR A O 1
ATOM 2610 N N . ILE A 1 370 ? -7.41645 59.98944 33.29499 1.000 66.72603 413 ILE A N 1
ATOM 2611 C CA . ILE A 1 370 ? -7.72261 59.95504 34.72013 1.000 64.68520 413 ILE A CA 1
ATOM 2612 C C . ILE A 1 370 ? -7.31587 58.61460 35.32367 1.000 62.29621 413 ILE A C 1
ATOM 2613 O O . ILE A 1 370 ? -6.81331 58.55714 36.45276 1.000 63.54504 413 ILE A O 1
ATOM 2618 N N . PHE A 1 371 ? -7.50905 57.51904 34.58204 1.000 61.80512 414 PHE A N 1
ATOM 2619 C CA . PHE A 1 371 ? -7.15575 56.19860 35.09909 1.000 64.69231 414 PHE A CA 1
ATOM 2620 C C . PHE A 1 371 ? -5.68032 56.13109 35.47537 1.000 67.32625 414 PHE A C 1
ATOM 2621 O O . PHE A 1 371 ? -5.32757 55.80745 36.61558 1.000 70.96113 414 PHE A O 1
ATOM 2629 N N . PHE A 1 372 ? -4.79890 56.43140 34.52184 1.000 65.86450 415 PHE A N 1
ATOM 2630 C CA . PHE A 1 372 ? -3.37210 56.26975 34.76502 1.000 64.02300 415 PHE A CA 1
ATOM 2631 C C . PHE A 1 372 ? -2.78726 57.36921 35.64315 1.000 66.55307 415 PHE A C 1
ATOM 2632 O O . PHE A 1 372 ? -1.64981 57.22670 36.10289 1.000 66.14672 415 PHE A O 1
ATOM 2640 N N . GLU A 1 373 ? -3.52557 58.44993 35.89774 1.000 64.64416 416 GLU A N 1
ATOM 2641 C CA . GLU A 1 373 ? -3.12334 59.34900 36.97282 1.000 65.94649 416 GLU A CA 1
ATOM 2642 C C . GLU A 1 373 ? -3.45081 58.74468 38.33049 1.000 70.85258 416 GLU A C 1
ATOM 2643 O O . GLU A 1 373 ? -2.66988 58.87646 39.27908 1.000 72.78464 416 GLU A O 1
ATOM 2649 N N . ASN A 1 374 ? -4.59337 58.06388 38.42975 1.000 73.14076 417 ASN A N 1
ATOM 2650 C CA . ASN A 1 374 ? -4.98073 57.42681 39.68231 1.000 72.39286 417 ASN A CA 1
ATOM 2651 C C . ASN A 1 374 ? -4.05729 56.25823 40.01244 1.000 76.29568 417 ASN A C 1
ATOM 2652 O O . ASN A 1 374 ? -3.57872 56.13219 41.14600 1.000 70.71552 417 ASN A O 1
ATOM 2657 N N . TYR A 1 375 ? -3.78485 55.39865 39.03213 1.000 71.73245 418 TYR A N 1
ATOM 2658 C CA . TYR A 1 375 ? -2.92896 54.23003 39.22968 1.000 76.30780 418 TYR A CA 1
ATOM 2659 C C . TYR A 1 375 ? -1.48909 54.49241 38.80586 1.000 76.04412 418 TYR A C 1
ATOM 2660 O O . TYR A 1 375 ? -0.80289 53.59131 38.31616 1.000 78.27023 418 TYR A O 1
ATOM 2669 N N . ILE A 1 376 ? -1.00829 55.72338 39.00436 1.000 71.92092 419 ILE A N 1
ATOM 2670 C CA . ILE A 1 376 ? 0.33489 56.09723 38.56683 1.000 73.27377 419 ILE A CA 1
ATOM 2671 C C . ILE A 1 376 ? 1.39707 55.26717 39.27725 1.000 77.04863 419 ILE A C 1
ATOM 2672 O O . ILE A 1 376 ? 2.44202 54.95061 38.69442 1.000 75.15704 419 ILE A O 1
ATOM 2677 N N . ASN A 1 377 ? 1.14845 54.88437 40.52948 1.000 78.99984 420 ASN A N 1
ATOM 2678 C CA . ASN A 1 377 ? 2.11216 54.13510 41.32590 1.000 75.03523 420 ASN A CA 1
ATOM 2679 C C . ASN A 1 377 ? 1.58166 52.75547 41.70216 1.000 75.22225 420 ASN A C 1
ATOM 2680 O O . ASN A 1 377 ? 1.93210 52.21608 42.75343 1.000 92.61427 420 ASN A O 1
ATOM 2685 N N . ASP A 1 378 ? 0.74171 52.16558 40.84850 1.000 73.61344 421 ASP A N 1
ATOM 2686 C CA . ASP A 1 378 ? 0.12980 50.87435 41.17494 1.000 73.95337 421 ASP A CA 1
ATOM 2687 C C . ASP A 1 378 ? -0.30435 50.19593 39.86671 1.000 78.65730 421 ASP A C 1
ATOM 2688 O O . ASP A 1 378 ? -1.46230 50.29434 39.46705 1.000 77.72308 421 ASP A O 1
ATOM 2693 N N . ASN A 1 379 ? 0.63987 49.49932 39.23200 1.000 78.56897 422 ASN A N 1
ATOM 2694 C CA . ASN A 1 379 ? 0.32564 48.71722 38.04266 1.000 81.46662 422 ASN A CA 1
ATOM 2695 C C . ASN A 1 379 ? -0.26532 47.35238 38.37107 1.000 80.22943 422 ASN A C 1
ATOM 2696 O O . ASN A 1 379 ? -0.72465 46.66121 37.45664 1.000 81.01595 422 ASN A O 1
ATOM 2701 N N . ILE A 1 380 ? -0.26802 46.95021 39.64151 1.000 78.09206 423 ILE A N 1
ATOM 2702 C CA . ILE A 1 380 ? -0.80146 45.64227 40.01480 1.000 74.81901 423 ILE A CA 1
ATOM 2703 C C . ILE A 1 380 ? -2.31776 45.69741 40.14846 1.000 77.71943 423 ILE A C 1
ATOM 2704 O O . ILE A 1 380 ? -3.04441 44.93308 39.50348 1.000 78.30312 423 ILE A O 1
ATOM 2709 N N . ASN A 1 381 ? -2.81953 46.59766 40.99635 1.000 77.16292 424 ASN A N 1
ATOM 2710 C CA . ASN A 1 381 ? -4.26157 46.80867 41.06072 1.000 75.57198 424 ASN A CA 1
ATOM 2711 C C . ASN A 1 381 ? -4.77813 47.48460 39.79809 1.000 73.24445 424 ASN A C 1
ATOM 2712 O O . ASN A 1 381 ? -5.94030 47.29015 39.42362 1.000 78.12005 424 ASN A O 1
ATOM 2717 N N . GLY A 1 382 ? -3.93366 48.27411 39.13118 1.000 71.01342 425 GLY A N 1
ATOM 2718 C CA . GLY A 1 382 ? -4.34508 48.88974 37.88158 1.000 69.26745 425 GLY A CA 1
ATOM 2719 C C . GLY A 1 382 ? -4.58643 47.87514 36.78014 1.000 68.90182 425 GLY A C 1
ATOM 2720 O O . GLY A 1 382 ? -5.55651 47.98661 36.02569 1.000 68.82933 425 GLY A O 1
ATOM 2721 N N . PHE A 1 383 ? -3.71517 46.86592 36.67756 1.000 75.64996 426 PHE A N 1
ATOM 2722 C CA . PHE A 1 383 ? -3.86870 45.86076 35.62922 1.000 74.43235 426 PHE A CA 1
ATOM 2723 C C . PHE A 1 383 ? -5.12519 45.02822 35.84188 1.000 78.19479 426 PHE A C 1
ATOM 2724 O O . PHE A 1 383 ? -5.81053 44.67209 34.87616 1.000 79.25534 426 PHE A O 1
ATOM 2732 N N . ARG A 1 384 ? -5.44451 44.70682 37.09713 1.000 76.50310 427 ARG A N 1
ATOM 2733 C CA . ARG A 1 384 ? -6.70091 44.02018 37.37452 1.000 78.99313 427 ARG A CA 1
ATOM 2734 C C . ARG A 1 384 ? -7.89355 44.91056 37.04503 1.000 73.44789 427 ARG A C 1
ATOM 2735 O O . ARG A 1 384 ? -8.90434 44.43411 36.51454 1.000 74.54145 427 ARG A O 1
ATOM 2743 N N . LYS A 1 385 ? -7.78696 46.21148 37.32958 1.000 70.87421 428 LYS A N 1
ATOM 2744 C CA . LYS A 1 385 ? -8.87638 47.12430 36.99960 1.000 69.48293 428 LYS A CA 1
ATOM 2745 C C . LYS A 1 385 ? -9.02833 47.29168 35.49244 1.000 73.23362 428 LYS A C 1
ATOM 2746 O O . LYS A 1 385 ? -10.15264 47.43231 34.99833 1.000 74.46645 428 LYS A O 1
ATOM 2752 N N . LEU A 1 386 ? -7.91719 47.27523 34.74915 1.000 71.63372 429 LEU A N 1
ATOM 2753 C CA . LEU A 1 386 ? -7.99865 47.35164 33.29292 1.000 74.77010 429 LEU A CA 1
ATOM 2754 C C . LEU A 1 386 ? -8.75203 46.15971 32.71743 1.000 77.31151 429 LEU A C 1
ATOM 2755 O O . LEU A 1 386 ? -9.55172 46.31341 31.78659 1.000 77.19222 429 LEU A O 1
ATOM 2760 N N . GLN A 1 387 ? -8.50444 44.96116 33.25419 1.000 77.75037 430 GLN A N 1
ATOM 2761 C CA . GLN A 1 387 ? -9.20923 43.77591 32.77559 1.000 77.46570 430 GLN A CA 1
ATOM 2762 C C . GLN A 1 387 ? -10.70930 43.90079 33.00105 1.000 70.51049 430 GLN A C 1
ATOM 2763 O O . GLN A 1 387 ? -11.50913 43.49745 32.14857 1.000 84.59835 430 GLN A O 1
ATOM 2769 N N . GLU A 1 388 ? -11.10965 44.45845 34.14473 1.000 70.61050 431 GLU A N 1
ATOM 2770 C CA . GLU A 1 388 ? -12.52543 44.71342 34.38545 1.000 80.53733 431 GLU A CA 1
ATOM 2771 C C . GLU A 1 388 ? -13.07190 45.73149 33.39204 1.000 77.99022 431 GLU A C 1
ATOM 2772 O O . GLU A 1 388 ? -14.20748 45.60251 32.91964 1.000 81.08000 431 GLU A O 1
ATOM 2778 N N . ILE A 1 389 ? -12.26973 46.74383 33.05673 1.000 72.60133 432 ILE A N 1
ATOM 2779 C CA . ILE A 1 389 ? -12.68056 47.73809 32.07178 1.000 71.91469 432 ILE A CA 1
ATOM 2780 C C . ILE A 1 389 ? -12.80413 47.10396 30.69016 1.000 73.37407 432 ILE A C 1
ATOM 2781 O O . ILE A 1 389 ? -13.74783 47.38912 29.94305 1.000 69.51586 432 ILE A O 1
ATOM 2786 N N . ILE A 1 390 ? -11.85927 46.23145 30.33062 1.000 73.32783 433 ILE A N 1
ATOM 2787 C CA . ILE A 1 390 ? -11.90147 45.57799 29.02485 1.000 76.04129 433 ILE A CA 1
ATOM 2788 C C . ILE A 1 390 ? -13.10577 44.64852 28.92950 1.000 79.27512 433 ILE A C 1
ATOM 2789 O O . ILE A 1 390 ? -13.77925 44.58217 27.89313 1.000 76.77885 433 ILE A O 1
ATOM 2794 N N . THR A 1 391 ? -13.39610 43.91874 30.00852 1.000 78.28846 434 THR A N 1
ATOM 2795 C CA . THR A 1 391 ? -14.56311 43.04284 30.02451 1.000 76.36745 434 THR A CA 1
ATOM 2796 C C . THR A 1 391 ? -15.85340 43.84198 29.88712 1.000 81.17751 434 THR A C 1
ATOM 2797 O O . THR A 1 391 ? -16.74475 43.46914 29.11444 1.000 89.34629 434 THR A O 1
ATOM 2801 N N . PHE A 1 392 ? -15.96912 44.95094 30.62101 1.000 78.91324 435 PHE A N 1
ATOM 2802 C CA . PHE A 1 392 ? -17.16699 45.77752 30.51759 1.000 76.22267 435 PHE A CA 1
ATOM 2803 C C . PHE A 1 392 ? -17.30698 46.37168 29.12145 1.000 77.68773 435 PHE A C 1
ATOM 2804 O O . PHE A 1 392 ? -18.39856 46.37269 28.53968 1.000 79.48577 435 PHE A O 1
ATOM 2812 N N . TYR A 1 393 ? -16.21092 46.91008 28.58002 1.000 72.34062 436 TYR A N 1
ATOM 2813 C CA . TYR A 1 393 ? -16.26226 47.53254 27.26192 1.000 75.39447 436 TYR A CA 1
ATOM 2814 C C . TYR A 1 393 ? -16.60169 46.51357 26.18036 1.000 78.91725 436 TYR A C 1
ATOM 2815 O O . TYR A 1 393 ? -17.31508 46.83705 25.22385 1.000 72.77556 436 TYR A O 1
ATOM 2824 N N . SER A 1 394 ? -16.11468 45.27799 26.32029 1.000 82.33042 437 SER A N 1
ATOM 2825 C CA . SER A 1 394 ? -16.48893 44.22728 25.38007 1.000 86.92289 437 SER A CA 1
ATOM 2826 C C . SER A 1 394 ? -17.98008 43.92415 25.46014 1.000 85.53220 437 SER A C 1
ATOM 2827 O O . SER A 1 394 ? -18.62446 43.66805 24.43667 1.000 88.84833 437 SER A O 1
ATOM 2830 N N . GLY A 1 395 ? -18.54708 43.95199 26.66790 1.000 78.94924 438 GLY A N 1
ATOM 2831 C CA . GLY A 1 395 ? -19.95768 43.65300 26.83657 1.000 81.98081 438 GLY A CA 1
ATOM 2832 C C . GLY A 1 395 ? -20.88722 44.68146 26.22991 1.000 86.59328 438 GLY A C 1
ATOM 2833 O O . GLY A 1 395 ? -22.06574 44.38358 26.01349 1.000 93.66125 438 GLY A O 1
ATOM 2834 N N . VAL A 1 396 ? -20.38749 45.88104 25.95107 1.000 82.88796 439 VAL A N 1
ATOM 2835 C CA . VAL A 1 396 ? -21.21340 46.93346 25.36869 1.000 83.67426 439 VAL A CA 1
ATOM 2836 C C . VAL A 1 396 ? -21.15765 46.90599 23.84697 1.000 82.36682 439 VAL A C 1
ATOM 2837 O O . VAL A 1 396 ? -22.19009 47.01589 23.18137 1.000 88.39336 439 VAL A O 1
ATOM 2841 N N . LYS A 1 397 ? -19.96499 46.74932 23.27903 1.000 79.54250 440 LYS A N 1
ATOM 2842 C CA . LYS A 1 397 ? -19.78495 46.81740 21.83603 1.000 79.33147 440 LYS A CA 1
ATOM 2843 C C . LYS A 1 397 ? -18.49150 46.10637 21.47119 1.000 82.56149 440 LYS A C 1
ATOM 2844 O O . LYS A 1 397 ? -17.69425 45.73879 22.33750 1.000 80.45239 440 LYS A O 1
ATOM 2850 N N . LYS A 1 398 ? -18.29669 45.91263 20.16838 1.000 87.22679 441 LYS A N 1
ATOM 2851 C CA . LYS A 1 398 ? -17.00285 45.46471 19.67585 1.000 85.99708 441 LYS A CA 1
ATOM 2852 C C . LYS A 1 398 ? -15.96195 46.54278 19.93930 1.000 81.66188 441 LYS A C 1
ATOM 2853 O O . LYS A 1 398 ? -16.22345 47.73550 19.76259 1.000 79.56957 441 LYS A O 1
ATOM 2859 N N . ILE A 1 399 ? -14.77743 46.12067 20.37913 1.000 83.87228 442 ILE A N 1
ATOM 2860 C CA . ILE A 1 399 ? -13.75359 47.07900 20.77257 1.000 79.99921 442 ILE A CA 1
ATOM 2861 C C . ILE A 1 399 ? -13.20438 47.77585 19.53646 1.000 80.32650 442 ILE A C 1
ATOM 2862 O O . ILE A 1 399 ? -12.89697 47.13660 18.52240 1.000 84.12107 442 ILE A O 1
ATOM 2867 N N . ASP A 1 400 ? -13.10632 49.09592 19.60845 1.000 80.53331 443 ASP A N 1
ATOM 2868 C CA . ASP A 1 400 ? -12.47502 49.89604 18.57411 1.000 78.33847 443 ASP A CA 1
ATOM 2869 C C . ASP A 1 400 ? -10.99619 50.08399 18.89384 1.000 79.34262 443 ASP A C 1
ATOM 2870 O O . ASP A 1 400 ? -10.55761 49.93154 20.03648 1.000 77.55238 443 ASP A O 1
ATOM 2875 N N . GLU A 1 401 ? -10.22745 50.42514 17.86736 1.000 74.82869 444 GLU A N 1
ATOM 2876 C CA . GLU A 1 401 ? -8.78829 50.56485 18.04949 1.000 69.84258 444 GLU A CA 1
ATOM 2877 C C . GLU A 1 401 ? -8.40554 51.72369 18.96978 1.000 69.99742 444 GLU A C 1
ATOM 2878 O O . GLU A 1 401 ? -7.48542 51.56335 19.78253 1.000 62.46987 444 GLU A O 1
ATOM 2884 N N . PRO A 1 402 ? -9.04284 52.90044 18.87680 1.000 68.35241 445 PRO A N 1
ATOM 2885 C CA . PRO A 1 402 ? -8.66200 53.98693 19.79600 1.000 69.80083 445 PRO A CA 1
ATOM 2886 C C . PRO A 1 402 ? -8.80549 53.62382 21.26415 1.000 69.76180 445 PRO A C 1
ATOM 2887 O O . PRO A 1 402 ? -8.06125 54.15947 22.09474 1.000 67.30396 445 PRO A O 1
ATOM 2891 N N . PHE A 1 403 ? -9.73287 52.72526 21.60641 1.000 71.90412 446 PHE A N 1
ATOM 2892 C CA . PHE A 1 403 ? -9.86720 52.27751 22.98967 1.000 65.57114 446 PHE A CA 1
ATOM 2893 C C . PHE A 1 403 ? -8.54482 51.73857 23.52367 1.000 68.20750 446 PHE A C 1
ATOM 2894 O O . PHE A 1 403 ? -8.09010 52.13471 24.60312 1.000 67.72406 446 PHE A O 1
ATOM 2902 N N . PHE A 1 404 ? -7.90760 50.83582 22.77534 1.000 66.78831 447 PHE A N 1
ATOM 2903 C CA . PHE A 1 404 ? -6.61862 50.29970 23.19052 1.000 68.98946 447 PHE A CA 1
ATOM 2904 C C . PHE A 1 404 ? -5.46212 51.24491 22.88625 1.000 73.82221 447 PHE A C 1
ATOM 2905 O O . PHE A 1 404 ? -4.43866 51.18907 23.57763 1.000 75.94728 447 PHE A O 1
ATOM 2913 N N . ASN A 1 405 ? -5.60212 52.11453 21.88094 1.000 70.37703 448 ASN A N 1
ATOM 2914 C CA . ASN A 1 405 ? -4.54780 53.08256 21.58964 1.000 66.92192 448 ASN A CA 1
ATOM 2915 C C . ASN A 1 405 ? -4.36931 54.06916 22.73877 1.000 65.11288 448 ASN A C 1
ATOM 2916 O O . ASN A 1 405 ? -3.23776 54.33826 23.16224 1.000 61.94113 448 ASN A O 1
ATOM 2921 N N . VAL A 1 406 ? -5.47399 54.61704 23.25505 1.000 63.11933 449 VAL A N 1
ATOM 2922 C CA . VAL A 1 406 ? -5.39662 55.52508 24.39811 1.000 63.87248 449 VAL A CA 1
ATOM 2923 C C . VAL A 1 406 ? -4.83154 54.80235 25.61325 1.000 60.73794 449 VAL A C 1
ATOM 2924 O O . VAL A 1 406 ? -3.95439 55.32293 26.31369 1.000 58.39718 449 VAL A O 1
ATOM 2928 N N . MET A 1 407 ? -5.32768 53.59171 25.88050 1.000 63.15033 450 MET A N 1
ATOM 2929 C CA . MET A 1 407 ? -4.83916 52.81396 27.01416 1.000 68.97401 450 MET A CA 1
ATOM 2930 C C . MET A 1 407 ? -3.33347 52.59594 26.92755 1.000 69.42397 450 MET A C 1
ATOM 2931 O O . MET A 1 407 ? -2.60934 52.81862 27.90512 1.000 66.99145 450 MET A O 1
ATOM 2936 N N . LEU A 1 408 ? -2.84387 52.17300 25.75849 1.000 68.29421 451 LEU A N 1
ATOM 2937 C CA . LEU A 1 408 ? -1.41790 51.90669 25.59671 1.000 68.18885 451 LEU A CA 1
ATOM 2938 C C . LEU A 1 408 ? -0.59242 53.18220 25.71711 1.000 67.54922 451 LEU A C 1
ATOM 2939 O O . LEU A 1 408 ? 0.48210 53.17445 26.32884 1.000 70.20644 451 LEU A O 1
ATOM 2944 N N . THR A 1 409 ? -1.07212 54.28327 25.13404 1.000 64.29512 452 THR A N 1
ATOM 2945 C CA . THR A 1 409 ? -0.34115 55.54544 25.20901 1.000 65.31676 452 THR A CA 1
ATOM 2946 C C . THR A 1 409 ? -0.13959 55.97582 26.65596 1.000 71.38539 452 THR A C 1
ATOM 2947 O O . THR A 1 409 ? 0.98937 56.22618 27.09544 1.000 71.09064 452 THR A O 1
ATOM 2951 N N . ARG A 1 410 ? -1.23288 56.06168 27.41371 1.000 66.01994 453 ARG A N 1
ATOM 2952 C CA . ARG A 1 410 ? -1.16193 56.51084 28.79660 1.000 63.46540 453 ARG A CA 1
ATOM 2953 C C . ARG A 1 410 ? -0.46706 55.50699 29.70944 1.000 71.20176 453 ARG A C 1
ATOM 2954 O O . ARG A 1 410 ? 0.01932 55.89952 30.77505 1.000 60.28474 453 ARG A O 1
ATOM 2962 N N . ALA A 1 411 ? -0.39685 54.23063 29.31912 1.000 75.09417 454 ALA A N 1
ATOM 2963 C CA . ALA A 1 411 ? 0.24541 53.22752 30.16254 1.000 73.24366 454 ALA A CA 1
ATOM 2964 C C . ALA A 1 411 ? 1.76245 53.36173 30.20070 1.000 73.09599 454 ALA A C 1
ATOM 2965 O O . ALA A 1 411 ? 2.41155 52.61889 30.94483 1.000 76.77316 454 ALA A O 1
ATOM 2967 N N . SER A 1 412 ? 2.33996 54.28458 29.42739 1.000 73.59490 455 SER A N 1
ATOM 2968 C CA . SER A 1 412 ? 3.78376 54.49105 29.45045 1.000 68.96731 455 SER A CA 1
ATOM 2969 C C . SER A 1 412 ? 4.28324 54.93867 30.81684 1.000 71.46143 455 SER A C 1
ATOM 2970 O O . SER A 1 412 ? 5.47741 54.79897 31.10411 1.000 72.71573 455 SER A O 1
ATOM 2973 N N . ILE A 1 413 ? 3.39886 55.48122 31.65797 1.000 67.36723 456 ILE A N 1
ATOM 2974 C CA . ILE A 1 413 ? 3.78507 55.88344 33.00638 1.000 78.54070 456 ILE A CA 1
ATOM 2975 C C . ILE A 1 413 ? 4.22675 54.67735 33.82631 1.000 76.84752 456 ILE A C 1
ATOM 2976 O O . ILE A 1 413 ? 5.09096 54.79410 34.70464 1.000 79.84636 456 ILE A O 1
ATOM 2981 N N . TRP A 1 414 ? 3.66431 53.49955 33.54573 1.000 73.82032 457 TRP A N 1
ATOM 2982 C CA . TRP A 1 414 ? 4.04061 52.30977 34.30157 1.000 76.69328 457 TRP A CA 1
ATOM 2983 C C . TRP A 1 414 ? 5.44791 51.83773 33.95824 1.000 77.92987 457 TRP A C 1
ATOM 2984 O O . TRP A 1 414 ? 6.11417 51.23039 34.80419 1.000 74.06698 457 TRP A O 1
ATOM 2995 N N . HIS A 1 415 ? 5.91549 52.10906 32.73729 1.000 79.17485 458 HIS A N 1
ATOM 2996 C CA . HIS A 1 415 ? 7.26402 51.73796 32.30107 1.000 79.71901 458 HIS A CA 1
ATOM 2997 C C . HIS A 1 415 ? 7.50356 50.23387 32.43983 1.000 84.75791 458 HIS A C 1
ATOM 2998 O O . HIS A 1 415 ? 8.51222 49.79343 32.99306 1.000 92.01245 458 HIS A O 1
ATOM 3005 N N . GLU A 1 416 ? 6.56406 49.43711 31.93275 1.000 86.79318 459 GLU A N 1
ATOM 3006 C CA . GLU A 1 416 ? 6.68191 47.98617 31.98655 1.000 96.86055 459 GLU A CA 1
ATOM 3007 C C . GLU A 1 416 ? 6.34106 47.38495 30.63004 1.000 93.71274 459 GLU A C 1
ATOM 3008 O O . GLU A 1 416 ? 5.45512 47.87589 29.92423 1.000 93.09407 459 GLU A O 1
ATOM 3014 N N . ARG A 1 417 ? 7.05742 46.31674 30.27182 1.000 98.94770 460 ARG A N 1
ATOM 3015 C CA . ARG A 1 417 ? 6.89857 45.70020 28.95950 1.000 102.83191 460 ARG A CA 1
ATOM 3016 C C . ARG A 1 417 ? 5.67445 44.79692 28.89360 1.000 98.12299 460 ARG A C 1
ATOM 3017 O O . ARG A 1 417 ? 5.10335 44.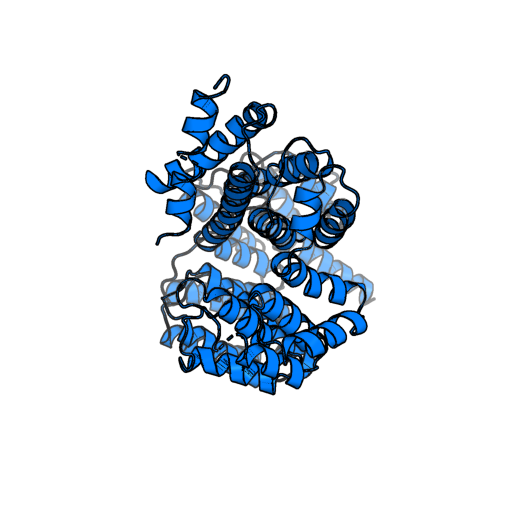61178 27.81200 1.000 99.78625 460 ARG A O 1
ATOM 3025 N N . SER A 1 418 ? 5.26131 44.23494 30.03236 1.000 91.64353 461 SER A N 1
ATOM 3026 C CA . SER A 1 418 ? 4.13184 43.31069 30.04711 1.000 89.94409 461 SER A CA 1
ATOM 3027 C C . SER A 1 418 ? 2.86056 43.97391 29.53473 1.000 86.25211 461 SER A C 1
ATOM 3028 O O . SER A 1 418 ? 2.07405 43.34896 28.81460 1.000 87.98007 461 SER A O 1
ATOM 3031 N N . ILE A 1 419 ? 2.63472 45.23831 29.90069 1.000 80.02831 462 ILE A N 1
ATOM 3032 C CA . ILE A 1 419 ? 1.42620 45.91947 29.45598 1.000 78.52627 462 ILE A CA 1
ATOM 3033 C C . ILE A 1 419 ? 1.48960 46.23654 27.96623 1.000 81.31614 462 ILE A C 1
ATOM 3034 O O . ILE A 1 419 ? 0.44649 46.33989 27.30891 1.000 79.25885 462 ILE A O 1
ATOM 3039 N N . ILE A 1 420 ? 2.69353 46.37167 27.40792 1.000 79.40275 463 ILE A N 1
ATOM 3040 C CA . ILE A 1 420 ? 2.82650 46.60330 25.97319 1.000 84.29592 463 ILE A CA 1
ATOM 3041 C C . ILE A 1 420 ? 2.45397 45.34494 25.19923 1.000 86.76955 463 ILE A C 1
ATOM 3042 O O . ILE A 1 420 ? 1.67724 45.39220 24.23696 1.000 85.11710 463 ILE A O 1
ATOM 3047 N N . ASP A 1 421 ? 3.00468 44.19861 25.60943 1.000 88.26199 464 ASP A N 1
ATOM 3048 C CA . ASP A 1 421 ? 2.66368 42.93567 24.96916 1.000 91.88662 464 ASP A CA 1
ATOM 3049 C C . ASP A 1 421 ? 1.21387 42.54460 25.22063 1.000 86.89479 464 ASP A C 1
ATOM 3050 O O . ASP A 1 421 ? 0.61737 41.84740 24.39237 1.000 88.48496 464 ASP A O 1
ATOM 3055 N N . PHE A 1 422 ? 0.63681 42.97898 26.34212 1.000 81.47433 465 PHE A N 1
ATOM 3056 C CA . PHE A 1 422 ? -0.76413 42.68396 26.61744 1.000 85.10990 465 PHE A CA 1
ATOM 3057 C C . PHE A 1 422 ? -1.67892 43.41304 25.63974 1.000 94.82299 465 PHE A C 1
ATOM 3058 O O . PHE A 1 422 ? -2.60574 42.81544 25.08166 1.000 100.20800 465 PHE A O 1
ATOM 3066 N N . ILE A 1 423 ? -1.42438 44.70397 25.40672 1.000 91.02426 466 ILE A N 1
ATOM 3067 C CA . ILE A 1 423 ? -2.25540 45.46664 24.47918 1.000 84.49321 466 ILE A CA 1
ATOM 3068 C C . ILE A 1 423 ? -2.04314 44.98623 23.05086 1.000 84.27316 466 ILE A C 1
ATOM 3069 O O . ILE A 1 423 ? -3.00217 44.83860 22.28304 1.000 82.39558 466 ILE A O 1
ATOM 3074 N N . ASP A 1 424 ? -0.78512 44.74834 22.66871 1.000 85.15424 467 ASP A N 1
ATOM 3075 C CA . ASP A 1 424 ? -0.49154 44.26133 21.32443 1.000 87.34834 467 ASP A CA 1
ATOM 3076 C C . ASP A 1 424 ? -1.21143 42.94835 21.05211 1.000 91.75316 467 ASP A C 1
ATOM 3077 O O . ASP A 1 424 ? -1.75434 42.74076 19.96070 1.000 99.89327 467 ASP A O 1
ATOM 3082 N N . LYS A 1 425 ? -1.24017 42.05828 22.04512 1.000 91.75525 468 LYS A N 1
ATOM 3083 C CA . LYS A 1 425 ? -1.94604 40.79131 21.90419 1.000 96.42973 468 LYS A CA 1
ATOM 3084 C C . LYS A 1 425 ? -3.45181 40.99219 21.78145 1.000 99.22709 468 LYS A C 1
ATOM 3085 O O . LYS A 1 425 ? -4.11542 40.25378 21.04477 1.000 103.76379 468 LYS A O 1
ATOM 3091 N N . ASN A 1 426 ? -4.00605 41.98872 22.47536 1.000 97.59772 469 ASN A N 1
ATOM 3092 C CA . ASN A 1 426 ? -5.45179 42.17891 22.47502 1.000 100.32259 469 ASN A CA 1
ATOM 3093 C C . ASN A 1 426 ? -5.97379 42.74312 21.15924 1.000 99.08384 469 ASN A C 1
ATOM 3094 O O . ASN A 1 426 ? -7.16704 42.59743 20.87340 1.000 101.24537 469 ASN A O 1
ATOM 3099 N N . TYR A 1 427 ? -5.11991 43.38788 20.35887 1.000 93.42295 470 TYR A N 1
ATOM 3100 C CA . TYR A 1 427 ? -5.54738 43.82508 19.03313 1.000 87.73810 470 TYR A CA 1
ATOM 3101 C C . TYR A 1 427 ? -6.00841 42.64265 18.19237 1.000 91.53647 470 TYR A C 1
ATOM 3102 O O . TYR A 1 427 ? -7.04146 42.71455 17.51647 1.000 90.48064 470 TYR A O 1
ATOM 3111 N N . THR A 1 428 ? -5.25408 41.54249 18.22716 1.000 95.16114 471 THR A N 1
ATOM 3112 C CA . THR A 1 428 ? -5.61622 40.35507 17.46596 1.000 100.16260 471 THR A CA 1
ATOM 3113 C C . THR A 1 428 ? -6.70219 39.54399 18.16248 1.000 101.52764 471 THR A C 1
ATOM 3114 O O . THR A 1 428 ? -7.54840 38.94453 17.48890 1.000 106.85644 471 THR A O 1
ATOM 3118 N N . LEU A 1 429 ? -6.70092 39.52226 19.49894 1.000 98.08344 472 LEU A N 1
ATOM 3119 C CA . LEU A 1 429 ? -7.67409 38.71981 20.23378 1.000 98.26329 472 LEU A CA 1
ATOM 3120 C C . LEU A 1 429 ? -9.09428 39.20754 19.98136 1.000 94.23438 472 LEU A C 1
ATOM 3121 O O . LEU A 1 429 ? -10.00040 38.40718 19.72457 1.000 100.30139 472 LEU A O 1
ATOM 3126 N N . TYR A 1 430 ? -9.30934 40.51769 20.05358 1.000 86.70611 473 TYR A N 1
ATOM 3127 C CA . TYR A 1 430 ? -10.62787 41.09671 19.84542 1.000 88.27278 473 TYR A CA 1
ATOM 3128 C C . TYR A 1 430 ? -10.89276 41.46001 18.38887 1.000 95.68965 473 TYR A C 1
ATOM 3129 O O . TYR A 1 430 ? -11.91711 42.08851 18.09983 1.000 96.18942 473 TYR A O 1
ATOM 3138 N N . HIS A 1 431 ? -10.00259 41.06871 17.47600 1.000 99.42367 474 HIS A N 1
ATOM 3139 C CA . HIS A 1 431 ? -10.16398 41.27329 16.03494 1.000 102.97250 474 HIS A CA 1
ATOM 3140 C C . HIS A 1 431 ? -10.47406 42.73784 15.71729 1.000 104.10278 474 HIS A C 1
ATOM 3141 O O . HIS A 1 431 ? -11.53712 43.09210 15.20681 1.000 103.72310 474 HIS A O 1
ATOM 3148 N N . ILE A 1 432 ? -9.49817 43.58148 16.03654 1.000 103.29518 475 ILE A N 1
ATOM 3149 C CA . ILE A 1 432 ? -9.64973 45.02741 15.90497 1.000 95.08278 475 ILE A CA 1
ATOM 3150 C C . ILE A 1 432 ? -9.27918 45.46686 14.49406 1.000 91.78756 475 ILE A C 1
ATOM 3151 O O . ILE A 1 432 ? -8.19921 45.11108 13.99920 1.000 94.15629 475 ILE A O 1
ATOM 3156 N N . PRO A 1 433 ? -10.13622 46.22993 13.80914 1.000 86.55639 476 PRO A N 1
ATOM 3157 C CA . PRO A 1 433 ? -9.70676 46.88411 12.56562 1.000 85.82465 476 PRO A CA 1
ATOM 3158 C C . PRO A 1 433 ? -8.53102 47.81154 12.82450 1.000 88.14672 476 PRO A C 1
ATOM 3159 O O . PRO A 1 433 ? -8.66729 48.80797 13.54147 1.000 82.07899 476 PRO A O 1
ATOM 3163 N N . ARG A 1 434 ? -7.37345 47.49132 12.25392 1.000 92.79569 477 ARG A N 1
ATOM 3164 C CA . ARG A 1 434 ? -6.14143 48.17982 12.60842 1.000 89.75250 477 ARG A CA 1
ATOM 3165 C C . ARG A 1 434 ? -5.93823 49.43172 11.76452 1.000 88.75621 477 ARG A C 1
ATOM 3166 O O . ARG A 1 434 ? -6.25538 49.45604 10.57213 1.000 95.95390 477 ARG A O 1
ATOM 3174 N N . THR A 1 435 ? -5.42024 50.47788 12.40031 1.000 81.84113 478 THR A N 1
ATOM 3175 C CA . THR A 1 435 ? -4.93864 51.67965 11.73157 1.000 78.78564 478 THR A CA 1
ATOM 3176 C C . THR A 1 435 ? -3.44871 51.83537 12.01342 1.000 81.93184 478 THR A C 1
ATOM 3177 O O . THR A 1 435 ? -2.85565 51.07412 12.78268 1.000 86.23461 478 THR A O 1
ATOM 3181 N N . ILE A 1 436 ? -2.84046 52.84383 11.38491 1.000 78.23246 479 ILE A N 1
ATOM 3182 C CA . ILE A 1 436 ? -1.42824 53.11548 11.62054 1.000 80.50521 479 ILE A CA 1
ATOM 3183 C C . ILE A 1 436 ? -1.16001 53.70725 12.99495 1.000 74.37942 479 ILE A C 1
ATOM 3184 O O . ILE A 1 436 ? 0.00146 53.75868 13.41494 1.000 72.54803 479 ILE A O 1
ATOM 3189 N N . ILE A 1 437 ? -2.20002 54.15441 13.70523 1.000 67.55850 480 ILE A N 1
ATOM 3190 C CA . ILE A 1 437 ? -2.00171 54.76102 15.01970 1.000 74.71810 480 ILE A CA 1
ATOM 3191 C C . ILE A 1 437 ? -1.40573 53.75259 15.99461 1.000 73.39749 480 ILE A C 1
ATOM 3192 O O . ILE A 1 437 ? -0.46173 54.06506 16.73019 1.000 71.20879 480 ILE A O 1
ATOM 3197 N N . SER A 1 438 ? -1.94897 52.53254 16.02006 1.000 69.38627 481 SER A N 1
ATOM 3198 C CA . SER A 1 438 ? -1.46120 51.51351 16.94458 1.000 71.53329 481 SER A CA 1
ATOM 3199 C C . SER A 1 438 ? 0.01053 51.20742 16.70055 1.000 75.59463 481 SER A C 1
ATOM 3200 O O . SER A 1 438 ? 0.81338 51.16637 17.64062 1.000 78.26997 481 SER A O 1
ATOM 3203 N N . TYR A 1 439 ? 0.38335 50.99085 15.43727 1.000 78.20561 482 TYR A N 1
ATOM 3204 C CA . TYR A 1 439 ? 1.77192 50.67749 15.12338 1.000 81.26526 482 TYR A CA 1
ATOM 3205 C C . TYR A 1 439 ? 2.69773 51.83278 15.47923 1.000 81.52823 482 TYR A C 1
ATOM 3206 O O . TYR A 1 439 ? 3.84705 51.60386 15.87227 1.000 87.33934 482 TYR A O 1
ATOM 3215 N N . ARG A 1 440 ? 2.21700 53.07325 15.36247 1.000 79.37387 483 ARG A N 1
ATOM 3216 C CA . ARG A 1 440 ? 3.00402 54.21091 15.82649 1.000 76.75575 483 ARG A CA 1
ATOM 3217 C C . ARG A 1 440 ? 3.19385 54.16826 17.33748 1.000 75.85000 483 ARG A C 1
ATOM 3218 O O . ARG A 1 440 ? 4.30505 54.38106 17.83503 1.000 79.39976 483 ARG A O 1
ATOM 3226 N N . ILE A 1 441 ? 2.12222 53.88673 18.08207 1.000 66.66883 484 ILE A N 1
ATOM 3227 C CA . ILE A 1 441 ? 2.20584 53.88182 19.53893 1.000 73.30542 484 ILE A CA 1
ATOM 3228 C C . ILE A 1 441 ? 3.03757 52.70279 20.02522 1.000 74.93331 484 ILE A C 1
ATOM 3229 O O . ILE A 1 441 ? 3.80863 52.82548 20.98472 1.000 70.99435 484 ILE A O 1
ATOM 3234 N N . LEU A 1 442 ? 2.89567 51.54360 19.37577 1.000 75.14317 485 LEU A N 1
ATOM 3235 C CA . LEU A 1 442 ? 3.68213 50.37621 19.76377 1.000 82.19263 485 LEU A CA 1
ATOM 3236 C C . LEU A 1 442 ? 5.17571 50.64605 19.62393 1.000 89.58160 485 LEU A C 1
ATOM 3237 O O . LEU A 1 442 ? 5.97576 50.20232 20.45611 1.000 97.30034 485 LEU A O 1
ATOM 3242 N N . LEU A 1 443 ? 5.57153 51.37962 18.58165 1.000 85.42224 486 LEU A N 1
ATOM 3243 C CA . LEU A 1 443 ? 6.96589 51.79444 18.47070 1.000 81.03391 486 LEU A CA 1
ATOM 3244 C C . LEU A 1 443 ? 7.32076 52.81322 19.54609 1.000 77.51532 486 LEU A C 1
ATOM 3245 O O . LEU A 1 443 ? 8.37020 52.70359 20.19104 1.000 75.19899 486 LEU A O 1
ATOM 3250 N N . LYS A 1 444 ? 6.45314 53.80786 19.75555 1.000 74.43411 487 LYS A N 1
ATOM 3251 C CA . LYS A 1 444 ? 6.70668 54.82468 20.77167 1.000 74.34235 487 LYS A CA 1
ATOM 3252 C C . LYS A 1 444 ? 6.83889 54.21223 22.16011 1.000 74.41322 487 LYS A C 1
ATOM 3253 O O . LYS A 1 444 ? 7.62470 54.69987 22.98130 1.000 73.47682 487 LYS A O 1
ATOM 3259 N N . SER A 1 445 ? 6.09082 53.13863 22.43290 1.000 76.36936 488 SER A N 1
ATOM 3260 C CA . SER A 1 445 ? 6.08031 52.54442 23.76625 1.000 76.79607 488 SER A CA 1
ATOM 3261 C C . SER A 1 445 ? 7.45093 52.01619 24.17230 1.000 77.57244 488 SER A C 1
ATOM 3262 O O . SER A 1 445 ? 7.75266 51.94291 25.36860 1.000 82.88009 488 SER A O 1
ATOM 3265 N N . LEU A 1 446 ? 8.29096 51.64821 23.20322 1.000 76.06213 489 LEU A N 1
ATOM 3266 C CA . LEU A 1 446 ? 9.60826 51.11651 23.52591 1.000 82.41759 489 LEU A CA 1
ATOM 3267 C C . LEU A 1 446 ? 10.50346 52.15048 24.19589 1.000 82.18276 489 LEU A C 1
ATOM 3268 O O . LEU A 1 446 ? 11.45412 51.77229 24.88785 1.000 83.74420 489 LEU A O 1
ATOM 3273 N N . GLY A 1 447 ? 10.22317 53.43667 24.01203 1.000 75.09672 490 GLY A N 1
ATOM 3274 C CA . GLY A 1 447 ? 10.96112 54.48840 24.67511 1.000 73.50812 490 GLY A CA 1
ATOM 3275 C C . GLY A 1 447 ? 10.67219 54.66368 26.14958 1.000 80.06168 490 GLY A C 1
ATOM 3276 O O . GLY A 1 447 ? 11.34518 55.45968 26.80942 1.000 79.20313 490 GLY A O 1
ATOM 3277 N N . SER A 1 448 ? 9.68877 53.94524 26.69549 1.000 75.15943 491 SER A N 1
ATOM 3278 C CA . SER A 1 448 ? 9.35790 54.02370 28.11088 1.000 75.61750 491 SER A CA 1
ATOM 3279 C C . SER A 1 448 ? 9.82060 52.81659 28.91249 1.000 84.68140 491 SER A C 1
ATOM 3280 O O . SER A 1 448 ? 9.62135 52.79588 30.13164 1.000 76.46505 491 SER A O 1
ATOM 3283 N N . ILE A 1 449 ? 10.42055 51.81636 28.27302 1.000 87.96803 492 ILE A N 1
ATOM 3284 C CA . ILE A 1 449 ? 10.89856 50.62897 28.96619 1.000 87.75747 492 ILE A CA 1
ATOM 3285 C C . ILE A 1 449 ? 12.37247 50.43677 28.64992 1.000 90.43661 492 ILE A C 1
ATOM 3286 O O . ILE A 1 449 ? 12.87317 50.87976 27.61077 1.000 98.17720 492 ILE A O 1
ATOM 3291 N N . ASP A 1 450 ? 13.07169 49.77353 29.56634 1.000 91.45137 493 ASP A N 1
ATOM 3292 C CA . ASP A 1 450 ? 14.45746 49.39939 29.33527 1.000 90.58915 493 ASP A CA 1
ATOM 3293 C C . ASP A 1 450 ? 14.60294 47.98046 28.80934 1.000 89.19297 493 ASP A C 1
ATOM 3294 O O . ASP A 1 450 ? 15.60265 47.67956 28.14752 1.000 89.95305 493 ASP A O 1
ATOM 3299 N N . ASN A 1 451 ? 13.61937 47.11734 29.06753 1.000 93.44768 494 ASN A N 1
ATOM 3300 C CA . ASN A 1 451 ? 13.67371 45.71033 28.67271 1.000 102.36649 494 ASN A CA 1
ATOM 3301 C C . ASN A 1 451 ? 13.28999 45.57483 27.19703 1.000 102.29199 494 ASN A C 1
ATOM 3302 O O . ASN A 1 451 ? 12.21768 45.08991 26.82868 1.000 102.00753 494 ASN A O 1
ATOM 3307 N N . THR A 1 452 ? 14.20384 46.02520 26.34209 1.000 100.17010 495 THR A N 1
ATOM 3308 C CA . THR A 1 452 ? 14.06014 45.87702 24.90054 1.000 100.17721 495 THR A CA 1
ATOM 3309 C C . THR A 1 452 ? 15.43227 46.05514 24.26734 1.000 101.88176 495 THR A C 1
ATOM 3310 O O . THR A 1 452 ? 16.38273 46.50413 24.91247 1.000 101.01463 495 THR A O 1
ATOM 3314 N N . ASN A 1 453 ? 15.52325 45.69576 22.99006 1.000 106.94480 496 ASN A N 1
ATOM 3315 C CA . ASN A 1 453 ? 16.77248 45.75193 22.24690 1.000 115.18009 496 ASN A CA 1
ATOM 3316 C C . ASN A 1 453 ? 16.55386 46.49345 20.93466 1.000 115.70130 496 ASN A C 1
ATOM 3317 O O . ASN A 1 453 ? 15.42563 46.82393 20.55974 1.000 111.95060 496 ASN A O 1
ATOM 3322 N N . ASN A 1 454 ? 17.65820 46.75648 20.23150 1.000 116.65398 497 ASN A N 1
ATOM 3323 C CA . ASN A 1 454 ? 17.57079 47.39981 18.92596 1.000 114.03456 497 ASN A CA 1
ATOM 3324 C C . ASN A 1 454 ? 16.88280 46.51658 17.89330 1.000 113.89708 497 ASN A C 1
ATOM 3325 O O . ASN A 1 454 ? 16.42196 47.02804 16.86682 1.000 107.37686 497 ASN A O 1
ATOM 3330 N N . GLU A 1 455 ? 16.80162 45.20776 18.14312 1.000 117.84370 498 GLU A N 1
ATOM 3331 C CA . GLU A 1 455 ? 16.08612 44.31884 17.23450 1.000 122.39006 498 GLU A CA 1
ATOM 3332 C C . GLU A 1 455 ? 14.58482 44.56614 17.29881 1.000 118.83841 498 GLU A C 1
ATOM 3333 O O . GLU A 1 455 ? 13.91757 44.66585 16.26276 1.000 119.87152 498 GLU A O 1
ATOM 3339 N N . GLU A 1 456 ? 14.03355 44.66392 18.51237 1.000 116.30912 499 GLU A N 1
ATOM 3340 C CA . GLU A 1 456 ? 12.60460 44.92150 18.65065 1.000 114.34883 499 GLU A CA 1
ATOM 3341 C C . GLU A 1 456 ? 12.23557 46.30907 18.14443 1.000 106.75220 499 GLU A C 1
ATOM 3342 O O . GLU A 1 456 ? 11.14907 46.49389 17.58361 1.000 103.66497 499 GLU A O 1
ATOM 3348 N N . ILE A 1 457 ? 13.12232 47.28970 18.32893 1.000 103.35875 500 ILE A N 1
ATOM 3349 C CA . ILE A 1 457 ? 12.87412 48.62695 17.79920 1.000 98.48650 500 ILE A CA 1
ATOM 3350 C C . ILE A 1 457 ? 12.79583 48.58634 16.27972 1.000 104.25591 500 ILE A C 1
ATOM 3351 O O . ILE A 1 457 ? 11.93571 49.23284 15.66817 1.000 103.00656 500 ILE A O 1
ATOM 3356 N N . LEU A 1 458 ? 13.68734 47.81911 15.64731 1.000 109.38160 501 LEU A N 1
ATOM 3357 C CA . LEU A 1 458 ? 13.62877 47.65017 14.19928 1.000 112.43518 501 LEU A CA 1
ATOM 3358 C C . LEU A 1 458 ? 12.35706 46.92567 13.77644 1.000 110.42057 501 LEU A C 1
ATOM 3359 O O . LEU A 1 458 ? 11.72344 47.30462 12.78540 1.000 108.44326 501 LEU A O 1
ATOM 3364 N N . ASP A 1 459 ? 11.96597 45.88527 14.51735 1.000 116.74241 502 ASP A N 1
ATOM 3365 C CA . ASP A 1 459 ? 10.79200 45.10217 14.14121 1.000 121.56273 502 ASP A CA 1
ATOM 3366 C C . ASP A 1 459 ? 9.52827 45.95176 14.17297 1.000 115.52881 502 ASP A C 1
ATOM 3367 O O . ASP A 1 459 ? 8.71563 45.91241 13.24144 1.000 115.63072 502 ASP A O 1
ATOM 3372 N N . ARG A 1 460 ? 9.34255 46.72823 15.24211 1.000 108.53649 503 ARG A N 1
ATOM 3373 C CA . ARG A 1 460 ? 8.15970 47.57314 15.32998 1.000 98.33560 503 ARG A CA 1
ATOM 3374 C C . ARG A 1 460 ? 8.22650 48.74763 14.36188 1.000 98.25042 503 ARG A C 1
ATOM 3375 O O . ARG A 1 460 ? 7.17975 49.28238 13.98035 1.000 101.38303 503 ARG A O 1
ATOM 3383 N N . TRP A 1 461 ? 9.42916 49.15617 13.94925 1.000 96.41803 504 TRP A N 1
ATOM 3384 C CA . TRP A 1 461 ? 9.54117 50.16953 12.90652 1.000 99.23885 504 TRP A CA 1
ATOM 3385 C C . TRP A 1 461 ? 9.24147 49.58641 11.53268 1.000 103.98540 504 TRP A C 1
ATOM 3386 O O . TRP A 1 461 ? 8.53784 50.21153 10.73201 1.000 103.76723 504 TRP A O 1
ATOM 3397 N N . LEU A 1 462 ? 9.77409 48.39608 11.24280 1.000 104.26466 505 LEU A N 1
ATOM 3398 C CA . LEU A 1 462 ? 9.50968 47.75885 9.95768 1.000 106.10574 505 LEU A CA 1
ATOM 3399 C C . LEU A 1 462 ? 8.02350 47.47879 9.78103 1.000 105.56936 505 LEU A C 1
ATOM 3400 O O . LEU A 1 462 ? 7.45277 47.75801 8.72003 1.000 105.77722 505 LEU A O 1
ATOM 3405 N N . GLU A 1 463 ? 7.37584 46.93849 10.81652 1.000 108.05080 506 GLU A N 1
ATOM 3406 C CA . GLU A 1 463 ? 5.95182 46.63828 10.71774 1.000 119.74599 506 GLU A CA 1
ATOM 3407 C C . GLU A 1 463 ? 5.12209 47.90680 10.56183 1.000 117.47109 506 GLU A C 1
ATOM 3408 O O . GLU A 1 463 ? 4.03577 47.86620 9.97276 1.000 117.10564 506 GLU A O 1
ATOM 3414 N N . LEU A 1 464 ? 5.61714 49.03812 11.06955 1.000 111.22466 507 LEU A N 1
ATOM 3415 C CA . LEU A 1 464 ? 4.93850 50.31060 10.84542 1.000 103.58592 507 LEU A CA 1
ATOM 3416 C C . LEU A 1 464 ? 5.05737 50.74315 9.38884 1.000 98.39606 507 LEU A C 1
ATOM 3417 O O . LEU A 1 464 ? 4.06498 51.13793 8.76651 1.000 94.18844 507 LEU A O 1
ATOM 3422 N N . VAL A 1 465 ? 6.26750 50.67375 8.82713 1.000 100.93513 508 VAL A N 1
ATOM 3423 C CA . VAL A 1 465 ? 6.45511 51.02730 7.42163 1.000 106.42646 508 VAL A CA 1
ATOM 3424 C C . VAL A 1 465 ? 5.65134 50.09261 6.52664 1.000 111.67126 508 VAL A C 1
ATOM 3425 O O . VAL A 1 465 ? 5.08407 50.51563 5.51122 1.000 113.25021 508 VAL A O 1
ATOM 3429 N N . LYS A 1 466 ? 5.58321 48.80977 6.89023 1.000 113.37494 509 LYS A N 1
ATOM 3430 C CA . LYS A 1 466 ? 4.76208 47.87134 6.13234 1.000 115.20701 509 LYS A CA 1
ATOM 3431 C C . LYS A 1 466 ? 3.29218 48.26981 6.18371 1.000 114.30338 509 LYS A C 1
ATOM 3432 O O . LYS A 1 466 ? 2.61973 48.33991 5.14863 1.000 119.12250 509 LYS A O 1
ATOM 3438 N N . LYS A 1 467 ? 2.77885 48.55172 7.38515 1.000 108.66707 510 LYS A N 1
ATOM 3439 C CA . LYS A 1 467 ? 1.37810 48.93992 7.51589 1.000 102.18530 510 LYS A CA 1
ATOM 3440 C C . LYS A 1 467 ? 1.09759 50.27767 6.84227 1.000 96.22953 510 LYS A C 1
ATOM 3441 O O . LYS A 1 467 ? -0.03237 50.52278 6.40494 1.000 93.95568 510 LYS A O 1
ATOM 3447 N N . LEU A 1 468 ? 2.10102 51.15351 6.75181 1.000 95.15403 511 LEU A N 1
ATOM 3448 C CA . LEU A 1 468 ? 1.92870 52.39302 6.00098 1.000 96.22815 511 LEU A CA 1
ATOM 3449 C C . LEU A 1 468 ? 1.64098 52.10129 4.53386 1.000 105.45087 511 LEU A C 1
ATOM 3450 O O . LEU A 1 468 ? 0.69285 52.64241 3.95365 1.000 108.39213 511 LEU A O 1
ATOM 3455 N N . ASN A 1 469 ? 2.44756 51.23318 3.91881 1.000 114.93901 512 ASN A N 1
ATOM 3456 C CA . ASN A 1 469 ? 2.24330 50.90834 2.51154 1.000 124.54693 512 ASN A CA 1
ATOM 3457 C C . ASN A 1 469 ? 1.02351 50.01775 2.30818 1.000 120.38647 512 ASN A C 1
ATOM 3458 O O . ASN A 1 469 ? 0.38354 50.08425 1.25293 1.000 117.79538 512 ASN A O 1
ATOM 3463 N N . GLU A 1 470 ? 0.68563 49.18414 3.29756 1.000 120.26992 513 GLU A N 1
ATOM 3464 C CA . GLU A 1 470 ? -0.52316 48.37024 3.19757 1.000 121.78051 513 GLU A CA 1
ATOM 3465 C C . GLU A 1 470 ? -1.76973 49.24234 3.13472 1.000 123.79816 513 GLU A C 1
ATOM 3466 O O . GLU A 1 470 ? -2.71357 48.93925 2.39538 1.000 132.99315 513 GLU A O 1
ATOM 3472 N N . LEU A 1 471 ? -1.79355 50.32818 3.90636 1.000 117.32252 514 LEU A N 1
ATOM 3473 C CA . LEU A 1 471 ? -2.90907 51.26206 3.91136 1.000 111.47600 514 LEU A CA 1
ATOM 3474 C C . LEU A 1 471 ? -2.73165 52.39217 2.90337 1.000 110.57596 514 LEU A C 1
ATOM 3475 O O . LEU A 1 471 ? -3.41851 53.41555 3.00354 1.000 104.30657 514 LEU A O 1
ATOM 3480 N N . GLY A 1 472 ? -1.82048 52.23277 1.94584 1.000 116.18501 515 GLY A N 1
ATOM 3481 C CA . GLY A 1 472 ? -1.69198 53.18378 0.86099 1.000 120.15469 515 GLY A CA 1
ATOM 3482 C C . GLY A 1 472 ? -1.13018 54.53568 1.23336 1.000 122.07976 515 GLY A C 1
ATOM 3483 O O . GLY A 1 472 ? -1.34117 55.50134 0.49557 1.000 130.93335 515 GLY A O 1
ATOM 3484 N N . GLN A 1 473 ? -0.42037 54.64053 2.35510 1.000 113.60894 516 GLN A N 1
ATOM 3485 C CA . GLN A 1 473 ? 0.19982 55.90776 2.71771 1.000 108.72848 516 GLN A CA 1
ATOM 3486 C C . GLN A 1 473 ? 1.28378 56.27438 1.71273 1.000 111.95051 516 GLN A C 1
ATOM 3487 O O . GLN A 1 473 ? 2.05509 55.42263 1.26283 1.000 110.82232 516 GLN A O 1
ATOM 3493 N N . GLN A 1 474 ? 1.33641 57.55881 1.36196 1.000 117.29426 517 GLN A N 1
ATOM 3494 C CA . GLN A 1 474 ? 2.26334 58.01485 0.33254 1.000 129.54410 517 GLN A CA 1
ATOM 3495 C C . GLN A 1 474 ? 3.70445 57.95618 0.82253 1.000 122.47446 517 GLN A C 1
ATOM 3496 O O . GLN A 1 474 ? 4.53668 57.23669 0.25770 1.000 132.32543 517 GLN A O 1
ATOM 3502 N N . TYR A 1 475 ? 4.01883 58.70900 1.87460 1.000 105.96210 518 TYR A N 1
ATOM 3503 C CA . TYR A 1 475 ? 5.38814 58.83029 2.35457 1.000 98.41200 518 TYR A CA 1
ATOM 3504 C C . TYR A 1 475 ? 5.38023 58.73965 3.87843 1.000 95.34997 518 TYR A C 1
ATOM 3505 O O . TYR A 1 475 ? 4.35773 58.43648 4.50110 1.000 88.42246 518 TYR A O 1
ATOM 3514 N N . ILE A 1 476 ? 6.53416 59.00079 4.48270 1.000 92.50306 519 ILE A N 1
ATOM 3515 C CA . ILE A 1 476 ? 6.70158 58.90214 5.92778 1.000 88.36982 519 ILE A CA 1
ATOM 3516 C C . ILE A 1 476 ? 6.40588 60.26163 6.54714 1.000 90.55055 519 ILE A C 1
ATOM 3517 O O . ILE A 1 476 ? 7.06307 61.25749 6.22723 1.000 83.74439 519 ILE A O 1
ATOM 3522 N N . ALA A 1 477 ? 5.42413 60.30230 7.44242 1.000 88.29213 520 ALA A N 1
ATOM 3523 C CA . ALA A 1 477 ? 5.00774 61.54548 8.06635 1.000 85.20053 520 ALA A CA 1
ATOM 3524 C C . ALA A 1 477 ? 5.84524 61.83154 9.31058 1.000 85.58151 520 ALA A C 1
ATOM 3525 O O . ALA A 1 477 ? 6.66154 61.01657 9.74971 1.000 77.17851 520 ALA A O 1
ATOM 3527 N N . ASN A 1 478 ? 5.63105 63.01717 9.88798 1.000 78.41678 521 ASN A N 1
ATOM 3528 C CA . ASN A 1 478 ? 6.35552 63.40091 11.09457 1.000 75.97834 521 ASN A CA 1
ATOM 3529 C C . ASN A 1 478 ? 6.02112 62.48219 12.26339 1.000 76.11112 521 ASN A C 1
ATOM 3530 O O . ASN A 1 478 ? 6.90782 62.11851 13.04576 1.000 74.16137 521 ASN A O 1
ATOM 3535 N N . ALA A 1 479 ? 4.74993 62.09447 12.39919 1.000 72.80042 522 ALA A N 1
ATOM 3536 C CA . ALA A 1 479 ? 4.35779 61.24350 13.51886 1.000 75.68297 522 ALA A CA 1
ATOM 3537 C C . ALA A 1 479 ? 5.05247 59.88985 13.46529 1.000 78.34471 522 ALA A C 1
ATOM 3538 O O . ALA A 1 479 ? 5.29687 59.27614 14.51059 1.000 74.21296 522 ALA A O 1
ATOM 3540 N N . ASP A 1 480 ? 5.38377 59.41041 12.26502 1.000 76.89092 523 ASP A N 1
ATOM 3541 C CA . ASP A 1 480 ? 6.12290 58.15733 12.15637 1.000 81.45760 523 ASP A CA 1
ATOM 3542 C C . ASP A 1 480 ? 7.54795 58.31465 12.67269 1.000 82.91641 523 ASP A C 1
ATOM 3543 O O . ASP A 1 480 ? 8.03874 57.46733 13.42756 1.000 82.85360 523 ASP A O 1
ATOM 3548 N N . LEU A 1 481 ? 8.22356 59.39917 12.28581 1.000 80.66994 524 LEU A N 1
ATOM 3549 C CA . LEU A 1 481 ? 9.58867 59.62141 12.74748 1.000 80.79392 524 LEU A CA 1
ATOM 3550 C C . LEU A 1 481 ? 9.62670 60.03153 14.21392 1.000 81.84154 524 LEU A C 1
ATOM 3551 O O . LEU A 1 481 ? 10.58250 59.69727 14.92338 1.000 76.43127 524 LEU A O 1
ATOM 3556 N N . SER A 1 482 ? 8.60775 60.75731 14.68250 1.000 79.00066 525 SER A N 1
ATOM 3557 C CA . SER A 1 482 ? 8.54899 61.12370 16.09310 1.000 72.13824 525 SER A CA 1
ATOM 3558 C C . SER A 1 482 ? 8.47056 59.89255 16.98562 1.000 74.77232 525 SER A C 1
ATOM 3559 O O . SER A 1 482 ? 9.02158 59.89181 18.09280 1.000 70.91827 525 SER A O 1
ATOM 3562 N N . ALA A 1 483 ? 7.79729 58.83664 16.52169 1.000 73.56184 526 ALA A N 1
ATOM 3563 C CA . ALA A 1 483 ? 7.72317 57.60490 17.30030 1.000 73.57112 526 ALA A CA 1
ATOM 3564 C C . ALA A 1 483 ? 9.08053 56.91726 17.37840 1.000 75.92619 526 ALA A C 1
ATOM 3565 O O . ALA A 1 483 ? 9.45274 56.38494 18.42993 1.000 78.07418 526 ALA A O 1
ATOM 3567 N N . LEU A 1 484 ? 9.83285 56.91192 16.27597 1.000 82.45233 527 LEU A N 1
ATOM 3568 C CA . LEU A 1 484 ? 11.17366 56.33569 16.30625 1.000 84.93512 527 LEU A CA 1
ATOM 3569 C C . LEU A 1 484 ? 12.10966 57.17748 17.16464 1.000 85.56167 527 LEU A C 1
ATOM 3570 O O . LEU A 1 484 ? 12.95768 56.63821 17.88527 1.000 90.46750 527 LEU A O 1
ATOM 3575 N N . ARG A 1 485 ? 11.96614 58.50277 17.10377 1.000 85.35710 528 ARG A N 1
ATOM 3576 C CA . ARG A 1 485 ? 12.76835 59.37516 17.95453 1.000 83.22046 528 ARG A CA 1
ATOM 3577 C C . ARG A 1 485 ? 12.45450 59.15406 19.42990 1.000 80.84687 528 ARG A C 1
ATOM 3578 O O . ARG A 1 485 ? 13.36838 59.08439 20.26007 1.000 81.11500 528 ARG A O 1
ATOM 3586 N N . ASP A 1 486 ? 11.17066 59.03207 19.77462 1.000 75.27357 529 ASP A N 1
ATOM 3587 C CA . ASP A 1 486 ? 10.79205 58.81270 21.16555 1.000 75.40023 529 ASP A CA 1
ATOM 3588 C C . ASP A 1 486 ? 11.28452 57.47473 21.69978 1.000 81.27773 529 ASP A C 1
ATOM 3589 O O . ASP A 1 486 ? 11.48806 57.34165 22.91134 1.000 88.74932 529 ASP A O 1
ATOM 3594 N N . ALA A 1 487 ? 11.49093 56.49012 20.83127 1.000 86.08712 530 ALA A N 1
ATOM 3595 C CA . ALA A 1 487 ? 11.96664 55.17910 21.24811 1.000 84.90555 530 ALA A CA 1
ATOM 3596 C C . ALA A 1 487 ? 13.48517 55.08607 21.30755 1.000 84.60333 530 ALA A C 1
ATOM 3597 O O . ALA A 1 487 ? 14.01053 54.05023 21.72794 1.000 85.48665 530 ALA A O 1
ATOM 3599 N N . THR A 1 488 ? 14.20208 56.13239 20.89878 1.000 85.40068 531 THR A N 1
ATOM 3600 C CA . THR A 1 488 ? 15.65892 56.08839 20.89236 1.000 86.91441 531 THR A CA 1
ATOM 3601 C C . THR A 1 488 ? 16.25248 57.30103 21.60330 1.000 87.83006 531 THR A C 1
ATOM 3602 O O . THR A 1 488 ? 16.77149 57.18381 22.71887 1.000 88.40411 531 THR A O 1
ATOM 3606 N N . VAL A 1 489 ? 16.16397 58.46972 20.96428 1.000 86.33895 532 VAL A N 1
ATOM 3607 C CA . VAL A 1 489 ? 16.83455 59.66937 21.46404 1.000 84.51140 532 VAL A CA 1
ATOM 3608 C C . VAL A 1 489 ? 16.28756 60.07107 22.82788 1.000 85.40309 532 VAL A C 1
ATOM 3609 O O . VAL A 1 489 ? 17.04906 60.37374 23.75464 1.000 84.95733 532 VAL A O 1
ATOM 3613 N N . VAL A 1 490 ? 14.95999 60.09247 22.96676 1.000 77.90866 533 VAL A N 1
ATOM 3614 C CA . VAL A 1 490 ? 14.35063 60.52545 24.22056 1.000 81.96788 533 VAL A CA 1
ATOM 3615 C C . VAL A 1 490 ? 14.70433 59.56175 25.34594 1.000 76.91223 533 VAL A C 1
ATOM 3616 O O . VAL A 1 490 ? 15.00054 59.98143 26.47112 1.000 78.64949 533 VAL A O 1
ATOM 3620 N N . TRP A 1 491 ? 14.69211 58.25726 25.05880 1.000 77.37403 534 TRP A N 1
ATOM 3621 C CA . TRP A 1 491 ? 15.09517 57.27613 26.06120 1.000 83.52224 534 TRP A CA 1
ATOM 3622 C C . TRP A 1 491 ? 16.55580 57.46085 26.45588 1.000 91.78373 534 TRP A C 1
ATOM 3623 O O . TRP A 1 491 ? 16.89370 57.40733 27.64401 1.000 93.00191 534 TRP A O 1
ATOM 3634 N N . SER A 1 492 ? 17.43418 57.69070 25.47528 1.000 93.65388 535 SER A N 1
ATOM 3635 C CA . SER A 1 492 ? 18.84533 57.89969 25.78299 1.000 91.59228 535 SER A CA 1
ATOM 3636 C C . SER A 1 492 ? 19.05149 59.18466 26.57480 1.000 89.06047 535 SER A C 1
ATOM 3637 O O . SER A 1 492 ? 19.78517 59.19542 27.56991 1.000 87.21094 535 SER A O 1
ATOM 3640 N N . GLN A 1 493 ? 18.41587 60.27883 26.14759 1.000 87.78651 536 GLN A N 1
ATOM 3641 C CA . GLN A 1 493 ? 18.48503 61.51451 26.91943 1.000 88.51730 536 GLN A CA 1
ATOM 3642 C C . GLN A 1 493 ? 17.92671 61.32349 28.32365 1.000 89.12221 536 GLN A C 1
ATOM 3643 O O . GLN A 1 493 ? 18.45827 61.89162 29.28490 1.000 88.10424 536 GLN A O 1
ATOM 3649 N N . SER A 1 494 ? 16.86799 60.52151 28.46403 1.000 86.79565 537 SER A N 1
ATOM 3650 C CA . SER A 1 494 ? 16.28832 60.28035 29.78148 1.000 88.66456 537 SER A CA 1
ATOM 3651 C C . SER A 1 494 ? 17.27740 59.57048 30.69808 1.000 86.37213 537 SER A C 1
ATOM 3652 O O . SER A 1 494 ? 17.49181 59.99204 31.84047 1.000 89.70411 537 SER A O 1
ATOM 3655 N N . LYS A 1 495 ? 17.89387 58.48872 30.21527 1.000 85.72755 538 LYS A N 1
ATOM 3656 C CA . LYS A 1 495 ? 18.83595 57.75530 31.05451 1.000 95.04398 538 LYS A CA 1
ATOM 3657 C C . LYS A 1 495 ? 20.10362 58.55999 31.31001 1.000 96.50801 538 LYS A C 1
ATOM 3658 O O . LYS A 1 495 ? 20.72867 58.41054 32.36651 1.000 98.59508 538 LYS A O 1
ATOM 3664 N N . ARG A 1 496 ? 20.49178 59.41976 30.36639 1.000 96.67880 539 ARG A N 1
ATOM 3665 C CA . ARG A 1 496 ? 21.64244 60.28998 30.58497 1.000 94.86369 539 ARG A CA 1
ATOM 3666 C C . ARG A 1 496 ? 21.35894 61.30287 31.68771 1.000 94.61905 539 ARG A C 1
ATOM 3667 O O . ARG A 1 496 ? 22.19829 61.52846 32.56876 1.000 93.87241 539 ARG A O 1
ATOM 3675 N N . ASP A 1 497 ? 20.17444 61.92268 31.65674 1.000 91.54869 540 ASP A N 1
ATOM 3676 C CA . ASP A 1 497 ? 19.82016 62.90631 32.67418 1.000 92.58447 540 ASP A CA 1
ATOM 3677 C C . ASP A 1 497 ? 19.66263 62.27879 34.05254 1.000 95.36044 540 ASP A C 1
ATOM 3678 O O . ASP A 1 497 ? 19.84364 62.97065 35.06070 1.000 95.97177 540 ASP A O 1
ATOM 3683 N N . GLU A 1 498 ? 19.33119 60.98823 34.11998 1.000 98.99098 541 GLU A N 1
ATOM 3684 C CA . GLU A 1 498 ? 19.24593 60.31652 35.41213 1.000 110.27133 541 GLU A CA 1
ATOM 3685 C C . GLU A 1 498 ? 20.61806 60.20765 36.06396 1.000 115.08069 541 GLU A C 1
ATOM 3686 O O . GLU A 1 498 ? 20.77230 60.48453 37.25887 1.000 113.11383 541 GLU A O 1
ATOM 3692 N N . LYS A 1 499 ? 21.62996 59.80848 35.28949 1.000 118.15336 542 LYS A N 1
ATOM 3693 C CA . LYS A 1 499 ? 22.96327 59.62078 35.85244 1.000 124.33347 542 LYS A CA 1
ATOM 3694 C C . LYS A 1 499 ? 23.54156 60.93477 36.36152 1.000 129.03683 542 LYS A C 1
ATOM 3695 O O . LYS A 1 499 ? 24.20630 60.96590 37.40379 1.000 129.01287 542 LYS A O 1
ATOM 3701 N N . VAL A 1 500 ? 23.30200 62.03105 35.63921 1.000 137.28059 543 VAL A N 1
ATOM 3702 C CA . VAL A 1 500 ? 23.80630 63.32878 36.07745 1.000 145.88815 543 VAL A CA 1
ATOM 3703 C C . VAL A 1 500 ? 23.09073 63.77517 37.34531 1.000 150.50593 543 VAL A C 1
ATOM 3704 O O . VAL A 1 500 ? 23.71476 64.29335 38.27986 1.000 154.86957 543 VAL A O 1
ATOM 3708 N N . PHE A 1 501 ? 21.77270 63.57171 37.40202 1.000 148.34106 544 PHE A N 1
ATOM 3709 C CA . PHE A 1 501 ? 21.00941 63.95431 38.58360 1.000 147.64263 544 PHE A CA 1
ATOM 3710 C C . PHE A 1 501 ? 21.27337 63.01354 39.75225 1.000 147.14628 544 PHE A C 1
ATOM 3711 O O . PHE A 1 501 ? 21.22342 63.43824 40.91270 1.000 145.12697 544 PHE A O 1
ATOM 3719 N N . SER A 1 502 ? 21.54555 61.73719 39.46997 1.000 146.18944 545 SER A N 1
ATOM 3720 C CA . SER A 1 502 ? 21.81710 60.78494 40.54172 1.000 145.88210 545 SER A CA 1
ATOM 3721 C C . SER A 1 502 ? 23.12273 61.11583 41.25060 1.000 150.26480 545 SER A C 1
ATOM 3722 O O . SER A 1 502 ? 23.24129 60.93463 42.46817 1.000 155.20032 545 SER A O 1
ATOM 3725 N N . ALA A 1 503 ? 24.10863 61.60312 40.50736 1.000 150.62564 546 ALA A N 1
ATOM 3726 C CA . ALA A 1 503 ? 25.39517 61.96605 41.08080 1.000 154.25442 546 ALA A CA 1
ATOM 3727 C C . ALA A 1 503 ? 25.62161 63.47004 40.97846 1.000 155.52796 546 ALA A C 1
ATOM 3728 O O . ALA A 1 503 ? 24.69616 64.26095 41.16556 1.000 153.16562 546 ALA A O 1
ATOM 3730 N N . SER A 1 537 ? 22.97194 45.94519 20.20099 1.000 138.08051 580 SER A N 1
ATOM 3731 C CA . SER A 1 537 ? 21.83277 46.48847 20.93258 1.000 135.85229 580 SER A CA 1
ATOM 3732 C C . SER A 1 537 ? 22.28719 47.32695 22.12076 1.000 140.01337 580 SER A C 1
ATOM 3733 O O . SER A 1 537 ? 21.58824 47.41588 23.12951 1.000 143.66965 580 SER A O 1
ATOM 3736 N N . GLU A 1 538 ? 23.46215 47.94352 21.99928 1.000 144.52152 581 GLU A N 1
ATOM 3737 C CA . GLU A 1 538 ? 24.00399 48.77303 23.06595 1.000 142.62960 581 GLU A CA 1
ATOM 3738 C C . GLU A 1 538 ? 23.76281 50.26266 22.85723 1.000 134.21321 581 GLU A C 1
ATOM 3739 O O . GLU A 1 538 ? 23.94351 51.03701 23.80308 1.000 134.65878 581 GLU A O 1
ATOM 3745 N N . ASP A 1 539 ? 23.36020 50.68481 21.65907 1.000 126.27711 582 ASP A N 1
ATOM 3746 C CA . ASP A 1 539 ? 23.18157 52.10256 21.36474 1.000 118.02807 582 ASP A CA 1
ATOM 3747 C C . ASP A 1 539 ? 21.95145 52.28612 20.48974 1.000 116.56236 582 ASP A C 1
ATOM 3748 O O . ASP A 1 539 ? 21.89534 51.75852 19.37457 1.000 115.27962 582 ASP A O 1
ATOM 3753 N N . ARG A 1 540 ? 20.97492 53.04391 20.99136 1.000 116.17452 583 ARG A N 1
ATOM 3754 C CA . ARG A 1 540 ? 19.76173 53.32472 20.23405 1.000 113.21894 583 ARG A CA 1
ATOM 3755 C C . ARG A 1 540 ? 19.89507 54.54122 19.32807 1.000 109.97705 583 ARG A C 1
ATOM 3756 O O . ARG A 1 540 ? 19.23083 54.59989 18.28592 1.000 111.54690 583 ARG A O 1
ATOM 3764 N N . ILE A 1 541 ? 20.73073 55.51604 19.69801 1.000 105.54796 584 ILE A N 1
ATOM 3765 C CA . ILE A 1 541 ? 20.86556 56.72050 18.88096 1.000 105.56631 584 ILE A CA 1
ATOM 3766 C C . ILE A 1 541 ? 21.51508 56.38710 17.54248 1.000 111.92262 584 ILE A C 1
ATOM 3767 O O . ILE A 1 541 ? 21.17203 56.96890 16.50491 1.000 110.54692 584 ILE A O 1
ATOM 3772 N N . GLU A 1 542 ? 22.45105 55.43493 17.53873 1.000 118.97127 585 GLU A N 1
ATOM 3773 C CA . GLU A 1 542 ? 23.07028 55.02074 16.28273 1.000 127.79444 585 GLU A CA 1
ATOM 3774 C C . GLU A 1 542 ? 22.06207 54.33571 15.36710 1.000 125.75158 585 GLU A C 1
ATOM 3775 O O . GLU A 1 542 ? 22.04581 54.58439 14.15542 1.000 129.66578 585 GLU A O 1
ATOM 3781 N N . LEU A 1 543 ? 21.21000 53.47389 15.92661 1.000 116.50407 586 LEU A N 1
ATOM 3782 C CA . LEU A 1 543 ? 20.15191 52.86147 15.12920 1.000 109.56599 586 LEU A CA 1
ATOM 3783 C C . LEU A 1 543 ? 19.18171 53.91428 14.60831 1.000 107.92992 586 LEU A C 1
ATOM 3784 O O . LEU A 1 543 ? 18.69977 53.82299 13.47289 1.000 108.52317 586 LEU A O 1
ATOM 3789 N N . TYR A 1 544 ? 18.89143 54.92575 15.42791 1.000 102.79354 587 TYR A N 1
ATOM 3790 C CA . TYR A 1 544 ? 17.98388 55.99406 15.02340 1.000 100.15317 587 TYR A CA 1
ATOM 3791 C C . TYR A 1 544 ? 18.53371 56.76277 13.82783 1.000 104.23791 587 TYR A C 1
ATOM 3792 O O . TYR A 1 544 ? 17.81161 57.02791 12.85956 1.000 101.19506 587 TYR A O 1
ATOM 3801 N N . LEU A 1 545 ? 19.81851 57.12495 13.87536 1.000 106.70669 588 LEU A N 1
ATOM 3802 C CA . LEU A 1 545 ? 20.42090 57.85649 12.76576 1.000 107.16005 588 LEU A CA 1
ATOM 3803 C C . LEU A 1 545 ? 20.59936 56.97336 11.53902 1.000 108.63077 588 LEU A C 1
ATOM 3804 O O . LEU A 1 545 ? 20.63031 57.47940 10.41132 1.000 108.37750 588 LEU A O 1
ATOM 3809 N N . LYS A 1 546 ? 20.72324 55.66018 11.73552 1.000 111.62863 589 LYS A N 1
ATOM 3810 C CA . LYS A 1 546 ? 20.85013 54.75576 10.59877 1.000 115.45938 589 LYS A CA 1
ATOM 3811 C C . LYS A 1 546 ? 19.53549 54.64035 9.83876 1.000 114.42583 589 LYS A C 1
ATOM 3812 O O . LYS A 1 546 ? 19.52417 54.63811 8.60248 1.000 117.47951 589 LYS A O 1
ATOM 3818 N N . ILE A 1 547 ? 18.41715 54.55396 10.56124 1.000 112.92426 590 ILE A N 1
ATOM 3819 C CA . ILE A 1 547 ? 17.11792 54.43584 9.90871 1.000 109.99567 590 ILE A CA 1
ATOM 3820 C C . ILE A 1 547 ? 16.74051 55.74242 9.22244 1.000 105.68150 590 ILE A C 1
ATOM 3821 O O . ILE A 1 547 ? 16.14934 55.73789 8.13571 1.000 105.50599 590 ILE A O 1
ATOM 3826 N N . LEU A 1 548 ? 17.07289 56.87873 9.84165 1.000 103.07415 591 LEU A N 1
ATOM 3827 C CA . LEU A 1 548 ? 16.79959 58.17119 9.22031 1.000 103.57070 591 LEU A CA 1
ATOM 3828 C C . LEU A 1 548 ? 17.48046 58.27988 7.86354 1.000 107.69781 591 LEU A C 1
ATOM 3829 O O . LEU A 1 548 ? 16.84552 58.63291 6.86290 1.000 107.30363 591 LEU A O 1
ATOM 3834 N N . LYS A 1 549 ? 18.77939 57.97586 7.81210 1.000 110.46672 592 LYS A N 1
ATOM 3835 C CA . LYS A 1 549 ? 19.50765 58.06399 6.55250 1.000 115.67122 592 LYS A CA 1
ATOM 3836 C C . LYS A 1 549 ? 19.06480 56.98588 5.57119 1.000 110.04625 592 LYS A C 1
ATOM 3837 O O . LYS A 1 549 ? 19.06938 57.21721 4.35777 1.000 112.47377 592 LYS A O 1
ATOM 3843 N N . ARG A 1 550 ? 18.66900 55.81261 6.07170 1.000 115.40733 593 ARG A N 1
ATOM 3844 C CA . ARG A 1 550 ? 18.24832 54.73562 5.18130 1.000 111.44678 593 ARG A CA 1
ATOM 3845 C C . ARG A 1 550 ? 16.88466 55.02114 4.56353 1.000 114.78418 593 ARG A C 1
ATOM 3846 O O . ARG A 1 550 ? 16.65043 54.69718 3.39389 1.000 111.99116 593 ARG A O 1
ATOM 3854 N N . TYR A 1 551 ? 15.97363 55.62540 5.32643 1.000 114.28836 594 TYR A N 1
ATOM 3855 C CA . TYR A 1 551 ? 14.60584 55.85227 4.87664 1.000 111.42731 594 TYR A CA 1
ATOM 3856 C C . TYR A 1 551 ? 14.33859 57.29868 4.47026 1.000 108.19001 594 TYR A C 1
ATOM 3857 O O . TYR A 1 551 ? 13.17765 57.66659 4.26485 1.000 103.03632 594 TYR A O 1
ATOM 3866 N N . THR A 1 552 ? 15.38315 58.11827 4.34335 1.000 114.24125 595 THR A N 1
ATOM 3867 C CA . THR A 1 552 ? 15.20458 59.49762 3.89379 1.000 116.38738 595 THR A CA 1
ATOM 3868 C C . THR A 1 552 ? 14.49540 59.62518 2.54543 1.000 123.28386 595 THR A C 1
ATOM 3869 O O . THR A 1 552 ? 13.61449 60.49511 2.43055 1.000 117.56525 595 THR A O 1
ATOM 3873 N N . PRO A 1 553 ? 14.80153 58.82980 1.51163 1.000 136.59131 596 PRO A N 1
ATOM 3874 C CA . PRO A 1 553 ? 14.08328 58.99830 0.23457 1.000 140.05132 596 PRO A CA 1
ATOM 3875 C C . PRO A 1 553 ? 12.58236 58.77716 0.33260 1.000 132.15823 596 PRO A C 1
ATOM 3876 O O . PRO A 1 553 ? 11.84794 59.22927 -0.55437 1.000 133.67405 596 PRO A O 1
ATOM 3880 N N . TYR A 1 554 ? 12.10058 58.10641 1.37497 1.000 121.37826 597 TYR A N 1
ATOM 3881 C CA . TYR A 1 554 ? 10.67466 57.88208 1.56315 1.000 113.57392 597 TYR A CA 1
ATOM 3882 C C . TYR A 1 554 ? 10.01705 58.95383 2.42539 1.000 97.42020 597 TYR A C 1
ATOM 3883 O O . TYR A 1 554 ? 8.84566 58.80636 2.78842 1.000 94.81732 597 TYR A O 1
ATOM 3892 N N . PHE A 1 555 ? 10.73867 60.02249 2.75451 1.000 97.19141 598 PHE A N 1
ATOM 3893 C CA . PHE A 1 555 ? 10.20820 61.05671 3.63063 1.000 99.11230 598 PHE A CA 1
ATOM 3894 C C . PHE A 1 555 ? 9.15661 61.89203 2.91039 1.000 107.80040 598 PHE A C 1
ATOM 3895 O O . PHE A 1 555 ? 9.16735 62.02273 1.68375 1.000 109.48836 598 PHE A O 1
ATOM 3903 N N . ARG A 1 556 ? 8.23707 62.46508 3.69203 1.000 107.06428 599 ARG A N 1
ATOM 3904 C CA . ARG A 1 556 ? 7.29017 63.41954 3.12426 1.000 111.09008 599 ARG A CA 1
ATOM 3905 C C . ARG A 1 556 ? 8.02573 64.62562 2.55522 1.000 108.80113 599 ARG A C 1
ATOM 3906 O O . ARG A 1 556 ? 7.63963 65.16972 1.51443 1.000 110.45095 599 ARG A O 1
ATOM 3914 N N . ALA A 1 557 ? 9.09856 65.04493 3.22278 1.000 105.68214 600 ALA 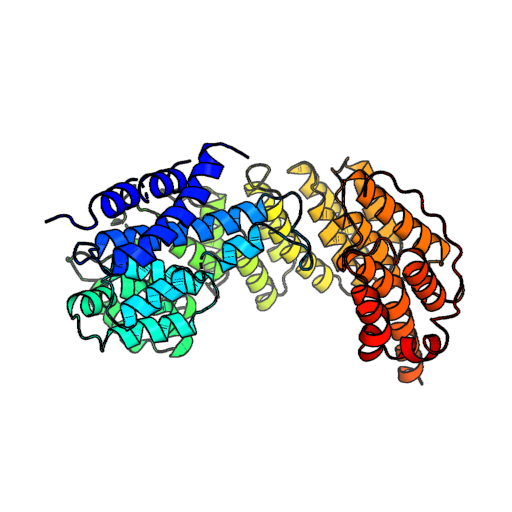A N 1
ATOM 3915 C CA . ALA A 1 557 ? 9.93988 66.14358 2.77785 1.000 94.78933 600 ALA A CA 1
ATOM 3916 C C . ALA A 1 557 ? 11.33308 65.94195 3.35259 1.000 99.88937 600 ALA A C 1
ATOM 3917 O O . ALA A 1 557 ? 11.48918 65.42985 4.46388 1.000 97.74708 600 ALA A O 1
ATOM 3919 N N . THR A 1 558 ? 12.34952 66.34510 2.58673 1.000 101.20446 601 THR A N 1
ATOM 3920 C CA . THR A 1 558 ? 13.71627 66.17828 3.06578 1.000 104.00586 601 THR A CA 1
ATOM 3921 C C . THR A 1 558 ? 14.06274 67.14646 4.18949 1.000 100.32179 601 THR A C 1
ATOM 3922 O O . THR A 1 558 ? 15.10206 66.97154 4.83546 1.000 100.04249 601 THR A O 1
ATOM 3926 N N . LYS A 1 559 ? 13.22264 68.15418 4.43938 1.000 103.31242 602 LYS A N 1
ATOM 3927 C CA . LYS A 1 559 ? 13.39956 69.01786 5.59929 1.000 108.41983 602 LYS A CA 1
ATOM 3928 C C . LYS A 1 559 ? 13.14050 68.28215 6.90595 1.000 101.05775 602 LYS A C 1
ATOM 3929 O O . LYS A 1 559 ? 13.50423 68.79207 7.97139 1.000 93.01639 602 LYS A O 1
ATOM 3935 N N . GLN A 1 560 ? 12.51945 67.10213 6.85004 1.000 91.45093 603 GLN A N 1
ATOM 3936 C CA . GLN A 1 560 ? 12.38755 66.27619 8.04123 1.000 92.01995 603 GLN A CA 1
ATOM 3937 C C . GLN A 1 560 ? 13.74012 65.79116 8.54294 1.000 95.47720 603 GLN A C 1
ATOM 3938 O O . GLN A 1 560 ? 13.86578 65.45499 9.72578 1.000 91.77179 603 GLN A O 1
ATOM 3944 N N . VAL A 1 561 ? 14.75257 65.75539 7.67169 1.000 94.51403 604 VAL A N 1
ATOM 3945 C CA . VAL A 1 561 ? 16.09380 65.36840 8.10097 1.000 98.64353 604 VAL A CA 1
ATOM 3946 C C . VAL A 1 561 ? 16.63722 66.37953 9.10254 1.000 100.96047 604 VAL A C 1
ATOM 3947 O O . VAL A 1 561 ? 17.16324 66.01167 10.15745 1.000 98.72442 604 VAL A O 1
ATOM 3951 N N . TYR A 1 562 ? 16.51153 67.67198 8.79166 1.000 96.10104 605 TYR A N 1
ATOM 3952 C CA . TYR A 1 562 ? 16.94417 68.69781 9.73695 1.000 107.87409 605 TYR A CA 1
ATOM 3953 C C . TYR A 1 562 ? 16.08736 68.67644 10.99693 1.000 106.96474 605 TYR A C 1
ATOM 3954 O O . TYR A 1 562 ? 16.59186 68.88657 12.10701 1.000 108.41390 605 TYR A O 1
ATOM 3963 N N . ARG A 1 563 ? 14.78588 68.42650 10.84026 1.000 99.24403 606 ARG A N 1
ATOM 3964 C CA . ARG A 1 563 ? 13.87116 68.44329 11.97711 1.000 93.22498 606 ARG A CA 1
ATOM 3965 C C . ARG A 1 563 ? 14.22699 67.36139 12.99045 1.000 96.14814 606 ARG A C 1
ATOM 3966 O O . ARG A 1 563 ? 14.23108 67.60458 14.20338 1.000 91.84829 606 ARG A O 1
ATOM 3974 N N . TYR A 1 564 ? 14.53301 66.15663 12.51012 1.000 97.04235 607 TYR A N 1
ATOM 3975 C CA . TYR A 1 564 ? 14.80155 65.01590 13.37442 1.000 94.38712 607 TYR A CA 1
ATOM 3976 C C . TYR A 1 564 ? 16.29212 64.75983 13.56025 1.000 103.61226 607 TYR A C 1
ATOM 3977 O O . TYR A 1 564 ? 16.69385 63.63391 13.87027 1.000 106.06374 607 TYR A O 1
ATOM 3986 N N . THR A 1 565 ? 17.11961 65.78928 13.38776 1.000 108.83329 608 THR A N 1
ATOM 3987 C CA . THR A 1 565 ? 18.55813 65.66435 13.58988 1.000 107.16119 608 THR A CA 1
ATOM 3988 C C . THR A 1 565 ? 19.09108 66.92506 14.25777 1.000 108.11688 608 THR A C 1
ATOM 3989 O O . THR A 1 565 ? 19.29381 66.95131 15.47554 1.000 111.11643 608 THR A O 1
ATOM 3993 N N . THR A 1 566 ? 19.30922 67.98030 13.47212 1.000 108.88006 609 THR A N 1
ATOM 3994 C CA . THR A 1 566 ? 19.81162 69.22483 14.04223 1.000 110.72408 609 THR A CA 1
ATOM 3995 C C . THR A 1 566 ? 18.75901 69.89522 14.91716 1.000 108.85843 609 THR A C 1
ATOM 3996 O O . THR A 1 566 ? 19.06637 70.35699 16.02189 1.000 110.45689 609 THR A O 1
ATOM 4000 N N . GLY A 1 567 ? 17.51086 69.95029 14.44675 1.000 105.35946 610 GLY A N 1
ATOM 4001 C CA . GLY A 1 567 ? 16.45344 70.53868 15.24866 1.000 99.73273 610 GLY A CA 1
ATOM 4002 C C . GLY A 1 567 ? 16.10467 69.72004 16.47351 1.000 103.14515 610 GLY A C 1
ATOM 4003 O O . GLY A 1 567 ? 15.78541 70.28090 17.52584 1.000 107.09587 610 GLY A O 1
ATOM 4004 N N . CYS A 1 568 ? 16.15844 68.39014 16.36053 1.000 101.49089 611 CYS A N 1
ATOM 4005 C CA . CYS A 1 568 ? 15.89272 67.54330 17.51805 1.000 99.40282 611 CYS A CA 1
ATOM 4006 C C . CYS A 1 568 ? 16.99551 67.66815 18.56179 1.000 100.62600 611 CYS A C 1
ATOM 4007 O O . CYS A 1 568 ? 16.73556 67.50674 19.76018 1.000 102.38328 611 CYS A O 1
ATOM 4010 N N . ALA A 1 569 ? 18.22580 67.96065 18.13002 1.000 97.97871 612 ALA A N 1
ATOM 4011 C CA . ALA A 1 569 ? 19.32936 68.13004 19.06707 1.000 96.79185 612 ALA A CA 1
ATOM 4012 C C . ALA A 1 569 ? 19.18194 69.38471 19.91655 1.000 99.71351 612 ALA A C 1
ATOM 4013 O O . ALA A 1 569 ? 19.76523 69.45322 21.00351 1.000 103.85757 612 ALA A O 1
ATOM 4015 N N . GLU A 1 570 ? 18.42637 70.37926 19.44519 1.000 99.74375 613 GLU A N 1
ATOM 4016 C CA . GLU A 1 570 ? 18.20005 71.57553 20.24880 1.000 103.85138 613 GLU A CA 1
ATOM 4017 C C . GLU A 1 570 ? 17.35603 71.27441 21.47969 1.000 94.57224 613 GLU A C 1
ATOM 4018 O O . GLU A 1 570 ? 17.47920 71.96754 22.49620 1.000 91.40448 613 GLU A O 1
ATOM 4024 N N . SER A 1 571 ? 16.49747 70.25706 21.40873 1.000 89.93257 614 SER A N 1
ATOM 4025 C CA . SER A 1 571 ? 15.70631 69.82866 22.55454 1.000 95.05406 614 SER A CA 1
ATOM 4026 C C . SER A 1 571 ? 16.30917 68.63733 23.28098 1.000 98.60841 614 SER A C 1
ATOM 4027 O O . SER A 1 571 ? 16.07952 68.47796 24.48386 1.000 98.29408 614 SER A O 1
ATOM 4030 N N . TYR A 1 572 ? 17.07140 67.80011 22.57927 1.000 95.98949 615 TYR A N 1
ATOM 4031 C CA . TYR A 1 572 ? 17.72721 66.63319 23.16467 1.000 93.13379 615 TYR A CA 1
ATOM 4032 C C . TYR A 1 572 ? 19.20849 66.71948 22.81776 1.000 98.65623 615 TYR A C 1
ATOM 4033 O O . TYR A 1 572 ? 19.64918 66.19593 21.78637 1.000 98.99918 615 TYR A O 1
ATOM 4042 N N . PRO A 1 573 ? 20.00606 67.38123 23.66445 1.000 99.47098 616 PRO A N 1
ATOM 4043 C CA . PRO A 1 573 ? 21.40409 67.66804 23.29761 1.000 100.39818 616 PRO A CA 1
ATOM 4044 C C . PRO A 1 573 ? 22.28790 66.43709 23.16889 1.000 105.53727 616 PRO A C 1
ATOM 4045 O O . PRO A 1 573 ? 23.40093 66.56026 22.64066 1.000 109.77213 616 PRO A O 1
ATOM 4049 N N . ILE A 1 574 ? 21.84332 65.26212 23.62477 1.000 104.37314 617 ILE A N 1
ATOM 4050 C CA . ILE A 1 574 ? 22.65343 64.06032 23.45921 1.000 106.06684 617 ILE A CA 1
ATOM 4051 C C . ILE A 1 574 ? 22.80248 63.69829 21.98662 1.000 113.31300 617 ILE A C 1
ATOM 4052 O O . ILE A 1 574 ? 23.68251 62.90841 21.62687 1.000 114.44656 617 ILE A O 1
ATOM 4057 N N . LEU A 1 575 ? 21.96887 64.27016 21.11659 1.000 116.93222 618 LEU A N 1
ATOM 4058 C CA . LEU A 1 575 ? 22.11550 64.04461 19.68620 1.000 119.18998 618 LEU A CA 1
ATOM 4059 C C . LEU A 1 575 ? 23.30311 64.80450 19.10637 1.000 114.86406 618 LEU A C 1
ATOM 4060 O O . LEU A 1 575 ? 23.81808 64.41427 18.05287 1.000 113.40709 618 LEU A O 1
ATOM 4065 N N . ASN A 1 576 ? 23.75514 65.87147 19.77444 1.000 109.50952 619 ASN A N 1
ATOM 4066 C CA . ASN A 1 576 ? 24.86108 66.66557 19.24670 1.000 110.30512 619 ASN A CA 1
ATOM 4067 C C . ASN A 1 576 ? 26.16668 65.88014 19.21803 1.000 112.02396 619 ASN A C 1
ATOM 4068 O O . ASN A 1 576 ? 27.01558 66.12903 18.35520 1.000 120.57238 619 ASN A O 1
ATOM 4073 N N . GLU A 1 577 ? 26.35526 64.93938 20.14419 1.000 112.55504 620 GLU A N 1
ATOM 4074 C CA . GLU A 1 577 ? 27.59794 64.17822 20.17683 1.000 116.86105 620 GLU A CA 1
ATOM 4075 C C . GLU A 1 577 ? 27.62296 63.03453 19.17218 1.000 116.06888 620 GLU A C 1
ATOM 4076 O O . GLU A 1 577 ? 28.66226 62.38310 19.02972 1.000 114.09818 620 GLU A O 1
ATOM 4082 N N . TYR A 1 578 ? 26.51841 62.78258 18.47330 1.000 115.64796 621 TYR A N 1
ATOM 4083 C CA . TYR A 1 578 ? 26.45226 61.75656 17.44299 1.000 122.87023 621 TYR A CA 1
ATOM 4084 C C . TYR A 1 578 ? 26.38234 62.33463 16.03627 1.000 130.64024 621 TYR A C 1
ATOM 4085 O O . TYR A 1 578 ? 26.37343 61.56857 15.06594 1.000 128.08462 621 TYR A O 1
ATOM 4094 N N . LEU A 1 579 ? 26.34825 63.66166 15.89825 1.000 135.33091 622 LEU A N 1
ATOM 4095 C CA . LEU A 1 579 ? 25.94092 64.30998 14.65940 1.000 134.36818 622 LEU A CA 1
ATOM 4096 C C . LEU A 1 579 ? 27.08442 64.87495 13.83031 1.000 139.80669 622 LEU A C 1
ATOM 4097 O O . LEU A 1 579 ? 26.85112 65.25992 12.67912 1.000 144.82377 622 LEU A O 1
ATOM 4102 N N . SER A 1 580 ? 28.30216 64.94799 14.37018 1.000 136.52729 623 SER A N 1
ATOM 4103 C CA . SER A 1 580 ? 29.41109 65.47227 13.58236 1.000 135.65603 623 SER A CA 1
ATOM 4104 C C . SER A 1 580 ? 29.76987 64.55972 12.41677 1.000 139.87398 623 SER A C 1
ATOM 4105 O O . SER A 1 580 ? 30.43019 65.00890 11.47372 1.000 145.00753 623 SER A O 1
ATOM 4108 N N . GLY A 1 581 ? 29.34764 63.29732 12.45362 1.000 140.77307 624 GLY A N 1
ATOM 4109 C CA . GLY A 1 581 ? 29.65699 62.36765 11.38423 1.000 150.15727 624 GLY A CA 1
ATOM 4110 C C . GLY A 1 581 ? 28.43266 61.72202 10.76943 1.000 152.33986 624 GLY A C 1
ATOM 4111 O O . GLY A 1 581 ? 28.45222 60.53302 10.43845 1.000 156.50013 624 GLY A O 1
ATOM 4112 N N . TYR A 1 582 ? 27.35949 62.49867 10.60710 1.000 148.46239 625 TYR A N 1
ATOM 4113 C CA . TYR A 1 582 ? 26.13187 61.96411 10.03113 1.000 140.86588 625 TYR A CA 1
ATOM 4114 C C . TYR A 1 582 ? 26.21001 61.87245 8.51171 1.000 140.52544 625 TYR A C 1
ATOM 4115 O O . TYR A 1 582 ? 25.54657 61.01935 7.91022 1.000 137.08685 625 TYR A O 1
ATOM 4124 N N . SER A 1 583 ? 27.02523 62.71955 7.87922 1.000 142.84410 626 SER A N 1
ATOM 4125 C CA . SER A 1 583 ? 27.10551 62.71839 6.42347 1.000 145.86883 626 SER A CA 1
ATOM 4126 C C . SER A 1 583 ? 27.76631 61.44951 5.89715 1.000 147.41198 626 SER A C 1
ATOM 4127 O O . SER A 1 583 ? 27.40349 60.96387 4.81979 1.000 147.65857 626 SER A O 1
ATOM 4130 N N . ASP A 1 584 ? 28.72644 60.89559 6.63364 1.000 150.57857 627 ASP A N 1
ATOM 4131 C CA . ASP A 1 584 ? 29.45038 59.71567 6.17990 1.000 156.62432 627 ASP A CA 1
ATOM 4132 C C . ASP A 1 584 ? 28.86421 58.40898 6.70520 1.000 157.53018 627 ASP A C 1
ATOM 4133 O O . ASP A 1 584 ? 29.43900 57.34418 6.45117 1.000 165.33033 627 ASP A O 1
ATOM 4135 N N . LEU A 1 585 ? 27.74079 58.45705 7.41859 1.000 150.91246 628 LEU A N 1
ATOM 4136 C CA . LEU A 1 585 ? 27.19424 57.25311 8.03083 1.000 142.17020 628 LEU A CA 1
ATOM 4137 C C . LEU A 1 585 ? 26.57875 56.33742 6.97841 1.000 144.67309 628 LEU A C 1
ATOM 4138 O O . LEU A 1 585 ? 25.87906 56.78906 6.06802 1.000 139.46574 628 LEU A O 1
ATOM 4140 N N . SER A 1 586 ? 26.85281 55.04291 7.10359 1.000 150.25892 629 SER A N 1
ATOM 4141 C CA . SER A 1 586 ? 26.28117 54.02912 6.23100 1.000 155.81722 629 SER A CA 1
ATOM 4142 C C . SER A 1 586 ? 25.09414 53.36322 6.91732 1.000 152.09942 629 SER A C 1
ATOM 4143 O O . SER A 1 586 ? 24.91329 53.46158 8.13418 1.000 154.53531 629 SER A O 1
ATOM 4145 N N . ALA A 1 587 ? 24.28308 52.67230 6.11980 1.000 150.43569 630 ALA A N 1
ATOM 4146 C CA . ALA A 1 587 ? 23.04119 52.09421 6.61001 1.000 145.04396 630 ALA A CA 1
ATOM 4147 C C . ALA A 1 587 ? 22.96070 50.61619 6.26499 1.000 158.67120 630 ALA A C 1
ATOM 4148 O O . ALA A 1 587 ? 23.43666 50.18330 5.21225 1.000 155.28967 630 ALA A O 1
ATOM 4150 N N . GLU A 1 588 ? 22.35554 49.85143 7.17154 1.000 175.78323 631 GLU A N 1
ATOM 4151 C CA . GLU A 1 588 ? 22.08882 48.42627 6.98316 1.000 185.14390 631 GLU A CA 1
ATOM 4152 C C . GLU A 1 588 ? 20.72677 48.15491 7.61359 1.000 184.63796 631 GLU A C 1
ATOM 4153 O O . GLU A 1 588 ? 20.61449 48.04539 8.83840 1.000 190.53956 631 GLU A O 1
ATOM 4155 N N . ASP A 1 589 ? 19.69423 48.07898 6.77859 1.000 172.55361 632 ASP A N 1
ATOM 4156 C CA . ASP A 1 589 ? 18.32961 47.86865 7.23778 1.000 153.98312 632 ASP A CA 1
ATOM 4157 C C . ASP A 1 589 ? 17.66364 46.86966 6.29793 1.000 153.15202 632 ASP A C 1
ATOM 4158 O O . ASP A 1 589 ? 18.32953 46.17898 5.52026 1.000 167.86297 632 ASP A O 1
ATOM 4160 N N . ILE A 1 590 ? 16.33837 46.79063 6.36115 1.000 140.18763 633 ILE A N 1
ATOM 4161 C CA . ILE A 1 590 ? 15.60132 45.82282 5.55144 1.000 142.09698 633 ILE A CA 1
ATOM 4162 C C . ILE A 1 590 ? 14.24938 46.39005 5.13212 1.000 147.01715 633 ILE A C 1
ATOM 4163 O O . ILE A 1 590 ? 13.21692 45.99692 5.69331 1.000 149.90185 633 ILE A O 1
ATOM 4165 N N . PRO A 1 591 ? 14.19987 47.30192 4.16534 1.000 146.89985 634 PRO A N 1
ATOM 4166 C CA . PRO A 1 591 ? 12.90960 47.75044 3.63578 1.000 145.18553 634 PRO A CA 1
ATOM 4167 C C . PRO A 1 591 ? 12.31825 46.73083 2.67280 1.000 155.05739 634 PRO A C 1
ATOM 4168 O O . PRO A 1 591 ? 13.01935 45.91510 2.07215 1.000 161.12801 634 PRO A O 1
ATOM 4172 N N . VAL A 1 592 ? 10.99642 46.78447 2.54546 1.000 157.43840 635 VAL A N 1
ATOM 4173 C CA . VAL A 1 592 ? 10.26628 45.90996 1.62975 1.000 167.03540 635 VAL A CA 1
ATOM 4174 C C . VAL A 1 592 ? 8.94638 46.58584 1.27664 1.000 169.42249 635 VAL A C 1
ATOM 4175 O O . VAL A 1 592 ? 7.87862 46.11904 1.69995 1.000 173.99603 635 VAL A O 1
ATOM 4177 N N . PRO A 1 593 ? 8.96651 47.66850 0.50726 1.000 163.43869 636 PRO A N 1
ATOM 4178 C CA . PRO A 1 593 ? 7.75853 48.46880 0.29158 1.000 154.66651 636 PRO A CA 1
ATOM 4179 C C . PRO A 1 593 ? 6.80624 47.79377 -0.69048 1.000 150.64269 636 PRO A C 1
ATOM 4180 O O . PRO A 1 593 ? 7.08082 46.73083 -1.24308 1.000 157.11138 636 PRO A O 1
ATOM 4184 N N . GLN A 1 594 ? 5.66348 48.44576 -0.89763 1.000 142.49877 637 GLN A N 1
ATOM 4185 C CA . GLN A 1 594 ? 4.63501 47.95524 -1.80534 1.000 139.23665 637 GLN A CA 1
ATOM 4186 C C . GLN A 1 594 ? 3.99673 49.11932 -2.55310 1.000 138.90540 637 GLN A C 1
ATOM 4187 O O . GLN A 1 594 ? 4.28616 49.34116 -3.73346 1.000 144.00557 637 GLN A O 1
ATOM 4189 N N . LEU A 1 595 ? 3.13855 49.87555 -1.87049 1.000 131.67586 638 LEU A N 1
ATOM 4190 C CA . LEU A 1 595 ? 2.43559 51.01319 -2.45659 1.000 134.36926 638 LEU A CA 1
ATOM 4191 C C . LEU A 1 595 ? 2.85075 52.27687 -1.71332 1.000 138.90859 638 LEU A C 1
ATOM 4192 O O . LEU A 1 595 ? 2.54133 52.43543 -0.52732 1.000 140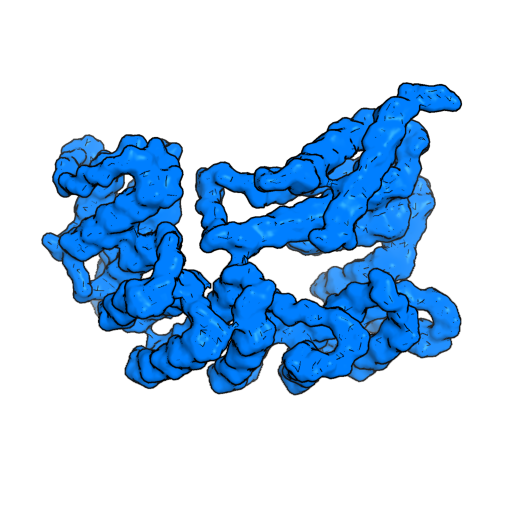.47214 638 LEU A O 1
ATOM 4194 N N . HIS A 1 596 ? 3.54428 53.17289 -2.40932 1.000 144.52850 639 HIS A N 1
ATOM 4195 C CA . HIS A 1 596 ? 4.01122 54.41927 -1.81042 1.000 145.26393 639 HIS A CA 1
ATOM 4196 C C . HIS A 1 596 ? 3.59977 55.62203 -2.65415 1.000 147.10624 639 HIS A C 1
ATOM 4197 O O . HIS A 1 596 ? 4.44877 56.34551 -3.17678 1.000 148.99140 639 HIS A O 1
#

Solvent-accessible surface area: 25427 Å² total